Protein AF-0000000081423407 (afdb_homodimer)

Radius of gyration: 25.82 Å; Cα contacts (8 Å, |Δi|>4): 1350; chains: 2; bounding box: 69×77×70 Å

Solvent-accessible surface area (backbone atoms only — not comparable to full-atom values): 32256 Å² total; per-residue (Å²): 119,76,61,79,67,91,66,53,72,67,57,46,48,53,50,36,51,25,46,60,71,47,43,27,94,86,69,38,45,46,80,41,68,59,49,46,43,82,43,64,62,75,43,87,90,36,42,7,2,10,37,22,30,44,62,62,14,28,35,40,24,36,28,39,74,42,84,40,82,45,90,45,48,86,70,61,69,62,56,59,45,58,43,49,44,74,38,76,83,25,32,70,70,33,66,63,74,63,34,57,54,52,27,50,50,53,21,50,51,52,40,43,36,54,27,28,82,70,29,36,73,49,55,65,71,32,51,71,46,64,34,31,28,51,35,38,39,37,42,35,36,35,57,27,72,33,32,49,60,57,37,38,49,29,52,16,50,52,43,8,47,52,44,23,55,44,69,54,69,40,74,39,87,40,76,94,81,36,75,38,81,39,76,48,91,71,78,46,73,47,64,56,59,56,76,31,40,50,36,37,23,50,18,32,31,30,76,91,37,57,29,36,60,42,39,49,68,49,53,60,56,32,55,30,33,34,38,26,16,32,36,54,57,64,35,67,81,34,84,87,42,73,85,74,57,81,70,69,38,40,27,28,32,41,32,57,34,58,43,36,66,40,41,50,64,54,49,54,50,30,48,52,51,14,51,54,52,33,53,53,50,48,42,53,49,51,53,49,56,53,48,40,69,74,50,61,78,63,90,63,85,82,74,83,66,70,62,78,120,119,77,60,79,66,91,66,54,71,67,56,45,49,53,50,35,51,26,46,60,71,47,42,27,93,88,69,38,46,46,80,41,67,59,52,46,42,81,44,64,62,74,43,86,91,36,42,8,3,10,36,22,30,44,63,63,14,29,34,40,24,37,28,39,73,41,84,41,82,46,91,46,48,87,69,61,69,62,57,60,45,58,42,49,43,72,40,76,83,25,32,70,71,33,66,63,72,63,34,56,54,50,28,50,50,54,22,50,50,51,42,45,36,54,27,28,82,72,28,34,73,48,55,67,71,33,50,70,45,64,35,32,28,50,35,37,36,37,41,35,36,35,57,26,73,31,32,50,59,56,37,38,48,30,53,15,50,52,44,8,47,53,47,23,54,44,69,55,69,41,76,40,88,39,76,95,82,36,76,39,80,40,77,47,92,71,81,45,71,48,64,55,58,57,76,31,39,50,36,38,24,48,19,31,30,29,77,90,37,58,29,35,60,42,38,50,69,49,55,59,54,32,55,30,32,34,38,27,17,30,36,54,56,64,36,68,82,33,84,88,42,73,84,73,56,79,69,69,38,39,27,29,32,43,33,58,34,57,42,35,64,39,41,51,63,54,50,54,52,30,48,51,52,15,51,54,52,33,53,52,51,46,41,54,49,50,53,50,55,53,49,39,70,73,50,60,78,63,90,61,89,75,74,84,66,69,61,78,120

Sequence (618 aa):
MNVNVSLSNGEKNYIIDGVQDGMRADGRGHFDYRPIFIESGVLATTDGSARIRIGTTDVLVGIKAELATVENTQEAVNRIKFFVDFSANATPQFEGRGGESYALEIANTLYEAYNNDNVLPDLSKLILSKTHMWVLYADIVLLQYGGNIMDAASLGVRTALADTKLVNVVVRPADEGKLMVDLPDERKLWSLDVSKVPLVVEASKIGDVSVVDATIIEENCATSSLFVGIMPPECDYNPSAPSVSDDDCVLTLVRKSKGGSLELESIEEMINTGVRAARELNKALIKRLNEEVMEPYKPTIHRSQTFLHMNVNVSLSNGEKNYIIDGVQDGMRADGRGHFDYRPIFIESGVLATTDGSARIRIGTTDVLVGIKAELATVENTQEAVNRIKFFVDFSANATPQFEGRGGESYALEIANTLYEAYNNDNVLPDLSKLILSKTHMWVLYADIVLLQYGGNIMDAASLGVRTALADTKLVNVVVRPADEGKLMVDLPDERKLWSLDVSKVPLVVEASKIGDVSVVDATIIEENCATSSLFVGIMPPECDYNPSAPSVSDDDCVLTLVRKSKGGSLELESIEEMINTGVRAARELNKALIKRLNEEVMEPYKPTIHRSQTFLH

pLDDT: mean 86.9, std 15.26, range [24.53, 98.62]

InterPro domains:
  IPR001247 Exoribonuclease, phosphorolytic domain 1 [PF01138] (33-166)
  IPR015847 Exoribonuclease, phosphorolytic domain 2 [PF03725] (197-276)
  IPR020568 Ribosomal protein uS5 domain 2-type superfamily [SSF54211] (4-221)
  IPR027408 PNPase/RNase PH domain superfamily [G3DSA:3.30.230.70] (6-298)
  IPR036345 Exoribonuclease, PH domain 2 superfamily [SSF55666] (192-292)
  IPR050590 Exosome complex component Rrp42 subfamily [PTHR11097] (6-291)

Organism: NCBI:txid290746

Nearest PDB structures (foldseek):
  9g8o-assembly1_F  TM=8.897E-01  e=1.041E-27  Homo sapiens
  2c38-assembly1_E  TM=8.957E-01  e=7.072E-22  Saccharolobus solfataricus
  3l7z-assembly1_G  TM=8.821E-01  e=3.721E-22  Saccharolobus solfataricus
  4ba2-assembly1_A  TM=8.697E-01  e=2.946E-22  Saccharolobus solfataricus
  3l7z-assembly1_D  TM=8.462E-01  e=2.709E-21  Saccharolobus solfataricus

Secondary structure (DSSP, 8-state):
--------HHHHHHHHHHHHTT--TTS--TTPPPPEEEEE---TTSSEEEEEEETTEEEEEEEEEEEEE-S-GGG---SEEEEEEE-TTT-GGGTTHHHHHHHHHHHHHHHHHH-STTS-GGGGGGB-SSSEEEEEEEEEEEEE-SS-HHHHHHHHHHHHHHH-EEE--EEEE-GGG-EEEE--SS--EEE---TT--EEEEEEEETTEEEES--HHHHHH-SEEEEEEEE--GGGT-TTSPP--GGGPEEEEEEEESSS-EEHHHHHHHHHHHHHHHHHHHHHH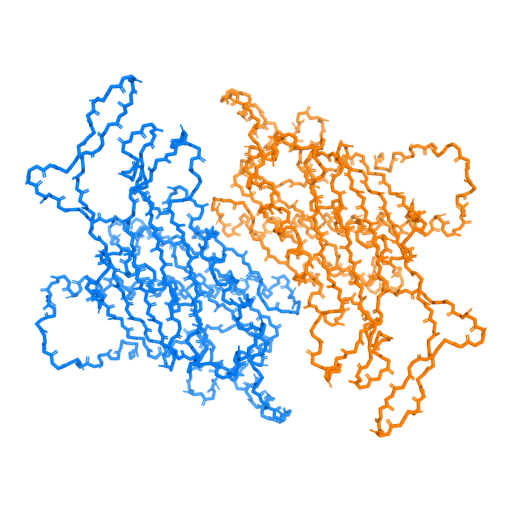HHHHHHHHHS---S----------/--------HHHHHHHHHHHHTT--TTS--TTPPPPEEEEE---TTSSEEEEEEETTEEEEEEEEEEEEE-S-GGG---SEEEEEEE-TTT-GGGTTHHHHHHHHHHHHHHHHHH-STTS-GGGGGGB-SSSEEEEEEEEEEEEE-SS-HHHHHHHHHHHHHHH-EEE--EEEE-GGG-EEEE--SS--EEE---TT--EEEEEEEETTEEEES--HHHHHH-SEEEEEEEE--GGGT-TTSPP--GGGPEEEEEEEESSS-EEHHHHHHHHHHHHHHHHHHHHHHHHHHHHHHHS---SS------S--

Structure (mmCIF, N/CA/C/O backbone):
data_AF-0000000081423407-model_v1
#
loop_
_entity.id
_entity.type
_entity.pdbx_description
1 polymer 'Ribosomal RNA-processing protein 42'
#
loop_
_atom_site.group_PDB
_atom_site.id
_atom_site.type_symbol
_atom_site.label_atom_id
_atom_site.label_alt_id
_atom_site.label_comp_id
_atom_site.label_asym_id
_atom_site.label_entity_id
_atom_site.label_seq_id
_atom_site.pdbx_PDB_ins_code
_atom_site.Cartn_x
_atom_site.Cartn_y
_atom_site.Cartn_z
_atom_site.occupancy
_atom_site.B_iso_or_equiv
_atom_site.auth_seq_id
_atom_site.auth_comp_id
_atom_site.auth_asym_id
_atom_site.auth_atom_id
_atom_site.pdbx_PDB_model_num
ATOM 1 N N . MET A 1 1 ? -13.016 0.607 -0.321 1 45.22 1 MET A N 1
ATOM 2 C CA . MET A 1 1 ? -14.273 0.776 -1.041 1 45.22 1 MET A CA 1
ATOM 3 C C . MET A 1 1 ? -15.43 0.142 -0.273 1 45.22 1 MET A C 1
ATOM 5 O O . MET A 1 1 ? -15.297 -0.962 0.257 1 45.22 1 MET A O 1
ATOM 9 N N . ASN A 1 2 ? -16.219 1.041 0.304 1 52.22 2 ASN A N 1
ATOM 10 C CA . ASN A 1 2 ? -17.391 0.502 0.98 1 52.22 2 ASN A CA 1
ATOM 11 C C . ASN A 1 2 ? -18.5 0.155 -0.012 1 52.22 2 ASN A C 1
ATOM 13 O O . ASN A 1 2 ? -18.922 1.003 -0.8 1 52.22 2 ASN A O 1
ATOM 17 N N . VAL A 1 3 ? -18.594 -1.104 -0.422 1 56.25 3 VAL A N 1
ATOM 18 C CA . VAL A 1 3 ? -19.766 -1.543 -1.166 1 56.25 3 VAL A CA 1
ATOM 19 C C . VAL A 1 3 ? -21.031 -1.178 -0.393 1 56.25 3 VAL A C 1
ATOM 21 O O . VAL A 1 3 ? -21.141 -1.438 0.809 1 56.25 3 VAL A O 1
ATOM 24 N N . ASN A 1 4 ? -21.656 -0.284 -0.927 1 60.72 4 ASN A N 1
ATOM 25 C CA . ASN A 1 4 ? -22.812 0.273 -0.228 1 60.72 4 ASN A CA 1
ATOM 26 C C . ASN A 1 4 ? -23.906 -0.777 -0.011 1 60.72 4 ASN A C 1
ATOM 28 O O . ASN A 1 4 ? -24.703 -1.034 -0.905 1 60.72 4 ASN A O 1
ATOM 32 N N . VAL A 1 5 ? -23.719 -1.675 0.901 1 64.5 5 VAL A N 1
ATOM 33 C CA . VAL A 1 5 ? -24.844 -2.453 1.404 1 64.5 5 VAL A CA 1
ATOM 34 C C . VAL A 1 5 ? -25.469 -1.741 2.602 1 64.5 5 VAL A C 1
ATOM 36 O O . VAL A 1 5 ? -24.766 -1.382 3.553 1 64.5 5 VAL A O 1
ATOM 39 N N . SER A 1 6 ? -26.594 -1.318 2.406 1 74 6 SER A N 1
ATOM 40 C CA . SER A 1 6 ? -27.297 -0.623 3.48 1 74 6 SER A CA 1
ATOM 41 C C . SER A 1 6 ? -27.547 -1.55 4.664 1 74 6 SER A C 1
ATOM 43 O O . SER A 1 6 ? -28.281 -2.541 4.539 1 74 6 SER A O 1
ATOM 45 N N . LEU A 1 7 ? -26.766 -1.478 5.676 1 80.81 7 LEU A N 1
ATOM 46 C CA . LEU A 1 7 ? -27 -2.229 6.906 1 80.81 7 LEU A CA 1
ATOM 47 C C . LEU A 1 7 ? -27.484 -1.306 8.023 1 80.81 7 LEU A C 1
ATOM 49 O O . LEU A 1 7 ? -27.016 -0.176 8.148 1 80.81 7 LEU A O 1
ATOM 53 N N . SER A 1 8 ? -28.547 -1.777 8.672 1 86.06 8 SER A N 1
ATOM 54 C CA . SER A 1 8 ? -28.938 -1.061 9.883 1 86.06 8 SER A CA 1
ATOM 55 C C . SER A 1 8 ? -27.875 -1.199 10.977 1 86.06 8 SER A C 1
ATOM 57 O O . SER A 1 8 ? -27.031 -2.094 10.914 1 86.06 8 SER A O 1
ATOM 59 N N . ASN A 1 9 ? -27.938 -0.364 11.914 1 88.5 9 ASN A N 1
ATOM 60 C CA . ASN A 1 9 ? -27.016 -0.43 13.039 1 88.5 9 ASN A CA 1
ATOM 61 C C . ASN A 1 9 ? -27.156 -1.745 13.805 1 88.5 9 ASN A C 1
ATOM 63 O O . ASN A 1 9 ? -26.156 -2.318 14.25 1 88.5 9 ASN A O 1
ATOM 67 N N . GLY A 1 10 ? -28.391 -2.111 13.898 1 90.88 10 GLY A N 1
ATOM 68 C CA . GLY A 1 10 ? -28.641 -3.375 14.578 1 90.88 10 GLY A CA 1
ATOM 69 C C . GLY A 1 10 ? -28.016 -4.562 13.867 1 90.88 10 GLY A C 1
ATOM 70 O O . GLY A 1 10 ? -27.422 -5.438 14.5 1 90.88 10 GLY A O 1
ATOM 71 N N . GLU A 1 11 ? -28.156 -4.629 12.562 1 91.25 11 GLU A N 1
ATOM 72 C CA . GLU A 1 11 ? -27.578 -5.695 11.758 1 91.25 11 GLU A CA 1
ATOM 73 C C . GLU A 1 11 ? -26.047 -5.684 11.852 1 91.25 11 GLU A C 1
ATOM 75 O O . GLU A 1 11 ? -25.422 -6.738 11.992 1 91.25 11 GLU A O 1
ATOM 80 N N . LYS A 1 12 ? -25.5 -4.547 11.773 1 92.5 12 LYS A N 1
ATOM 81 C CA . LYS A 1 12 ? -24.047 -4.402 11.867 1 92.5 12 LYS A CA 1
ATOM 82 C C . LYS A 1 12 ? -23.531 -4.91 13.211 1 92.5 12 LYS A C 1
ATOM 84 O O . LYS A 1 12 ? -22.562 -5.664 13.266 1 92.5 12 LYS A O 1
ATOM 89 N N . ASN A 1 13 ? -24.234 -4.57 14.242 1 94.12 13 ASN A N 1
ATOM 90 C CA . ASN A 1 13 ? -23.828 -5.004 15.57 1 94.12 13 ASN A CA 1
ATOM 91 C C . ASN A 1 13 ? -23.922 -6.52 15.727 1 94.12 13 ASN A C 1
ATOM 93 O O . ASN A 1 13 ? -23.078 -7.137 16.359 1 94.12 13 ASN A O 1
ATOM 97 N N . TYR A 1 14 ? -25.031 -7.012 15.195 1 94.19 14 TYR A N 1
ATOM 98 C CA . TYR A 1 14 ? -25.203 -8.461 15.242 1 94.19 14 TYR A CA 1
ATOM 99 C C . TYR A 1 14 ? -24.047 -9.172 14.562 1 94.19 14 TYR A C 1
ATOM 101 O O . TYR A 1 14 ? -23.5 -10.148 15.102 1 94.19 14 TYR A O 1
ATOM 109 N N . ILE A 1 15 ? -23.594 -8.727 13.383 1 95.56 15 ILE A N 1
ATOM 110 C CA . ILE A 1 15 ? -22.5 -9.312 12.609 1 95.56 15 ILE A CA 1
ATOM 111 C C . ILE A 1 15 ? -21.188 -9.18 13.375 1 95.56 15 ILE A C 1
ATOM 113 O O . ILE A 1 15 ? -20.438 -10.148 13.523 1 95.56 15 ILE A O 1
ATOM 117 N N . ILE A 1 16 ? -20.938 -7.992 13.898 1 96.88 16 ILE A N 1
ATOM 118 C CA . ILE A 1 16 ? -19.703 -7.699 14.617 1 96.88 16 ILE A CA 1
ATOM 119 C C . ILE A 1 16 ? -19.594 -8.594 15.852 1 96.88 16 ILE A C 1
ATOM 121 O O . ILE A 1 16 ? -18.547 -9.195 16.094 1 96.88 16 ILE A O 1
ATOM 125 N N . ASP A 1 17 ? -20.688 -8.695 16.547 1 96.62 17 ASP A N 1
ATOM 126 C CA . ASP A 1 17 ? -20.703 -9.523 17.75 1 96.62 17 ASP A CA 1
ATOM 127 C C . ASP A 1 17 ? -20.469 -10.992 17.406 1 96.62 17 ASP A C 1
ATOM 129 O O . ASP A 1 17 ? -19.719 -11.68 18.125 1 96.62 17 ASP A O 1
ATOM 133 N N . GLY A 1 18 ? -21.156 -11.477 16.422 1 96.12 18 GLY A N 1
ATOM 134 C CA . GLY A 1 18 ? -20.969 -12.852 15.984 1 96.12 18 GLY A CA 1
ATOM 135 C C . GLY A 1 18 ? -19.531 -13.164 15.617 1 96.12 18 GLY A C 1
ATOM 136 O O . GLY A 1 18 ? -18.984 -14.203 16.016 1 96.12 18 GLY A O 1
ATOM 137 N N . VAL A 1 19 ? -18.891 -12.258 14.898 1 96.38 19 VAL A N 1
ATOM 138 C CA . VAL A 1 19 ? -17.5 -12.422 14.477 1 96.38 19 VAL A CA 1
ATOM 139 C C . VAL A 1 19 ? -16.578 -12.43 15.703 1 96.38 19 VAL A C 1
ATOM 141 O O . VAL A 1 19 ? -15.68 -13.258 15.805 1 96.38 19 VAL A O 1
ATOM 144 N N . GLN A 1 20 ? -16.828 -11.547 16.594 1 96.38 20 GLN A N 1
ATOM 145 C CA . GLN A 1 20 ? -16 -11.453 17.797 1 96.38 20 GLN A CA 1
ATOM 146 C C . GLN A 1 20 ? -16.125 -12.719 18.641 1 96.38 20 GLN A C 1
ATOM 148 O O . GLN A 1 20 ? -15.164 -13.133 19.297 1 96.38 20 GLN A O 1
ATOM 153 N N . ASP A 1 21 ? -17.266 -13.367 18.578 1 95.31 21 ASP A N 1
ATOM 154 C CA . ASP A 1 21 ? -17.516 -14.578 19.359 1 95.31 21 ASP A CA 1
ATOM 155 C C . ASP A 1 21 ? -17 -15.812 18.625 1 95.31 21 ASP A C 1
ATOM 157 O O . ASP A 1 21 ? -17.047 -16.922 19.141 1 95.31 21 ASP A O 1
ATOM 161 N N . GLY A 1 22 ? -16.562 -15.641 17.469 1 94.69 22 GLY A N 1
ATOM 162 C CA . GLY A 1 22 ? -16.016 -16.734 16.688 1 94.69 22 GLY A CA 1
ATOM 163 C C . GLY A 1 22 ? -17.062 -17.531 15.938 1 94.69 22 GLY A C 1
ATOM 164 O O . GLY A 1 22 ? -16.812 -18.672 15.539 1 94.69 22 GLY A O 1
ATOM 165 N N . MET A 1 23 ? -18.219 -16.969 15.883 1 95.75 23 MET A N 1
ATOM 166 C CA . MET A 1 23 ? -19.312 -17.594 15.148 1 95.75 23 MET A CA 1
ATOM 167 C C . MET A 1 23 ? -19.922 -16.609 14.156 1 95.75 23 MET A C 1
ATOM 169 O O . MET A 1 23 ? -20.969 -16 14.438 1 95.75 23 MET A O 1
ATOM 173 N N . ARG A 1 24 ? -19.375 -16.641 13.023 1 96.81 24 ARG A N 1
ATOM 174 C CA . ARG A 1 24 ? -19.859 -15.727 11.984 1 96.81 24 ARG A CA 1
ATOM 175 C C . ARG A 1 24 ? -21.266 -16.078 11.547 1 96.81 24 ARG A C 1
ATOM 177 O O . ARG A 1 24 ? -21.75 -17.172 11.82 1 96.81 24 ARG A O 1
ATOM 184 N N . ALA A 1 25 ? -21.984 -15.242 10.883 1 94.25 25 ALA A N 1
ATOM 185 C CA . ALA A 1 25 ? -23.391 -15.398 10.531 1 94.25 25 ALA A CA 1
ATOM 186 C C . ALA A 1 25 ? -23.609 -16.641 9.672 1 94.25 25 ALA A C 1
ATOM 188 O O . ALA A 1 25 ? -24.688 -17.25 9.719 1 94.25 25 ALA A O 1
ATOM 189 N N . ASP A 1 26 ? -22.578 -17.016 8.914 1 95.31 26 ASP A N 1
ATOM 190 C CA . ASP A 1 26 ? -22.734 -18.188 8.055 1 95.31 26 ASP A CA 1
ATOM 191 C C . ASP A 1 26 ? -22.094 -19.422 8.688 1 95.31 26 ASP A C 1
ATOM 193 O O . ASP A 1 26 ? -21.891 -20.422 8.016 1 95.31 26 ASP A O 1
ATOM 197 N N . GLY A 1 27 ? -21.672 -19.391 9.938 1 96.25 27 GLY A N 1
ATOM 198 C CA . GLY A 1 27 ? -21.203 -20.531 10.695 1 96.25 27 GLY A CA 1
ATOM 199 C C . GLY A 1 27 ? -19.688 -20.688 10.672 1 96.25 27 GLY A C 1
ATOM 200 O O . GLY A 1 27 ? -19.141 -21.547 11.367 1 96.25 27 GLY A O 1
ATOM 201 N N . ARG A 1 28 ? -18.984 -19.828 10 1 96.94 28 ARG A N 1
ATOM 202 C CA . ARG A 1 28 ? -17.531 -19.922 9.883 1 96.94 28 ARG A CA 1
ATOM 203 C C . ARG A 1 28 ? -16.844 -19.328 11.109 1 96.94 28 ARG A C 1
ATOM 205 O O . ARG A 1 28 ? -17.422 -18.469 11.789 1 96.94 28 ARG A O 1
ATOM 212 N N . GLY A 1 29 ? -15.617 -19.875 11.305 1 96.94 29 GLY A N 1
ATOM 213 C CA . GLY A 1 29 ? -14.734 -19.234 12.266 1 96.94 29 GLY A CA 1
ATOM 214 C C . GLY A 1 29 ? -13.883 -18.141 11.664 1 96.94 29 GLY A C 1
ATOM 215 O O . GLY A 1 29 ? -14.086 -17.75 10.516 1 96.94 29 GLY A O 1
ATOM 216 N N . HIS A 1 30 ? -12.914 -17.719 12.422 1 96.69 30 HIS A N 1
ATOM 217 C CA . HIS A 1 30 ? -12.094 -16.578 12.023 1 96.69 30 HIS A CA 1
ATOM 218 C C . HIS A 1 30 ? -11.227 -16.922 10.82 1 96.69 30 HIS A C 1
ATOM 220 O O . HIS A 1 30 ? -10.969 -16.062 9.969 1 96.69 30 HIS A O 1
ATOM 226 N N . PHE A 1 31 ? -10.867 -18.266 10.664 1 96.25 31 PHE A N 1
ATOM 227 C CA . PHE A 1 31 ? -9.875 -18.641 9.656 1 96.25 31 PHE A CA 1
ATOM 228 C C . PHE A 1 31 ? -10.508 -19.469 8.547 1 96.25 31 PHE A C 1
ATOM 230 O O . PHE A 1 31 ? -9.828 -19.891 7.613 1 96.25 31 PHE A O 1
ATOM 237 N N . ASP A 1 32 ? -11.797 -19.594 8.625 1 96.56 32 ASP A N 1
ATOM 238 C CA . ASP A 1 32 ? -12.461 -20.484 7.676 1 96.56 32 ASP A CA 1
ATOM 239 C C . ASP A 1 32 ? -12.766 -19.766 6.367 1 96.56 32 ASP A C 1
ATOM 241 O O . ASP A 1 32 ? -13.141 -18.594 6.371 1 96.56 32 ASP A O 1
ATOM 245 N N . TYR A 1 33 ? -12.547 -20.469 5.301 1 97.88 33 TYR A N 1
ATOM 246 C CA . TYR A 1 33 ? -12.906 -19.984 3.973 1 97.88 33 TYR A CA 1
ATOM 247 C C . TYR A 1 33 ? -14.258 -20.531 3.535 1 97.88 33 TYR A C 1
ATOM 249 O O . TYR A 1 33 ? -14.648 -21.625 3.936 1 97.88 33 TYR A O 1
ATOM 257 N N . ARG A 1 34 ? -14.984 -19.797 2.744 1 97.5 34 ARG A N 1
ATOM 258 C CA . ARG A 1 34 ? -16.094 -20.359 1.979 1 97.5 34 ARG A CA 1
ATOM 259 C C . ARG A 1 34 ? -15.602 -21.375 0.967 1 97.5 34 ARG A C 1
ATOM 261 O O . ARG A 1 34 ? -14.398 -21.484 0.718 1 97.5 34 ARG A O 1
ATOM 268 N N . PRO A 1 35 ? -16.5 -22.125 0.454 1 96.44 35 PRO A N 1
ATOM 269 C CA . PRO A 1 35 ? -16.047 -23.109 -0.538 1 96.44 35 PRO A CA 1
ATOM 270 C C . PRO A 1 35 ? -15.273 -22.469 -1.689 1 96.44 35 PRO A C 1
ATOM 272 O O . PRO A 1 35 ? -15.656 -21.406 -2.18 1 96.44 35 PRO A O 1
ATOM 275 N N . ILE A 1 36 ? -14.18 -23.156 -2.059 1 97.25 36 ILE A N 1
ATOM 276 C CA . ILE A 1 36 ? -13.312 -22.672 -3.129 1 97.25 36 ILE A CA 1
ATOM 277 C C . ILE A 1 36 ? -13.328 -23.656 -4.293 1 97.25 36 ILE A C 1
ATOM 279 O O . ILE A 1 36 ? -13.164 -24.859 -4.098 1 97.25 36 ILE A O 1
ATOM 283 N N . PHE A 1 37 ? -13.602 -23.141 -5.484 1 96.19 37 PHE A N 1
ATOM 284 C CA . PHE A 1 37 ? -13.523 -23.922 -6.715 1 96.19 37 PHE A CA 1
ATOM 285 C C . PHE A 1 37 ? -12.453 -23.359 -7.645 1 96.19 37 PHE A C 1
ATOM 287 O O . PHE A 1 37 ? -12.398 -22.156 -7.883 1 96.19 37 PHE A O 1
ATOM 294 N N . ILE A 1 38 ? -11.617 -24.25 -8.125 1 96 38 ILE A N 1
ATOM 295 C CA . ILE A 1 38 ? -10.5 -23.859 -8.969 1 96 38 ILE A CA 1
ATOM 296 C C . ILE A 1 38 ? -10.523 -24.656 -10.273 1 96 38 ILE A C 1
ATOM 298 O O . ILE A 1 38 ? -10.594 -25.891 -10.25 1 96 38 ILE A O 1
ATOM 302 N N . GLU A 1 39 ? -10.492 -23.984 -11.367 1 95.38 39 GLU A N 1
ATOM 303 C CA . GLU A 1 39 ? -10.398 -24.594 -12.688 1 95.38 39 GLU A CA 1
ATOM 304 C C . GLU A 1 39 ? -9.273 -23.969 -13.5 1 95.38 39 GLU A C 1
ATOM 306 O O . GLU A 1 39 ? -9.141 -22.75 -13.562 1 95.38 39 GLU A O 1
ATOM 311 N N . SER A 1 40 ? -8.453 -24.781 -14.117 1 95.38 40 SER A N 1
ATOM 312 C CA . SER A 1 40 ? -7.379 -24.312 -14.984 1 95.38 40 SER A CA 1
ATOM 313 C C . SER A 1 40 ? -7.723 -24.531 -16.453 1 95.38 40 SER A C 1
ATOM 315 O O . SER A 1 40 ? -8.547 -25.391 -16.781 1 95.38 40 SER A O 1
ATOM 317 N N . GLY A 1 41 ? -7.125 -23.703 -17.328 1 95.25 41 GLY A N 1
ATOM 318 C CA . GLY A 1 41 ? -7.266 -23.906 -18.766 1 95.25 41 GLY A CA 1
ATOM 319 C C . GLY A 1 41 ? -8.68 -23.672 -19.266 1 95.25 41 GLY A C 1
ATOM 320 O O . GLY A 1 41 ? -9.219 -24.5 -20.016 1 95.25 41 GLY A O 1
ATOM 321 N N . VAL A 1 42 ? -9.312 -22.578 -18.844 1 95.62 42 VAL A N 1
ATOM 322 C CA . VAL A 1 42 ? -10.734 -22.391 -19.125 1 95.62 42 VAL A CA 1
ATOM 323 C C . VAL A 1 42 ? -10.914 -21.531 -20.375 1 95.62 42 VAL A C 1
ATOM 325 O O . VAL A 1 42 ? -12.016 -21.438 -20.922 1 95.62 42 VAL A O 1
ATOM 328 N N . LEU A 1 43 ? -9.812 -20.859 -20.797 1 95.56 43 LEU A N 1
ATOM 329 C CA . LEU A 1 43 ? -9.867 -20.016 -21.984 1 95.56 43 LEU A CA 1
ATOM 330 C C . LEU A 1 43 ? -8.906 -20.531 -23.062 1 95.56 43 LEU A C 1
ATOM 332 O O . LEU A 1 43 ? -7.695 -20.609 -22.828 1 95.56 43 LEU A O 1
ATOM 336 N N . ALA A 1 44 ? -9.375 -20.719 -24.219 1 91.56 44 ALA A N 1
ATOM 337 C CA . ALA A 1 44 ? -8.547 -21.219 -25.328 1 91.56 44 ALA A CA 1
ATOM 338 C C . ALA A 1 44 ? -7.785 -20.078 -26 1 91.56 44 ALA A C 1
ATOM 340 O O . ALA A 1 44 ? -6.785 -20.312 -26.672 1 91.56 44 ALA A O 1
ATOM 341 N N . THR A 1 45 ? -8.195 -18.906 -25.797 1 93.81 45 THR A N 1
ATOM 342 C CA . THR A 1 45 ? -7.656 -17.75 -26.5 1 93.81 45 THR A CA 1
ATOM 343 C C . THR A 1 45 ? -6.465 -17.172 -25.75 1 93.81 45 THR A C 1
ATOM 345 O O . THR A 1 45 ? -5.91 -16.141 -26.156 1 93.81 45 THR A O 1
ATOM 348 N N . THR A 1 46 ? -6.148 -17.781 -24.672 1 96.38 46 THR A N 1
ATOM 349 C CA . THR A 1 46 ? -5.031 -17.297 -23.875 1 96.38 46 THR A CA 1
ATOM 350 C C . THR A 1 46 ? -3.947 -18.375 -23.766 1 96.38 46 THR A C 1
ATOM 352 O O . THR A 1 46 ? -4.172 -19.531 -24.109 1 96.38 46 THR A O 1
ATOM 355 N N . ASP A 1 47 ? -2.73 -18.016 -23.359 1 96.56 47 ASP A N 1
ATOM 356 C CA . ASP A 1 47 ? -1.625 -18.953 -23.172 1 96.56 47 ASP A CA 1
ATOM 357 C C . ASP A 1 47 ? -1.771 -19.734 -21.859 1 96.56 47 ASP A C 1
ATOM 359 O O . ASP A 1 47 ? -1.156 -20.781 -21.688 1 96.56 47 ASP A O 1
ATOM 363 N N . GLY A 1 48 ? -2.562 -19.219 -20.953 1 97.31 48 GLY A N 1
ATOM 364 C CA . GLY A 1 48 ? -2.969 -19.812 -19.688 1 97.31 48 GLY A CA 1
ATOM 365 C C . GLY A 1 48 ? -4.195 -19.156 -19.094 1 97.31 48 GLY A C 1
ATOM 366 O O . GLY A 1 48 ? -4.48 -17.984 -19.359 1 97.31 48 GLY A O 1
ATOM 367 N N . SER A 1 49 ? -4.941 -19.922 -18.359 1 98.19 49 SER A N 1
ATOM 368 C CA . SER A 1 49 ? -6.145 -19.328 -17.781 1 98.19 49 SER A CA 1
ATOM 369 C C . SER A 1 49 ? -6.621 -20.109 -16.562 1 98.19 49 SER A C 1
ATOM 371 O O . SER A 1 49 ? -6.176 -21.234 -16.328 1 98.19 49 SER A O 1
ATOM 373 N N . ALA A 1 50 ? -7.465 -19.453 -15.805 1 98.25 50 ALA A N 1
ATOM 374 C CA . ALA A 1 50 ? -8.062 -20.062 -14.625 1 98.25 50 ALA A CA 1
ATOM 375 C C . ALA A 1 50 ? -9.367 -19.375 -14.25 1 98.25 50 ALA A C 1
ATOM 377 O O . ALA A 1 50 ? -9.578 -18.203 -14.578 1 98.25 50 ALA A O 1
ATOM 378 N N . ARG A 1 51 ? -10.211 -20.078 -13.641 1 98.19 51 ARG A N 1
ATOM 379 C CA . ARG A 1 51 ? -11.414 -19.547 -13.023 1 98.19 51 ARG A CA 1
ATOM 380 C C . ARG A 1 51 ? -11.5 -19.953 -11.555 1 98.19 51 ARG A C 1
ATOM 382 O O . ARG A 1 51 ? -11.336 -21.125 -11.211 1 98.19 51 ARG A O 1
ATOM 389 N N . ILE A 1 52 ? -11.695 -18.984 -10.695 1 98.12 52 ILE A N 1
ATOM 390 C CA . ILE A 1 52 ? -11.742 -19.203 -9.25 1 98.12 52 ILE A CA 1
ATOM 391 C C . ILE A 1 52 ? -13.094 -18.734 -8.703 1 98.12 52 ILE A C 1
ATOM 393 O O . ILE A 1 52 ? -13.539 -17.625 -9.016 1 98.12 52 ILE A O 1
ATOM 397 N N . ARG A 1 53 ? -13.656 -19.562 -7.91 1 97.75 53 ARG A N 1
ATOM 398 C CA . ARG A 1 53 ? -14.852 -19.188 -7.164 1 97.75 53 ARG A CA 1
ATOM 399 C C . ARG A 1 53 ? -14.641 -19.375 -5.664 1 97.75 53 ARG A C 1
ATOM 401 O O . ARG A 1 53 ? -14.234 -20.438 -5.223 1 97.75 53 ARG A O 1
ATOM 408 N N . ILE A 1 54 ? -14.867 -18.359 -4.918 1 97.81 54 ILE A N 1
ATOM 409 C CA . ILE A 1 54 ? -14.914 -18.391 -3.461 1 97.81 54 ILE A CA 1
ATOM 410 C C . ILE A 1 54 ? -16.266 -17.891 -2.973 1 97.81 54 ILE A C 1
ATOM 412 O O . ILE A 1 54 ? -16.562 -16.703 -3.023 1 97.81 54 ILE A O 1
ATOM 416 N N . GLY A 1 55 ? -17.078 -18.828 -2.395 1 96.88 55 GLY A N 1
ATOM 417 C CA . GLY A 1 55 ? -18.469 -18.438 -2.176 1 96.88 55 GLY A CA 1
ATOM 418 C C . GLY A 1 55 ? -19.156 -17.953 -3.434 1 96.88 55 GLY A C 1
ATOM 419 O O . GLY A 1 55 ? -19.203 -18.656 -4.441 1 96.88 55 GLY A O 1
ATOM 420 N N . THR A 1 56 ? -19.594 -16.656 -3.422 1 95.12 56 THR A N 1
ATOM 421 C CA . THR A 1 56 ? -20.281 -16.125 -4.586 1 95.12 56 THR A CA 1
ATOM 422 C C . THR A 1 56 ? -19.344 -15.25 -5.418 1 95.12 56 THR A C 1
ATOM 424 O O . THR A 1 56 ? -19.703 -14.812 -6.516 1 95.12 56 THR A O 1
ATOM 427 N N . THR A 1 57 ? -18.141 -15.055 -4.938 1 96.31 57 THR A N 1
ATOM 428 C CA . THR A 1 57 ? -17.172 -14.32 -5.73 1 96.31 57 THR A CA 1
ATOM 429 C C . THR A 1 57 ? -16.641 -15.18 -6.879 1 96.31 57 THR A C 1
ATOM 431 O O . THR A 1 57 ? -16.25 -16.328 -6.668 1 96.31 57 THR A O 1
ATOM 434 N N . ASP A 1 58 ? -16.719 -14.656 -8.07 1 97.12 58 ASP A N 1
ATOM 435 C CA . ASP A 1 58 ? -16.328 -15.367 -9.281 1 97.12 58 ASP A CA 1
ATOM 436 C C . ASP A 1 58 ? -15.344 -14.547 -10.109 1 97.12 58 ASP A C 1
ATOM 438 O O . ASP A 1 58 ? -15.656 -13.438 -10.539 1 97.12 58 ASP A O 1
ATOM 442 N N . VAL A 1 59 ? -14.117 -15.164 -10.336 1 97.88 59 VAL A N 1
ATOM 443 C CA . VAL A 1 59 ? -13.055 -14.438 -11.023 1 97.88 59 VAL A CA 1
ATOM 444 C C . VAL A 1 59 ? -12.508 -15.281 -12.172 1 97.88 59 VAL A C 1
ATOM 446 O O . VAL A 1 59 ? -12.297 -16.484 -12.023 1 97.88 59 VAL A O 1
ATOM 449 N N . LEU A 1 60 ? -12.375 -14.609 -13.312 1 98.38 60 LEU A N 1
ATOM 450 C CA . LEU A 1 60 ? -11.75 -15.211 -14.484 1 98.38 60 LEU A CA 1
ATOM 451 C C . LEU A 1 60 ? -10.406 -14.555 -14.773 1 98.38 60 LEU A C 1
ATOM 453 O O . LEU A 1 60 ? -10.297 -13.328 -14.812 1 98.38 60 LEU A O 1
ATOM 457 N N . VAL A 1 61 ? -9.352 -15.383 -14.961 1 98.62 61 VAL A N 1
ATOM 458 C CA . VAL A 1 61 ? -8.016 -14.859 -15.227 1 98.62 61 VAL A CA 1
ATOM 459 C C . VAL A 1 61 ? -7.484 -15.445 -16.531 1 98.62 61 VAL A C 1
ATOM 461 O O . VAL A 1 61 ? -7.566 -16.656 -16.766 1 98.62 61 VAL A O 1
ATOM 464 N N . GLY A 1 62 ? -6.957 -14.594 -17.422 1 98.56 62 GLY A N 1
ATOM 465 C CA . GLY A 1 62 ? -6.254 -15 -18.625 1 98.56 62 GLY A CA 1
ATOM 466 C C . GLY A 1 62 ? -4.852 -14.438 -18.719 1 98.56 62 GLY A C 1
ATOM 467 O O . GLY A 1 62 ? -4.625 -13.266 -18.406 1 98.56 62 GLY A O 1
ATOM 468 N N . ILE A 1 63 ? -3.893 -15.32 -19.094 1 98.31 63 ILE A N 1
ATOM 469 C CA . ILE A 1 63 ? -2.512 -14.891 -19.281 1 98.31 63 ILE A CA 1
ATOM 470 C C . ILE A 1 63 ? -2.182 -14.875 -20.766 1 98.31 63 ILE A C 1
ATOM 472 O O . ILE A 1 63 ? -2.41 -15.867 -21.469 1 98.31 63 ILE A O 1
ATOM 476 N N . LYS A 1 64 ? -1.769 -13.773 -21.203 1 97.31 64 LYS A N 1
ATOM 477 C CA . LYS A 1 64 ? -1.228 -13.656 -22.562 1 97.31 64 LYS A CA 1
ATOM 478 C C . LYS A 1 64 ? 0.258 -13.305 -22.531 1 97.31 64 LYS A C 1
ATOM 480 O O . LYS A 1 64 ? 0.679 -12.422 -21.781 1 97.31 64 LYS A O 1
ATOM 485 N N . ALA A 1 65 ? 1.01 -14.039 -23.266 1 94.88 65 ALA A N 1
ATOM 486 C CA . ALA A 1 65 ? 2.436 -13.766 -23.422 1 94.88 65 ALA A CA 1
ATOM 487 C C . ALA A 1 65 ? 2.723 -13.07 -24.75 1 94.88 65 ALA A C 1
ATOM 489 O O . ALA A 1 65 ? 2.24 -13.5 -25.797 1 94.88 65 ALA A O 1
ATOM 490 N N . GLU A 1 66 ? 3.412 -12 -24.641 1 93.44 66 GLU A N 1
ATOM 491 C CA . GLU A 1 66 ? 3.783 -11.258 -25.844 1 93.44 66 GLU A CA 1
ATOM 492 C C . GLU A 1 66 ? 5.289 -11.039 -25.906 1 93.44 66 GLU A C 1
ATOM 494 O O . GLU A 1 66 ? 5.934 -10.797 -24.891 1 93.44 66 GLU A O 1
ATOM 499 N N . LEU A 1 67 ? 5.809 -11.133 -27.109 1 89.5 67 LEU A N 1
ATOM 500 C CA . LEU A 1 67 ? 7.211 -10.797 -27.344 1 89.5 67 LEU A CA 1
ATOM 501 C C . LEU A 1 67 ? 7.402 -9.289 -27.422 1 89.5 67 LEU A C 1
ATOM 503 O O . LEU A 1 67 ? 6.773 -8.625 -28.25 1 89.5 67 LEU A O 1
ATOM 507 N N . ALA A 1 68 ? 8.203 -8.797 -26.5 1 89.88 68 ALA A N 1
ATOM 508 C CA . ALA A 1 68 ? 8.438 -7.352 -26.484 1 89.88 68 ALA A CA 1
ATOM 509 C C . ALA A 1 68 ? 9.867 -7.02 -26.906 1 89.88 68 ALA A C 1
ATOM 511 O O . ALA A 1 68 ? 10.797 -7.762 -26.578 1 89.88 68 ALA A O 1
ATOM 512 N N . THR A 1 69 ? 10 -5.926 -27.672 1 87.94 69 THR A N 1
ATOM 513 C CA . THR A 1 69 ? 11.297 -5.332 -27.984 1 87.94 69 THR A CA 1
ATOM 514 C C . THR A 1 69 ? 11.547 -4.113 -27.094 1 87.94 69 THR A C 1
ATOM 516 O O . THR A 1 69 ? 10.758 -3.166 -27.094 1 87.94 69 THR A O 1
ATOM 519 N N . VAL A 1 70 ? 12.609 -4.242 -26.281 1 86.19 70 VAL A N 1
ATOM 520 C CA . VAL A 1 70 ? 12.914 -3.148 -25.375 1 86.19 70 VAL A CA 1
ATOM 521 C C . VAL A 1 70 ? 14.344 -2.656 -25.609 1 86.19 70 VAL A C 1
ATOM 523 O O . VAL A 1 70 ? 15.102 -3.285 -26.359 1 86.19 70 VAL A O 1
ATOM 526 N N . GLU A 1 71 ? 14.617 -1.48 -25.125 1 84.19 71 GLU A N 1
ATOM 527 C CA . GLU A 1 71 ? 15.969 -0.947 -25.281 1 84.19 71 GLU A CA 1
ATOM 528 C C . GLU A 1 71 ? 16.984 -1.821 -24.547 1 84.19 71 GLU A C 1
ATOM 530 O O . GLU A 1 71 ? 18.062 -2.09 -25.094 1 84.19 71 GLU A O 1
ATOM 535 N N . ASN A 1 72 ? 16.688 -2.211 -23.375 1 84.62 72 ASN A N 1
ATOM 536 C CA . ASN A 1 72 ? 17.547 -3.055 -22.547 1 84.62 72 ASN A CA 1
ATOM 537 C C . ASN A 1 72 ? 16.734 -3.938 -21.609 1 84.62 72 ASN A C 1
ATOM 539 O O . ASN A 1 72 ? 16.109 -3.439 -20.672 1 84.62 72 ASN A O 1
ATOM 543 N N . THR A 1 73 ? 16.859 -5.27 -21.781 1 82.44 73 THR A N 1
ATOM 544 C CA . THR A 1 73 ? 16.062 -6.215 -21.016 1 82.44 73 THR A CA 1
ATOM 545 C C . THR A 1 73 ? 16.5 -6.242 -19.547 1 82.44 73 THR A C 1
ATOM 547 O O . THR A 1 73 ? 15.719 -6.609 -18.672 1 82.44 73 THR A O 1
ATOM 550 N N . GLN A 1 74 ? 17.656 -5.789 -19.312 1 74.94 74 GLN A N 1
ATOM 551 C CA . GLN A 1 74 ? 18.172 -5.801 -17.938 1 74.94 74 GLN A CA 1
ATOM 552 C C . GLN A 1 74 ? 17.516 -4.715 -17.094 1 74.94 74 GLN A C 1
ATOM 554 O O . GLN A 1 74 ? 17.516 -4.781 -15.867 1 74.94 74 GLN A O 1
ATOM 559 N N . GLU A 1 75 ? 16.922 -3.797 -17.844 1 70.38 75 GLU A N 1
ATOM 560 C CA . GLU A 1 75 ? 16.281 -2.678 -17.141 1 70.38 75 GLU A CA 1
ATOM 561 C C . GLU A 1 75 ? 14.797 -2.932 -16.938 1 70.38 75 GLU A C 1
ATOM 563 O O . GLU A 1 75 ? 14.125 -2.17 -16.234 1 70.38 75 GLU A O 1
ATOM 568 N N . ALA A 1 76 ? 14.391 -3.961 -17.625 1 67.69 76 ALA A N 1
ATOM 569 C CA . ALA A 1 76 ? 12.961 -4.246 -17.5 1 67.69 76 ALA A CA 1
ATOM 570 C C . ALA A 1 76 ? 12.617 -4.746 -16.109 1 67.69 76 ALA A C 1
ATOM 572 O O . ALA A 1 76 ? 13.273 -5.648 -15.586 1 67.69 76 ALA A O 1
ATOM 573 N N . VAL A 1 77 ? 11.727 -3.805 -15.492 1 63.91 77 VAL A N 1
ATOM 574 C CA . VAL A 1 77 ? 11.242 -4.16 -14.156 1 63.91 77 VAL A CA 1
ATOM 575 C C . VAL A 1 77 ? 9.969 -4.996 -14.273 1 63.91 77 VAL A C 1
ATOM 577 O O . VAL A 1 77 ? 9.133 -4.742 -15.148 1 63.91 77 VAL A O 1
ATOM 580 N N . ASN A 1 78 ? 9.773 -5.926 -13.547 1 63.59 78 ASN A N 1
ATOM 581 C CA . ASN A 1 78 ? 8.617 -6.812 -13.445 1 63.59 78 ASN A CA 1
ATOM 582 C C . ASN A 1 78 ? 8.109 -7.227 -14.82 1 63.59 78 ASN A C 1
ATOM 584 O O . ASN A 1 78 ? 7.695 -6.383 -15.617 1 63.59 78 ASN A O 1
ATOM 588 N N . ARG A 1 79 ? 8.047 -8.414 -15.164 1 79 79 ARG A N 1
ATOM 589 C CA . ARG A 1 79 ? 7.727 -8.953 -16.484 1 79 79 ARG A CA 1
ATOM 590 C C . ARG A 1 79 ? 6.281 -9.445 -16.531 1 79 79 ARG A C 1
ATOM 592 O O . ARG A 1 79 ? 5.852 -10.023 -17.531 1 79 79 ARG A O 1
ATOM 599 N N . ILE A 1 80 ? 5.598 -9.188 -15.445 1 90.81 80 ILE A N 1
ATOM 600 C CA . ILE A 1 80 ? 4.18 -9.523 -15.438 1 90.81 80 ILE A CA 1
ATOM 601 C C . ILE A 1 80 ? 3.352 -8.273 -15.148 1 90.81 80 ILE A C 1
ATOM 603 O O . ILE A 1 80 ? 3.617 -7.555 -14.188 1 90.81 80 ILE A O 1
ATOM 607 N N . LYS A 1 81 ? 2.475 -7.992 -16.031 1 93.56 81 LYS A N 1
ATOM 608 C CA . LYS A 1 81 ? 1.537 -6.883 -15.875 1 93.56 81 LYS A CA 1
ATOM 609 C C . LYS A 1 81 ? 0.154 -7.383 -15.469 1 93.56 81 LYS A C 1
ATOM 611 O O . LYS A 1 81 ? -0.28 -8.453 -15.906 1 93.56 81 LYS A O 1
ATOM 616 N N . PHE A 1 82 ? -0.516 -6.598 -14.664 1 97 82 PHE A N 1
ATOM 617 C CA . PHE A 1 82 ? -1.804 -7.02 -14.125 1 97 82 PHE A CA 1
ATOM 618 C C . PHE A 1 82 ? -2.898 -6.027 -14.5 1 97 82 PHE A C 1
ATOM 620 O O . PHE A 1 82 ? -2.729 -4.816 -14.344 1 97 82 PHE A O 1
ATOM 627 N N . PHE A 1 83 ? -3.967 -6.543 -14.977 1 97.5 83 PHE A N 1
ATOM 628 C CA . PHE A 1 83 ? -5.152 -5.754 -15.297 1 97.5 83 PHE A CA 1
ATOM 629 C C . PHE A 1 83 ? -6.395 -6.363 -14.656 1 97.5 83 PHE A C 1
ATOM 631 O O . PHE A 1 83 ? -6.602 -7.574 -14.719 1 97.5 83 PHE A O 1
ATOM 638 N N . VAL A 1 84 ? -7.211 -5.492 -14.023 1 96.94 84 VAL A N 1
ATOM 639 C CA . VAL A 1 84 ? -8.422 -5.957 -13.344 1 96.94 84 VAL A CA 1
ATOM 640 C C . VAL A 1 84 ? -9.633 -5.195 -13.875 1 96.94 84 VAL A C 1
ATOM 642 O O . VAL A 1 84 ? -9.602 -3.967 -13.984 1 96.94 84 VAL A O 1
ATOM 645 N N . ASP A 1 85 ? -10.578 -5.938 -14.227 1 93.5 85 ASP A N 1
ATOM 646 C CA . ASP A 1 85 ? -11.82 -5.352 -14.703 1 93.5 85 ASP A CA 1
ATOM 647 C C . ASP A 1 85 ? -13.031 -5.969 -14 1 93.5 85 ASP A C 1
ATOM 649 O O . ASP A 1 85 ? -13.07 -7.18 -13.773 1 93.5 85 ASP A O 1
ATOM 653 N N . PHE A 1 86 ? -14.008 -5.105 -13.672 1 91.19 86 PHE A N 1
ATOM 654 C CA . PHE A 1 86 ? -15.266 -5.566 -13.086 1 91.19 86 PHE A CA 1
ATOM 655 C C . PHE A 1 86 ? -16.359 -5.648 -14.148 1 91.19 86 PHE A C 1
ATOM 657 O O . PHE A 1 86 ? -16.672 -4.652 -14.805 1 91.19 86 PHE A O 1
ATOM 664 N N . SER A 1 87 ? -16.859 -6.82 -14.305 1 85.44 87 SER A N 1
ATOM 665 C CA . SER A 1 87 ? -17.938 -6.965 -15.273 1 85.44 87 SER A CA 1
ATOM 666 C C . SER A 1 87 ? -19.156 -6.137 -14.867 1 85.44 87 SER A C 1
ATOM 668 O O . SER A 1 87 ? -19.484 -6.047 -13.688 1 85.44 87 SER A O 1
ATOM 670 N N . ALA A 1 88 ? -19.734 -5.441 -15.797 1 71.38 88 ALA A N 1
ATOM 671 C CA . ALA A 1 88 ? -20.875 -4.566 -15.57 1 71.38 88 ALA A CA 1
ATOM 672 C C . ALA A 1 88 ? -21.969 -5.281 -14.773 1 71.38 88 ALA A C 1
ATOM 674 O O . ALA A 1 88 ? -22.594 -4.684 -13.906 1 71.38 88 ALA A O 1
ATOM 675 N N . ASN A 1 89 ? -22.172 -6.473 -15.031 1 68.31 89 ASN A N 1
ATOM 676 C CA . ASN A 1 89 ? -23.234 -7.23 -14.383 1 68.31 89 ASN A CA 1
ATOM 677 C C . ASN A 1 89 ? -22.828 -7.676 -12.977 1 68.31 89 ASN A C 1
ATOM 679 O O . ASN A 1 89 ? -23.688 -8.039 -12.172 1 68.31 89 ASN A O 1
ATOM 683 N N . ALA A 1 90 ? -21.672 -7.699 -12.766 1 65 90 ALA A N 1
ATOM 684 C CA . ALA A 1 90 ? -21.156 -8.266 -11.523 1 65 90 ALA A CA 1
ATOM 685 C C . ALA A 1 90 ? -21.359 -7.297 -10.359 1 65 90 ALA A C 1
ATOM 687 O O . ALA A 1 90 ? -21.469 -7.723 -9.211 1 65 90 ALA A O 1
ATOM 688 N N . THR A 1 91 ? -21.359 -6.109 -10.719 1 64.19 91 THR A N 1
ATOM 689 C CA . THR A 1 91 ? -21.141 -5.25 -9.562 1 64.19 91 THR A CA 1
ATOM 690 C C . THR A 1 91 ? -21.984 -3.984 -9.664 1 64.19 91 THR A C 1
ATOM 692 O O . THR A 1 91 ? -21.453 -2.881 -9.797 1 64.19 91 THR A O 1
ATOM 695 N N . PRO A 1 92 ? -23.266 -4.234 -9.625 1 62.66 92 PRO A N 1
ATOM 696 C CA . PRO A 1 92 ? -24.016 -2.982 -9.641 1 62.66 92 PRO A CA 1
ATOM 697 C C . PRO A 1 92 ? -23.562 -2.002 -8.562 1 62.66 92 PRO A C 1
ATOM 699 O O . PRO A 1 92 ? -23.688 -0.786 -8.742 1 62.66 92 PRO A O 1
ATOM 702 N N . GLN A 1 93 ? -23.047 -2.639 -7.574 1 65.06 93 GLN A N 1
ATOM 703 C CA . GLN A 1 93 ? -22.609 -1.851 -6.426 1 65.06 93 GLN A CA 1
ATOM 704 C C . GLN A 1 93 ? -21.359 -1.037 -6.762 1 65.06 93 GLN A C 1
ATOM 706 O O . GLN A 1 93 ? -21.016 -0.083 -6.055 1 65.06 93 GLN A O 1
ATOM 711 N N . PHE A 1 94 ? -20.719 -1.458 -7.762 1 64.69 94 PHE A N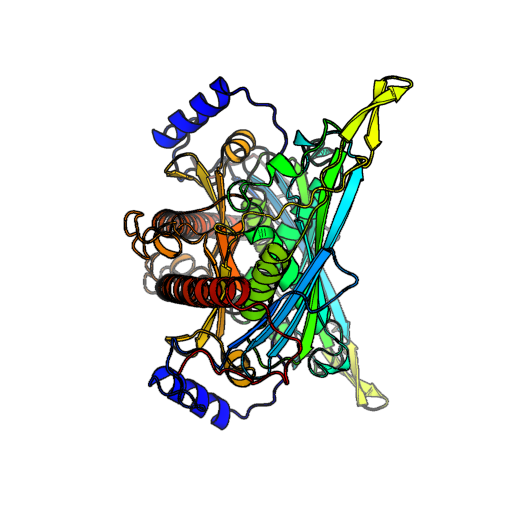 1
ATOM 712 C CA . PHE A 1 94 ? -19.516 -0.749 -8.172 1 64.69 94 PHE A CA 1
ATOM 713 C C . PHE A 1 94 ? -19.797 0.167 -9.352 1 64.69 94 PHE A C 1
ATOM 715 O O . PHE A 1 94 ? -18.875 0.589 -10.055 1 64.69 94 PHE A O 1
ATOM 722 N N . GLU A 1 95 ? -21.078 0.343 -9.57 1 59.38 95 GLU A N 1
ATOM 723 C CA . GLU A 1 95 ? -21.391 1.239 -10.672 1 59.38 95 GLU A CA 1
ATOM 724 C C . GLU A 1 95 ? -20.828 2.637 -10.438 1 59.38 95 GLU A C 1
ATOM 726 O O . GLU A 1 95 ? -20.906 3.162 -9.32 1 59.38 95 GLU A O 1
ATOM 731 N N . GLY A 1 96 ? -19.781 3.068 -11.281 1 58.69 96 GLY A N 1
ATOM 732 C CA . GLY A 1 96 ? -19.219 4.402 -11.273 1 58.69 96 GLY A CA 1
ATOM 733 C C . GLY A 1 96 ? -17.75 4.422 -10.898 1 58.69 96 GLY A C 1
ATOM 734 O O . GLY A 1 96 ? -17 3.488 -11.219 1 58.69 96 GLY A O 1
ATOM 735 N N . ARG A 1 97 ? -17.172 5.414 -10.367 1 61.62 97 ARG A N 1
ATOM 736 C CA . ARG A 1 97 ? -15.773 5.742 -10.133 1 61.62 97 ARG A CA 1
ATOM 737 C C . ARG A 1 97 ? -15.188 4.875 -9.023 1 61.62 97 ARG A C 1
ATOM 739 O O . ARG A 1 97 ? -13.992 4.551 -9.047 1 61.62 97 ARG A O 1
ATOM 746 N N . GLY A 1 98 ? -16.109 4.273 -8.234 1 71.69 98 GLY A N 1
ATOM 747 C CA . GLY A 1 98 ? -15.648 3.467 -7.117 1 71.69 98 GLY A CA 1
ATOM 748 C C . GLY A 1 98 ? -15.117 2.109 -7.539 1 71.69 98 GLY A C 1
ATOM 749 O O . GLY A 1 98 ? -14.078 1.665 -7.051 1 71.69 98 GLY A O 1
ATOM 750 N N . GLY A 1 99 ? -15.75 1.524 -8.539 1 77.56 99 GLY A N 1
ATOM 751 C CA . GLY A 1 99 ? -15.32 0.226 -9.039 1 77.56 99 GLY A CA 1
ATOM 752 C C . GLY A 1 99 ? -13.977 0.27 -9.734 1 77.56 99 GLY A C 1
ATOM 753 O O . GLY A 1 99 ? -13.133 -0.605 -9.523 1 77.56 99 GLY A O 1
ATOM 754 N N . GLU A 1 100 ? -13.734 1.279 -10.461 1 82.69 100 GLU A N 1
ATOM 755 C CA . GLU A 1 100 ? -12.477 1.435 -11.195 1 82.69 100 GLU A CA 1
ATOM 756 C C . GLU A 1 100 ? -11.305 1.644 -10.25 1 82.69 100 GLU A C 1
ATOM 758 O O . GLU A 1 100 ? -10.227 1.087 -10.453 1 82.69 100 GLU A O 1
ATOM 763 N N . SER A 1 101 ? -11.531 2.416 -9.242 1 83.88 101 SER A N 1
ATOM 764 C CA . SER A 1 101 ? -10.484 2.678 -8.266 1 83.88 101 SER A CA 1
ATOM 765 C C . SER A 1 101 ? -10.094 1.406 -7.52 1 83.88 101 SER A C 1
ATOM 767 O O . SER A 1 101 ? -8.914 1.167 -7.266 1 83.88 101 SER A O 1
ATOM 769 N N . TYR A 1 102 ? -11.109 0.663 -7.223 1 88.5 102 TYR A N 1
ATOM 770 C CA . TYR A 1 102 ? -10.836 -0.569 -6.496 1 88.5 102 TYR A CA 1
ATOM 771 C C . TYR A 1 102 ? -10.141 -1.588 -7.395 1 88.5 102 TYR A C 1
ATOM 773 O O . TYR A 1 102 ? -9.234 -2.297 -6.953 1 88.5 102 TYR A O 1
ATOM 781 N N . ALA A 1 103 ? -10.547 -1.678 -8.617 1 92.69 103 ALA A N 1
ATOM 782 C CA . ALA A 1 103 ? -9.891 -2.549 -9.586 1 92.69 103 ALA A CA 1
ATOM 783 C C . ALA A 1 103 ? -8.414 -2.195 -9.734 1 92.69 103 ALA A C 1
ATOM 785 O O . ALA A 1 103 ? -7.559 -3.084 -9.766 1 92.69 103 ALA A O 1
ATOM 786 N N . LEU A 1 104 ? -8.117 -0.981 -9.82 1 90.88 104 LEU A N 1
ATOM 787 C CA . LEU A 1 104 ? -6.738 -0.515 -9.922 1 90.88 104 LEU A CA 1
ATOM 788 C C . LEU A 1 104 ? -5.953 -0.875 -8.664 1 90.88 104 LEU A C 1
ATOM 790 O O . LEU A 1 104 ? -4.773 -1.226 -8.75 1 90.88 104 LEU A O 1
ATOM 794 N N . GLU A 1 105 ? -6.598 -0.769 -7.543 1 91.56 105 GLU A N 1
ATOM 795 C CA . GLU A 1 105 ? -5.945 -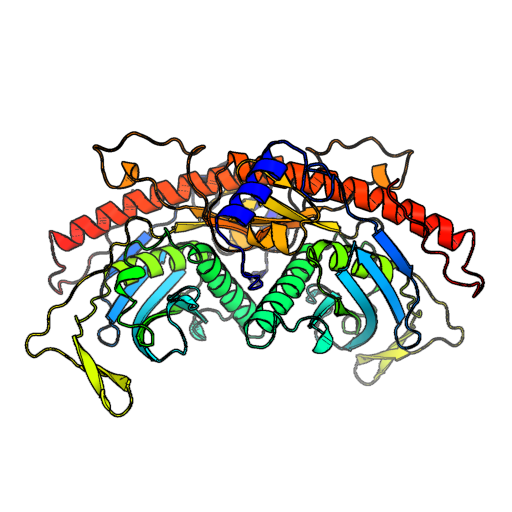1.137 -6.289 1 91.56 105 GLU A CA 1
ATOM 796 C C . GLU A 1 105 ? -5.527 -2.604 -6.293 1 91.56 105 GLU A C 1
ATOM 798 O O . GLU A 1 105 ? -4.414 -2.939 -5.883 1 91.56 105 GLU A O 1
ATOM 803 N N . ILE A 1 106 ? -6.402 -3.441 -6.75 1 95.5 106 ILE A N 1
ATOM 804 C CA . ILE A 1 106 ? -6.121 -4.871 -6.805 1 95.5 106 ILE A CA 1
ATOM 805 C C . ILE A 1 106 ? -4.961 -5.133 -7.762 1 95.5 106 ILE A C 1
ATOM 807 O O . ILE A 1 106 ? -4.031 -5.875 -7.434 1 95.5 106 ILE A O 1
ATOM 811 N N . ALA A 1 107 ? -5.008 -4.504 -8.875 1 95.94 107 ALA A N 1
ATOM 812 C CA . ALA A 1 107 ? -3.957 -4.676 -9.875 1 95.94 107 ALA A CA 1
ATOM 813 C C . ALA A 1 107 ? -2.604 -4.23 -9.328 1 95.94 107 ALA A C 1
ATOM 815 O O . ALA A 1 107 ? -1.607 -4.949 -9.461 1 95.94 107 ALA A O 1
ATOM 816 N N . ASN A 1 108 ? -2.586 -3.123 -8.734 1 91.62 108 ASN A N 1
ATOM 817 C CA . ASN A 1 108 ? -1.343 -2.58 -8.195 1 91.62 108 ASN A CA 1
ATOM 818 C C . ASN A 1 108 ? -0.809 -3.43 -7.051 1 91.62 108 ASN A C 1
ATOM 820 O O . ASN A 1 108 ? 0.405 -3.555 -6.875 1 91.62 108 ASN A O 1
ATOM 824 N N . THR A 1 109 ? -1.756 -3.91 -6.273 1 94.88 109 THR A N 1
ATOM 825 C CA . THR A 1 109 ? -1.368 -4.777 -5.168 1 94.88 109 THR A CA 1
ATOM 826 C C . THR A 1 109 ? -0.682 -6.039 -5.684 1 94.88 109 THR A C 1
ATOM 828 O O . THR A 1 109 ? 0.374 -6.426 -5.176 1 94.88 109 THR A O 1
ATOM 831 N N . LEU A 1 110 ? -1.228 -6.621 -6.684 1 96.38 110 LEU A N 1
ATOM 832 C CA . LEU A 1 110 ? -0.613 -7.793 -7.293 1 96.38 110 LEU A CA 1
ATOM 833 C C . LEU A 1 110 ? 0.734 -7.441 -7.914 1 96.38 110 LEU A C 1
ATOM 835 O O . LEU A 1 110 ? 1.711 -8.172 -7.75 1 96.38 110 LEU A O 1
ATOM 839 N N . TYR A 1 111 ? 0.767 -6.375 -8.562 1 93 111 TYR A N 1
ATOM 840 C CA . TYR A 1 111 ? 2.018 -5.926 -9.164 1 93 111 TYR A CA 1
ATOM 841 C C . TYR A 1 111 ? 3.121 -5.82 -8.117 1 93 111 TYR A C 1
ATOM 843 O O . TYR A 1 111 ? 4.238 -6.297 -8.328 1 93 111 TYR A O 1
ATOM 851 N N . GLU A 1 112 ? 2.793 -5.219 -7.039 1 91.25 112 GLU A N 1
ATOM 852 C CA . GLU A 1 112 ? 3.775 -5.043 -5.973 1 91.25 112 GLU A CA 1
ATOM 853 C C . GLU A 1 112 ? 4.207 -6.387 -5.395 1 91.25 112 GLU A C 1
ATOM 855 O O . GLU A 1 112 ? 5.387 -6.59 -5.098 1 91.25 112 GLU A O 1
ATOM 860 N N . ALA A 1 113 ? 3.297 -7.258 -5.215 1 94.44 113 ALA A N 1
ATOM 861 C CA . ALA A 1 113 ? 3.604 -8.57 -4.652 1 94.44 113 ALA A CA 1
ATOM 862 C C . ALA A 1 113 ? 4.539 -9.352 -5.566 1 94.44 113 ALA A C 1
ATOM 864 O O . ALA A 1 113 ? 5.367 -10.141 -5.094 1 94.44 113 ALA A O 1
ATOM 865 N N . TYR A 1 114 ? 4.461 -9.117 -6.852 1 92.56 114 TYR A N 1
ATOM 866 C CA . TYR A 1 114 ? 5.234 -9.859 -7.836 1 92.56 114 TYR A CA 1
ATOM 867 C C . TYR A 1 114 ? 6.531 -9.141 -8.18 1 92.56 114 TYR A C 1
ATOM 869 O O . TYR A 1 114 ? 7.371 -9.664 -8.906 1 92.56 114 TYR A O 1
ATOM 877 N N . ASN A 1 115 ? 6.633 -7.922 -7.621 1 86.38 115 ASN A N 1
ATOM 878 C CA . ASN A 1 115 ? 7.809 -7.113 -7.918 1 86.38 115 ASN A CA 1
ATOM 879 C C . ASN A 1 115 ? 9.023 -7.574 -7.121 1 86.38 115 ASN A C 1
ATOM 881 O O . ASN A 1 115 ? 9.57 -6.816 -6.324 1 86.38 115 ASN A O 1
ATOM 885 N N . ASN A 1 116 ? 9.352 -8.727 -7.316 1 81.69 116 ASN A N 1
ATOM 886 C CA . ASN A 1 116 ? 10.469 -9.422 -6.68 1 81.69 116 ASN A CA 1
ATOM 887 C C . ASN A 1 116 ? 11.094 -10.453 -7.613 1 81.69 116 ASN A C 1
ATOM 889 O O . ASN A 1 116 ? 10.383 -11.273 -8.203 1 81.69 116 ASN A O 1
ATOM 893 N N . ASP A 1 117 ? 12.383 -10.477 -7.746 1 76.38 117 ASP A N 1
ATOM 894 C CA . ASP A 1 117 ? 13.055 -11.32 -8.727 1 76.38 117 ASP A CA 1
ATOM 895 C C . ASP A 1 117 ? 13.023 -12.789 -8.297 1 76.38 117 ASP A C 1
ATOM 897 O O . ASP A 1 117 ? 13.281 -13.68 -9.109 1 76.38 117 ASP A O 1
ATOM 901 N N . ASN A 1 118 ? 12.609 -13 -7.105 1 80.94 118 ASN A N 1
ATOM 902 C CA . ASN A 1 118 ? 12.695 -14.367 -6.594 1 80.94 118 ASN A CA 1
ATOM 903 C C . ASN A 1 118 ? 11.352 -15.094 -6.711 1 80.94 118 ASN A C 1
ATOM 905 O O . ASN A 1 118 ? 11.281 -16.312 -6.52 1 80.94 118 ASN A O 1
ATOM 909 N N . VAL A 1 119 ? 10.328 -14.367 -7.086 1 82.69 119 VAL A N 1
ATOM 910 C CA . VAL A 1 119 ? 8.992 -14.961 -6.992 1 82.69 119 VAL A CA 1
ATOM 911 C C . VAL A 1 119 ? 8.734 -15.836 -8.219 1 82.69 119 VAL A C 1
ATOM 913 O O . VAL A 1 119 ? 7.883 -16.734 -8.18 1 82.69 119 VAL A O 1
ATOM 916 N N . LEU A 1 120 ? 9.328 -15.602 -9.266 1 83.69 120 LEU A N 1
ATOM 917 C CA . LEU A 1 120 ? 9.266 -16.422 -10.469 1 83.69 120 LEU A CA 1
ATOM 918 C C . LEU A 1 120 ? 10.672 -16.812 -10.938 1 83.69 120 LEU A C 1
ATOM 920 O O . LEU A 1 120 ? 11.297 -16.062 -11.695 1 83.69 120 LEU A O 1
ATOM 924 N N . PRO A 1 121 ? 11.117 -17.938 -10.547 1 76.56 121 PRO A N 1
ATOM 925 C CA . PRO A 1 121 ? 12.484 -18.359 -10.867 1 76.56 121 PRO A CA 1
ATOM 926 C C . PRO A 1 121 ? 12.781 -18.312 -12.367 1 76.56 121 PRO A C 1
ATOM 928 O O . PRO A 1 121 ? 13.93 -18.109 -12.766 1 76.56 121 PRO A O 1
ATOM 931 N N . ASP A 1 122 ? 11.75 -18.422 -13.086 1 79.25 122 ASP A N 1
ATOM 932 C CA . ASP A 1 122 ? 11.93 -18.5 -14.531 1 79.25 122 ASP A CA 1
ATOM 933 C C . ASP A 1 122 ? 11.875 -17.125 -15.18 1 79.25 122 ASP A C 1
ATOM 935 O O . ASP A 1 122 ? 11.758 -17.016 -16.406 1 79.25 122 ASP A O 1
ATOM 939 N N . LEU A 1 123 ? 11.969 -16.156 -14.328 1 77.5 123 LEU A N 1
ATOM 940 C CA . LEU A 1 123 ? 11.914 -14.805 -14.883 1 77.5 123 LEU A CA 1
ATOM 941 C C . LEU A 1 123 ? 13.055 -14.578 -15.875 1 77.5 123 LEU A C 1
ATOM 943 O O . LEU A 1 123 ? 12.875 -13.922 -16.891 1 77.5 123 LEU A O 1
ATOM 947 N N . SER A 1 124 ? 14.18 -15.188 -15.562 1 79.12 124 SER A N 1
ATOM 948 C CA . SER A 1 124 ? 15.336 -15.047 -16.438 1 79.12 124 SER A CA 1
ATOM 949 C C . SER A 1 124 ? 15.094 -15.727 -17.781 1 79.12 124 SER A C 1
ATOM 951 O O . SER A 1 124 ? 15.648 -15.305 -18.797 1 79.12 124 SER A O 1
ATOM 953 N N . LYS A 1 125 ? 14.219 -16.766 -17.766 1 85.31 125 LYS A N 1
ATOM 954 C CA . LYS A 1 125 ? 13.906 -17.5 -19 1 85.31 125 LYS A CA 1
ATOM 955 C C . LYS A 1 125 ? 13.039 -16.656 -19.922 1 85.31 125 LYS A C 1
ATOM 957 O O . LYS A 1 125 ? 12.922 -16.953 -21.109 1 85.31 125 LYS A O 1
ATOM 962 N N . LEU A 1 126 ? 12.477 -15.617 -19.359 1 87.94 126 LEU A N 1
ATOM 963 C CA . LEU A 1 126 ? 11.625 -14.75 -20.172 1 87.94 126 LEU A CA 1
ATOM 964 C C . LEU A 1 126 ? 12.469 -13.789 -21.016 1 87.94 126 LEU A C 1
ATOM 966 O O . LEU A 1 126 ? 11.961 -13.18 -21.953 1 87.94 126 LEU A O 1
ATOM 970 N N . ILE A 1 127 ? 13.789 -13.703 -20.578 1 87.44 127 ILE A N 1
ATOM 971 C CA . ILE A 1 127 ? 14.719 -12.852 -21.328 1 87.44 127 ILE A CA 1
ATOM 972 C C . ILE A 1 127 ? 15.312 -13.648 -22.5 1 87.44 127 ILE A C 1
ATOM 974 O O . ILE A 1 127 ? 16.016 -14.641 -22.281 1 87.44 127 ILE A O 1
ATOM 978 N N . LEU A 1 128 ? 15.086 -13.195 -23.656 1 87.25 128 LEU A N 1
ATOM 979 C CA . LEU A 1 128 ? 15.492 -13.93 -24.844 1 87.25 128 LEU A CA 1
ATOM 980 C C . LEU A 1 128 ? 16.766 -13.352 -25.438 1 87.25 128 LEU A C 1
ATOM 982 O O . LEU A 1 128 ? 17.562 -14.078 -26.031 1 87.25 128 LEU A O 1
ATOM 986 N N . SER A 1 129 ? 16.922 -12.078 -25.359 1 88.12 129 SER A N 1
ATOM 987 C CA . SER A 1 129 ? 18.109 -11.359 -25.812 1 88.12 129 SER A CA 1
ATOM 988 C C . SER A 1 129 ? 18.266 -10.031 -25.062 1 88.12 129 SER A C 1
ATOM 990 O O . SER A 1 129 ? 17.531 -9.758 -24.125 1 88.12 129 SER A O 1
ATOM 992 N N . LYS A 1 130 ? 19.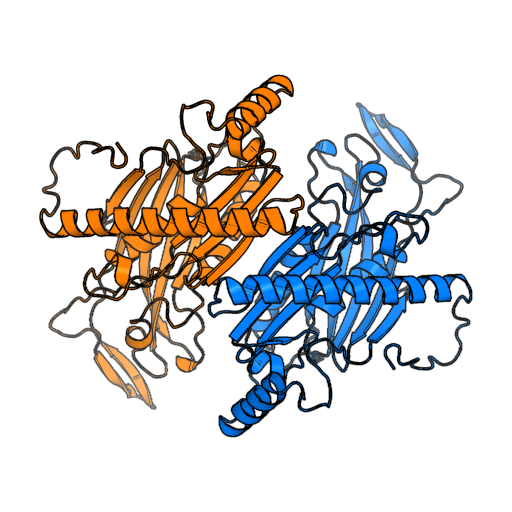188 -9.281 -25.5 1 87.94 130 LYS A N 1
ATOM 993 C CA . LYS A 1 130 ? 19.438 -7.969 -24.891 1 87.94 130 LYS A CA 1
ATOM 994 C C . LYS A 1 130 ? 18.25 -7.031 -25.141 1 87.94 130 LYS A C 1
ATOM 996 O O . LYS A 1 130 ? 18.016 -6.105 -24.359 1 87.94 130 LYS A O 1
ATOM 1001 N N . THR A 1 131 ? 17.5 -7.371 -26.219 1 89.56 131 THR A N 1
ATOM 1002 C CA . THR A 1 131 ? 16.453 -6.422 -26.578 1 89.56 131 THR A CA 1
ATOM 1003 C C . THR A 1 131 ? 15.094 -7.121 -26.672 1 89.56 131 THR A C 1
ATOM 1005 O O . THR A 1 131 ? 14.086 -6.492 -27 1 89.56 131 THR A O 1
ATOM 1008 N N . HIS A 1 132 ? 15.086 -8.461 -26.453 1 90.12 132 HIS A N 1
ATOM 1009 C CA . HIS A 1 132 ? 13.828 -9.188 -26.594 1 90.12 132 HIS A CA 1
ATOM 1010 C C . HIS A 1 132 ? 13.492 -9.961 -25.328 1 90.12 132 HIS A C 1
ATOM 1012 O O . HIS A 1 132 ? 14.367 -10.586 -24.719 1 90.12 132 HIS A O 1
ATOM 1018 N N . MET A 1 133 ? 12.281 -9.883 -24.969 1 91.06 133 MET A N 1
ATOM 1019 C CA . MET A 1 133 ? 11.836 -10.664 -23.812 1 91.06 133 MET A CA 1
ATOM 1020 C C . MET A 1 133 ? 10.344 -10.961 -23.906 1 91.06 133 MET A C 1
ATOM 1022 O O . MET A 1 133 ? 9.609 -10.266 -24.625 1 91.06 133 MET A O 1
ATOM 1026 N N . TRP A 1 134 ? 9.898 -12.008 -23.234 1 91.31 134 TRP A N 1
ATOM 1027 C CA . TRP A 1 134 ? 8.477 -12.25 -23.031 1 91.31 134 TRP A CA 1
ATOM 1028 C C . TRP A 1 134 ? 7.91 -11.32 -21.969 1 91.31 134 TRP A C 1
ATOM 1030 O O . TRP A 1 134 ? 8.539 -11.102 -20.922 1 91.31 134 TRP A O 1
ATOM 1040 N N . VAL A 1 135 ? 6.812 -10.727 -22.25 1 92.75 135 VAL A N 1
ATOM 1041 C CA . VAL A 1 135 ? 6.02 -10.023 -21.25 1 92.75 135 VAL A CA 1
ATOM 1042 C C . VAL A 1 135 ? 4.68 -10.734 -21.047 1 92.75 135 VAL A C 1
ATOM 1044 O O . VAL A 1 135 ? 3.992 -11.047 -22.016 1 92.75 135 VAL A O 1
ATOM 1047 N N . LEU A 1 136 ? 4.379 -11.031 -19.812 1 95.06 136 LEU A N 1
ATOM 1048 C CA . LEU A 1 136 ? 3.119 -11.695 -19.5 1 95.06 136 LEU A CA 1
ATOM 1049 C C . LEU A 1 136 ? 2.068 -10.688 -19.047 1 95.06 136 LEU A C 1
ATOM 1051 O O . LEU A 1 136 ? 2.355 -9.805 -18.234 1 95.06 136 LEU A O 1
ATOM 1055 N N . TYR A 1 137 ? 0.938 -10.812 -19.641 1 97.06 137 TYR A N 1
ATOM 1056 C CA . TYR A 1 137 ? -0.202 -9.977 -19.281 1 97.06 137 TYR A CA 1
ATOM 1057 C C . TYR A 1 137 ? -1.285 -10.797 -18.594 1 97.06 137 TYR A C 1
ATOM 1059 O O . TYR A 1 137 ? -1.871 -11.695 -19.203 1 97.06 137 TYR A O 1
ATOM 1067 N N . ALA A 1 138 ? -1.543 -10.508 -17.344 1 98 138 ALA A N 1
ATOM 1068 C CA . ALA A 1 138 ? -2.607 -11.164 -16.594 1 98 138 ALA A CA 1
ATOM 1069 C C . ALA A 1 138 ? -3.869 -10.312 -16.562 1 98 138 ALA A C 1
ATOM 1071 O O . ALA A 1 138 ? -3.91 -9.273 -15.891 1 98 138 ALA A O 1
ATOM 1072 N N . ASP A 1 139 ? -4.844 -10.711 -17.266 1 98.31 139 ASP A N 1
ATOM 1073 C CA . ASP A 1 139 ? -6.148 -10.062 -17.25 1 98.31 139 ASP A CA 1
ATOM 1074 C C . ASP A 1 139 ? -7.098 -10.75 -16.281 1 98.31 139 ASP A C 1
ATOM 1076 O O . ASP A 1 139 ? -7.426 -11.93 -16.453 1 98.31 139 ASP A O 1
ATOM 1080 N N . ILE A 1 140 ? -7.562 -10.016 -15.289 1 98.38 140 ILE A N 1
ATOM 1081 C CA . ILE A 1 140 ? -8.438 -10.523 -14.242 1 98.38 140 ILE A CA 1
ATOM 1082 C C . ILE A 1 140 ? -9.82 -9.898 -14.375 1 98.38 140 ILE A C 1
ATOM 1084 O O . ILE A 1 140 ? -9.961 -8.672 -14.312 1 98.38 140 ILE A O 1
ATOM 1088 N N . VAL A 1 141 ? -10.797 -10.719 -14.547 1 97.25 141 VAL A N 1
ATOM 1089 C CA . VAL A 1 141 ? -12.164 -10.227 -14.703 1 97.25 141 VAL A CA 1
ATOM 1090 C C . VAL A 1 141 ? -13.031 -10.734 -13.555 1 97.25 141 VAL A C 1
ATOM 1092 O O . VAL A 1 141 ? -13.164 -11.938 -13.352 1 97.25 141 VAL A O 1
ATOM 1095 N N . LEU A 1 142 ? -13.609 -9.797 -12.812 1 96.25 142 LEU A N 1
ATOM 1096 C CA . LEU A 1 142 ? -14.578 -10.148 -11.789 1 96.25 142 LEU A CA 1
ATOM 1097 C C . LEU A 1 142 ? -15.961 -10.352 -12.398 1 96.25 142 LEU A C 1
ATOM 1099 O O . LEU A 1 142 ? -16.562 -9.414 -12.938 1 96.25 142 LEU A O 1
ATOM 1103 N N . LEU A 1 143 ? -16.438 -11.539 -12.289 1 94.81 143 LEU A N 1
ATOM 1104 C CA . LEU A 1 143 ? -17.734 -11.883 -12.875 1 94.81 143 LEU A CA 1
ATOM 1105 C C . LEU A 1 143 ? -18.859 -11.688 -11.867 1 94.81 143 LEU A C 1
ATOM 1107 O O . LEU A 1 143 ? -19.984 -11.344 -12.242 1 94.81 143 LEU A O 1
ATOM 1111 N N . GLN A 1 144 ? -18.609 -11.938 -10.625 1 93.69 144 GLN A N 1
ATOM 1112 C CA . GLN A 1 144 ? -19.547 -11.758 -9.516 1 93.69 144 GLN A CA 1
ATOM 1113 C C . GLN A 1 144 ? -18.812 -11.406 -8.227 1 93.69 144 GLN A C 1
ATOM 1115 O O . GLN A 1 144 ? -17.766 -11.992 -7.93 1 93.69 144 GLN A O 1
ATOM 1120 N N . TYR A 1 145 ? -19.422 -10.484 -7.523 1 92.81 145 TYR A N 1
ATOM 1121 C CA . TYR A 1 145 ? -18.734 -10.016 -6.316 1 92.81 145 TYR A CA 1
ATOM 1122 C C . TYR A 1 145 ? -19.484 -10.453 -5.066 1 92.81 145 TYR A C 1
ATOM 1124 O O . TYR A 1 145 ? -20.625 -10.047 -4.844 1 92.81 145 TYR A O 1
ATOM 1132 N N . GLY A 1 146 ? -18.844 -11.273 -4.285 1 93.5 146 GLY A N 1
ATOM 1133 C CA . GLY A 1 146 ? -19.375 -11.703 -2.998 1 93.5 146 GLY A CA 1
ATOM 1134 C C . GLY A 1 146 ? -18.422 -11.43 -1.846 1 93.5 146 GLY A C 1
ATOM 1135 O O . GLY A 1 146 ? -18.531 -12.055 -0.788 1 93.5 146 GLY A O 1
ATOM 1136 N N . GLY A 1 147 ? -17.438 -10.625 -2.1 1 94.38 147 GLY A N 1
ATOM 1137 C CA . GLY A 1 147 ? -16.391 -10.352 -1.119 1 94.38 147 GLY A CA 1
ATOM 1138 C C . GLY A 1 147 ? -15.086 -11.039 -1.433 1 94.38 147 GLY A C 1
ATOM 1139 O O . GLY A 1 147 ? -15.031 -11.922 -2.295 1 94.38 147 GLY A O 1
ATOM 1140 N N . ASN A 1 148 ? -14.047 -10.516 -0.918 1 96.56 148 ASN A N 1
ATOM 1141 C CA . ASN A 1 148 ? -12.727 -11.133 -0.929 1 96.56 148 ASN A CA 1
ATOM 1142 C C . ASN A 1 148 ? -12.219 -11.359 -2.354 1 96.56 148 ASN A C 1
ATOM 1144 O O . ASN A 1 148 ? -11.812 -12.461 -2.707 1 96.56 148 ASN A O 1
ATOM 1148 N N . ILE A 1 149 ? -12.203 -10.383 -3.139 1 96.19 149 ILE A N 1
ATOM 1149 C CA . ILE A 1 149 ? -11.734 -10.492 -4.516 1 96.19 149 ILE A CA 1
ATOM 1150 C C . ILE A 1 149 ? -10.219 -10.688 -4.535 1 96.19 149 ILE A C 1
ATOM 1152 O O . ILE A 1 149 ? -9.68 -11.336 -5.438 1 96.19 149 ILE A O 1
ATOM 1156 N N . MET A 1 150 ? -9.5 -10.203 -3.551 1 98 150 MET A N 1
ATOM 1157 C CA . MET A 1 150 ? -8.039 -10.266 -3.559 1 98 150 MET A CA 1
ATOM 1158 C C . MET A 1 150 ? -7.562 -11.711 -3.533 1 98 150 MET A C 1
ATOM 1160 O O . MET A 1 150 ? -6.723 -12.109 -4.344 1 98 150 MET A O 1
ATOM 1164 N N . ASP A 1 151 ? -8.141 -12.5 -2.617 1 98.56 151 ASP A N 1
ATOM 1165 C CA . ASP A 1 151 ? -7.738 -13.898 -2.535 1 98.56 151 ASP A CA 1
ATOM 1166 C C . ASP A 1 151 ? -8.07 -14.641 -3.826 1 98.56 151 ASP A C 1
ATOM 1168 O O . ASP A 1 151 ? -7.27 -15.438 -4.316 1 98.56 151 ASP A O 1
ATOM 1172 N N . ALA A 1 152 ? -9.242 -14.359 -4.309 1 98.31 152 ALA A N 1
ATOM 1173 C CA . ALA A 1 152 ? -9.672 -15.016 -5.543 1 98.31 152 ALA A CA 1
ATOM 1174 C C . ALA A 1 152 ? -8.742 -14.656 -6.703 1 98.31 152 ALA A C 1
ATOM 1176 O O . ALA A 1 152 ? -8.328 -15.531 -7.469 1 98.31 152 ALA A O 1
ATOM 1177 N N . ALA A 1 153 ? -8.461 -13.391 -6.836 1 98.44 153 ALA A N 1
ATOM 1178 C CA . ALA A 1 153 ? -7.574 -12.922 -7.898 1 98.44 153 ALA A CA 1
ATOM 1179 C C . ALA A 1 153 ? -6.18 -13.523 -7.758 1 98.44 153 ALA A C 1
ATOM 1181 O O . ALA A 1 153 ? -5.574 -13.945 -8.742 1 98.44 153 ALA A O 1
ATOM 1182 N N . SER A 1 154 ? -5.664 -13.539 -6.57 1 98.44 154 SER A N 1
ATOM 1183 C CA . SER A 1 154 ? -4.336 -14.086 -6.312 1 98.44 154 SER A CA 1
ATOM 1184 C C . SER A 1 154 ? -4.262 -15.562 -6.672 1 98.44 154 SER A C 1
ATOM 1186 O O . SER A 1 154 ? -3.326 -16 -7.348 1 98.44 154 SER A O 1
ATOM 1188 N N . LEU A 1 155 ? -5.246 -16.328 -6.234 1 97.94 155 LEU A N 1
ATOM 1189 C CA . LEU A 1 155 ? -5.324 -17.734 -6.586 1 97.94 155 LEU A CA 1
ATOM 1190 C C . LEU A 1 155 ? -5.445 -17.906 -8.094 1 97.94 155 LEU A C 1
ATOM 1192 O O . LEU A 1 155 ? -4.812 -18.797 -8.672 1 97.94 155 LEU A O 1
ATOM 1196 N N . GLY A 1 156 ? -6.246 -17.062 -8.648 1 98.25 156 GLY A N 1
ATOM 1197 C CA . GLY A 1 156 ? -6.465 -17.125 -10.086 1 98.25 156 GLY A CA 1
ATOM 1198 C C . GLY A 1 156 ? -5.207 -16.875 -10.891 1 98.25 156 GLY A C 1
ATOM 1199 O O . GLY A 1 156 ? -4.914 -17.625 -11.836 1 98.25 156 GLY A O 1
ATOM 1200 N N . VAL A 1 157 ? -4.48 -15.875 -10.531 1 98.06 157 VAL A N 1
ATOM 1201 C CA . VAL A 1 157 ? -3.254 -15.539 -11.242 1 98.06 157 VAL A CA 1
ATOM 1202 C C . VAL A 1 157 ? -2.256 -16.688 -11.125 1 98.06 157 VAL A C 1
ATOM 1204 O O . VAL A 1 157 ? -1.663 -17.109 -12.117 1 98.06 157 VAL A O 1
ATOM 1207 N N . ARG A 1 158 ? -2.123 -17.203 -9.961 1 96.44 158 ARG A N 1
ATOM 1208 C CA . ARG A 1 158 ? -1.19 -18.297 -9.75 1 96.44 158 ARG A CA 1
ATOM 1209 C C . ARG A 1 158 ? -1.591 -19.516 -10.57 1 96.44 158 ARG A C 1
ATOM 1211 O O . ARG A 1 158 ? -0.744 -20.156 -11.203 1 96.44 158 ARG A O 1
ATOM 1218 N N . THR A 1 159 ? -2.83 -19.844 -10.516 1 97 159 THR A N 1
ATOM 1219 C CA . THR A 1 159 ? -3.336 -21 -11.25 1 97 159 THR A CA 1
ATOM 1220 C C . THR A 1 159 ? -3.172 -20.797 -12.758 1 97 159 THR A C 1
ATOM 1222 O O . THR A 1 159 ? -2.754 -21.703 -13.477 1 97 159 THR A O 1
ATOM 1225 N N . ALA A 1 160 ? -3.48 -19.609 -13.219 1 97.56 160 ALA A N 1
ATOM 1226 C CA . ALA A 1 160 ? -3.363 -19.312 -14.641 1 97.56 160 ALA A CA 1
ATOM 1227 C C . ALA A 1 160 ? -1.905 -19.344 -15.094 1 97.56 160 ALA A C 1
ATOM 1229 O O . ALA A 1 160 ? -1.605 -19.812 -16.188 1 97.56 160 ALA A O 1
ATOM 1230 N N . LEU A 1 161 ? -1.041 -18.844 -14.258 1 95.94 161 LEU A N 1
ATOM 1231 C CA . LEU A 1 161 ? 0.383 -18.906 -14.57 1 95.94 161 LEU A CA 1
ATOM 1232 C C . LEU A 1 161 ? 0.858 -20.359 -14.648 1 95.94 161 LEU A C 1
ATOM 1234 O O . LEU A 1 161 ? 1.651 -20.703 -15.523 1 95.94 161 LEU A O 1
ATOM 1238 N N . ALA A 1 162 ? 0.347 -21.188 -13.781 1 94.5 162 ALA A N 1
ATOM 1239 C CA . ALA A 1 162 ? 0.697 -22.609 -13.805 1 94.5 162 ALA A CA 1
ATOM 1240 C C . ALA A 1 162 ? 0.21 -23.266 -15.086 1 94.5 162 ALA A C 1
ATOM 1242 O O . ALA A 1 162 ? 0.838 -24.203 -15.586 1 94.5 162 ALA A O 1
ATOM 1243 N N . ASP A 1 163 ? -0.798 -22.75 -15.609 1 95.25 163 ASP A N 1
ATOM 1244 C CA . ASP A 1 163 ? -1.405 -23.281 -16.828 1 95.25 163 ASP A CA 1
ATOM 1245 C C . ASP A 1 163 ? -0.746 -22.703 -18.062 1 95.25 163 ASP A C 1
ATOM 1247 O O . ASP A 1 163 ? -1.011 -23.141 -19.188 1 95.25 163 ASP A O 1
ATOM 1251 N N . THR A 1 164 ? 0.07 -21.719 -17.922 1 95.62 164 THR A N 1
ATOM 1252 C CA . THR A 1 164 ? 0.633 -20.984 -19.062 1 95.62 164 THR A CA 1
ATOM 1253 C C . THR A 1 164 ? 1.695 -21.828 -19.766 1 95.62 164 THR A C 1
ATOM 1255 O O . THR A 1 164 ? 2.59 -22.375 -19.125 1 95.62 164 THR A O 1
ATOM 1258 N N . LYS A 1 165 ? 1.586 -21.938 -21.078 1 93.81 165 LYS A N 1
ATOM 1259 C CA . LYS A 1 165 ? 2.559 -22.609 -21.938 1 93.81 165 LYS A CA 1
ATOM 1260 C C . LYS A 1 165 ? 3.223 -21.609 -22.891 1 93.81 165 LYS A C 1
ATOM 1262 O O . LYS A 1 165 ? 2.537 -20.891 -23.609 1 93.81 165 LYS A O 1
ATOM 1267 N N . LEU A 1 166 ? 4.539 -21.594 -22.797 1 91.56 166 LEU A N 1
ATOM 1268 C CA . LEU A 1 166 ? 5.305 -20.703 -23.672 1 91.56 166 LEU A CA 1
ATOM 1269 C C . LEU A 1 166 ? 6.109 -21.5 -24.688 1 91.56 166 LEU A C 1
ATOM 1271 O O . LEU A 1 166 ? 6.543 -22.625 -24.406 1 91.56 166 LEU A O 1
ATOM 1275 N N . VAL A 1 167 ? 6.246 -20.922 -25.828 1 88.88 167 VAL A N 1
ATOM 1276 C CA . VAL A 1 167 ? 6.996 -21.578 -26.891 1 88.88 167 VAL A CA 1
ATOM 1277 C C . VAL A 1 167 ? 8.469 -21.188 -26.812 1 88.88 167 VAL A C 1
ATOM 1279 O O . VAL A 1 167 ? 8.797 -20.031 -26.547 1 88.88 167 VAL A O 1
ATOM 1282 N N . ASN A 1 168 ? 9.258 -22.141 -27 1 87.69 168 ASN A N 1
ATOM 1283 C CA . ASN A 1 168 ? 10.672 -21.828 -27.156 1 87.69 168 ASN A CA 1
ATOM 1284 C C . ASN A 1 168 ? 10.945 -21.078 -28.469 1 87.69 168 ASN A C 1
ATOM 1286 O O . ASN A 1 168 ? 10.375 -21.406 -29.5 1 87.69 168 ASN A O 1
ATOM 1290 N N . VAL A 1 169 ? 11.734 -20.016 -28.297 1 87 169 VAL A N 1
ATOM 1291 C CA . VAL A 1 169 ? 12.047 -19.234 -29.5 1 87 169 VAL A CA 1
ATOM 1292 C C . VAL A 1 169 ? 13.547 -19.25 -29.75 1 87 169 VAL A C 1
ATOM 1294 O O . VAL A 1 169 ? 14.336 -19.594 -28.859 1 87 169 VAL A O 1
ATOM 1297 N N . VAL A 1 170 ? 13.914 -19.047 -31.031 1 85.56 170 VAL A N 1
ATOM 1298 C CA . VAL A 1 170 ? 15.312 -18.984 -31.422 1 85.56 170 VAL A CA 1
ATOM 1299 C C . VAL A 1 170 ? 15.672 -17.547 -31.797 1 85.56 170 VAL A C 1
ATOM 1301 O O . VAL A 1 170 ? 14.938 -16.891 -32.531 1 85.56 170 VAL A O 1
ATOM 1304 N N . VAL A 1 171 ? 16.719 -17.062 -31.172 1 86.75 171 VAL A N 1
ATOM 1305 C CA . VAL A 1 171 ? 17.203 -15.719 -31.484 1 86.75 171 VAL A CA 1
ATOM 1306 C C . VAL A 1 171 ? 18.344 -15.797 -32.5 1 86.75 171 VAL A C 1
ATOM 1308 O O . VAL A 1 171 ? 19.297 -16.547 -32.312 1 86.75 171 VAL A O 1
ATOM 1311 N N . ARG A 1 172 ? 18.188 -15.062 -33.594 1 86 172 ARG A N 1
ATOM 1312 C CA . ARG A 1 172 ? 19.203 -15.062 -34.656 1 86 172 ARG A CA 1
ATOM 1313 C C . ARG A 1 172 ? 19.656 -13.641 -34.969 1 86 172 ARG A C 1
ATOM 1315 O O . ARG A 1 172 ? 18.906 -12.688 -34.812 1 86 172 ARG A O 1
ATOM 1322 N N . PRO A 1 173 ? 20.969 -13.57 -35.281 1 85.44 173 PRO A N 1
ATOM 1323 C CA . PRO A 1 173 ? 21.422 -12.258 -35.75 1 85.44 173 PRO A CA 1
ATOM 1324 C C . PRO A 1 173 ? 20.688 -11.773 -36.969 1 85.44 173 PRO A C 1
ATOM 1326 O O . PRO A 1 173 ? 20.328 -12.578 -37.844 1 85.44 173 PRO A O 1
ATOM 1329 N N . ALA A 1 174 ? 20.297 -10.469 -36.906 1 82.25 174 ALA A N 1
ATOM 1330 C CA . ALA A 1 174 ? 19.688 -9.82 -38.062 1 82.25 174 ALA A CA 1
ATOM 1331 C C . ALA A 1 174 ? 20.562 -8.672 -38.562 1 82.25 174 ALA A C 1
ATOM 1333 O O . ALA A 1 174 ? 21.688 -8.5 -38.094 1 82.25 174 ALA A O 1
ATOM 1334 N N . ASP A 1 175 ? 20.094 -7.984 -39.594 1 79.94 175 ASP A N 1
ATOM 1335 C CA . ASP A 1 175 ? 20.859 -6.891 -40.219 1 79.94 175 ASP A CA 1
ATOM 1336 C C . ASP A 1 175 ? 21.094 -5.766 -39.219 1 79.94 175 ASP A C 1
ATOM 1338 O O . ASP A 1 175 ? 20.266 -5.516 -38.344 1 79.94 175 ASP A O 1
ATOM 1342 N N . GLU A 1 176 ? 22.266 -5.098 -39.406 1 81.44 176 GLU A N 1
ATOM 1343 C CA . GLU A 1 176 ? 22.641 -3.891 -38.688 1 81.44 176 GLU A CA 1
ATOM 1344 C C . GLU A 1 176 ? 22.719 -4.152 -37.188 1 81.44 176 GLU A C 1
ATOM 1346 O O . GLU A 1 176 ? 22.328 -3.305 -36.375 1 81.44 176 GLU A O 1
ATOM 1351 N N . GLY A 1 177 ? 22.953 -5.379 -36.844 1 74.75 177 GLY A N 1
ATOM 1352 C CA . GLY A 1 177 ? 23.234 -5.676 -35.469 1 74.75 177 GLY A CA 1
ATOM 1353 C C . GLY A 1 177 ? 21.969 -5.922 -34.656 1 74.75 177 GLY A C 1
ATOM 1354 O O . GLY A 1 177 ? 22.031 -6.023 -33.406 1 74.75 177 GLY A O 1
ATOM 1355 N N . LYS A 1 178 ? 20.891 -5.949 -35.469 1 76.94 178 LYS A N 1
ATOM 1356 C CA . LYS A 1 178 ? 19.625 -6.223 -34.781 1 76.94 178 LYS A CA 1
ATOM 1357 C C . LYS A 1 178 ? 19.406 -7.723 -34.594 1 76.94 178 LYS A C 1
ATOM 1359 O O . LYS A 1 178 ? 20.094 -8.531 -35.219 1 76.94 178 LYS A O 1
ATOM 1364 N N . LEU A 1 179 ? 18.734 -8.078 -33.594 1 82.38 179 LEU A N 1
ATOM 1365 C CA . LEU A 1 179 ? 18.391 -9.469 -33.344 1 82.38 179 LEU A CA 1
ATOM 1366 C C . LEU A 1 179 ? 16.953 -9.766 -33.75 1 82.38 179 LEU A C 1
ATOM 1368 O O . LEU A 1 179 ? 16.094 -8.883 -33.688 1 82.38 179 LEU A O 1
ATOM 1372 N N . MET A 1 180 ? 16.844 -10.945 -34.406 1 80.94 180 MET A N 1
ATOM 1373 C CA . MET A 1 180 ? 15.508 -11.391 -34.812 1 80.94 180 MET A CA 1
ATOM 1374 C C . MET A 1 180 ? 15.102 -12.641 -34.031 1 80.94 180 MET A C 1
ATOM 1376 O O . MET A 1 180 ? 15.938 -13.508 -33.75 1 80.94 180 MET A O 1
ATOM 1380 N N . VAL A 1 181 ? 13.867 -12.695 -33.594 1 84.75 181 VAL A N 1
ATOM 1381 C CA . VAL A 1 181 ? 13.328 -13.844 -32.875 1 84.75 181 VAL A CA 1
ATOM 1382 C C . VAL A 1 181 ? 12.453 -14.672 -33.812 1 84.75 181 VAL A C 1
ATOM 1384 O O . VAL A 1 181 ? 11.516 -14.156 -34.438 1 84.75 181 VAL A O 1
ATOM 1387 N N . ASP A 1 182 ? 12.859 -15.898 -33.906 1 81.56 182 ASP A N 1
ATOM 1388 C CA . ASP A 1 182 ? 12.125 -16.797 -34.781 1 81.56 182 ASP A CA 1
ATOM 1389 C C . ASP A 1 182 ? 11.547 -17.984 -34.031 1 81.56 182 ASP A C 1
ATOM 1391 O O . ASP A 1 182 ? 12.047 -18.344 -32.969 1 81.56 182 ASP A O 1
ATOM 1395 N N . LEU A 1 183 ? 10.492 -18.438 -34.594 1 79.44 183 LEU A N 1
ATOM 1396 C CA . LEU A 1 183 ? 9.93 -19.688 -34.062 1 79.44 183 LEU A CA 1
ATOM 1397 C C . LEU A 1 183 ? 10.656 -20.891 -34.656 1 79.44 183 LEU A C 1
ATOM 1399 O O . LEU A 1 183 ? 10.891 -20.953 -35.844 1 79.44 183 LEU A O 1
ATOM 1403 N N . PRO A 1 184 ? 11.078 -21.719 -33.688 1 77.44 184 PRO A N 1
ATOM 1404 C CA . PRO A 1 184 ? 11.711 -22.938 -34.219 1 77.44 184 PRO A CA 1
ATOM 1405 C C . PRO A 1 184 ? 10.734 -23.828 -34.969 1 77.44 184 PRO A C 1
ATOM 1407 O O . PRO A 1 184 ? 9.516 -23.672 -34.844 1 77.44 184 PRO A O 1
ATOM 1410 N N . ASP A 1 185 ? 11.32 -24.688 -35.781 1 73.56 185 ASP A N 1
ATOM 1411 C CA . ASP A 1 185 ? 10.531 -25.625 -36.562 1 73.56 185 ASP A CA 1
ATOM 1412 C C . ASP A 1 185 ? 9.68 -26.531 -35.656 1 73.56 185 ASP A C 1
ATOM 1414 O O . ASP A 1 185 ? 8.5 -26.75 -35.938 1 73.56 185 ASP A O 1
ATOM 1418 N N . GLU A 1 186 ? 10.32 -27.078 -34.625 1 77.19 186 GLU A N 1
ATOM 1419 C CA . GLU A 1 186 ? 9.578 -27.859 -33.656 1 77.19 186 GLU A CA 1
ATOM 1420 C C . GLU A 1 186 ? 9.203 -27 -32.438 1 77.19 186 GLU A C 1
ATOM 1422 O O . GLU A 1 186 ? 10.078 -26.453 -31.75 1 77.19 186 GLU A O 1
ATOM 1427 N N . ARG A 1 187 ? 7.883 -26.906 -32.375 1 79.38 187 ARG A N 1
ATOM 1428 C CA . ARG A 1 187 ? 7.402 -26.094 -31.25 1 79.38 187 ARG A CA 1
ATOM 1429 C C . ARG A 1 187 ? 7.508 -26.859 -29.938 1 79.38 187 ARG A C 1
ATOM 1431 O O . ARG A 1 187 ? 6.867 -27.891 -29.766 1 79.38 187 ARG A O 1
ATOM 1438 N N . LYS A 1 188 ? 8.453 -26.516 -29.141 1 84.75 188 LYS A N 1
ATOM 1439 C CA . LYS A 1 188 ? 8.562 -27.031 -27.781 1 84.75 188 LYS A CA 1
ATOM 1440 C C . LYS A 1 188 ? 7.988 -26.047 -26.766 1 84.75 188 LYS A C 1
ATOM 1442 O O . LYS A 1 188 ? 8.32 -24.859 -26.797 1 84.75 188 LYS A O 1
ATOM 1447 N N . LEU A 1 189 ? 6.98 -26.594 -26.062 1 89.44 189 LEU A N 1
ATOM 1448 C CA . LEU A 1 189 ? 6.336 -25.766 -25.047 1 89.44 189 LEU A CA 1
ATOM 1449 C C . LEU A 1 189 ? 6.945 -26.016 -23.688 1 89.44 189 LEU A C 1
ATOM 1451 O O . LEU A 1 189 ? 7.402 -27.125 -23.391 1 89.44 189 LEU A O 1
ATOM 1455 N N . TRP A 1 190 ? 7.051 -24.984 -22.922 1 89.75 190 TRP A N 1
ATOM 1456 C CA . TRP A 1 190 ? 7.48 -25.141 -21.547 1 89.75 190 TRP A CA 1
ATOM 1457 C C . TRP A 1 190 ? 6.586 -24.344 -20.594 1 89.75 190 TRP A C 1
ATOM 1459 O O . TRP A 1 190 ? 5.887 -23.422 -21.031 1 89.75 190 TRP A O 1
ATOM 1469 N N . SER A 1 191 ? 6.551 -24.812 -19.312 1 91.88 191 SER A N 1
ATOM 1470 C CA . SER A 1 191 ? 5.711 -24.188 -18.297 1 91.88 191 SER A CA 1
ATOM 1471 C C . SER A 1 191 ? 6.555 -23.438 -17.266 1 91.88 191 SER A C 1
ATOM 1473 O O . SER A 1 191 ? 7.723 -23.766 -17.062 1 91.88 191 SER A O 1
ATOM 1475 N N . LEU A 1 192 ? 5.977 -22.484 -16.656 1 91.38 192 LEU A N 1
ATOM 1476 C CA . LEU A 1 192 ? 6.641 -21.703 -15.617 1 91.38 192 LEU A CA 1
ATOM 1477 C C . LEU A 1 192 ? 6.652 -22.453 -14.297 1 91.38 192 LEU A C 1
ATOM 1479 O O . LEU A 1 192 ? 5.691 -23.156 -13.969 1 91.38 192 LEU A O 1
ATOM 1483 N N . ASP A 1 193 ? 7.742 -22.359 -13.609 1 91 193 ASP A N 1
ATOM 1484 C CA . ASP A 1 193 ? 7.754 -22.797 -12.219 1 91 193 ASP A CA 1
ATOM 1485 C C . ASP A 1 193 ? 7.059 -21.781 -11.312 1 91 193 ASP A C 1
ATOM 1487 O O . ASP A 1 193 ? 7.617 -20.719 -11.008 1 91 193 ASP A O 1
ATOM 1491 N N . VAL A 1 194 ? 5.91 -22.109 -10.828 1 91.62 194 VAL A N 1
ATOM 1492 C CA . VAL A 1 194 ? 5.117 -21.141 -10.07 1 91.62 194 VAL A CA 1
ATOM 1493 C C . VAL A 1 194 ? 5.168 -21.484 -8.586 1 91.62 194 VAL A C 1
ATOM 1495 O O . VAL A 1 194 ? 4.316 -21.031 -7.812 1 91.62 194 VAL A O 1
ATOM 1498 N N . SER A 1 195 ? 6.117 -22.266 -8.117 1 89.56 195 SER A N 1
ATOM 1499 C CA . SER A 1 195 ? 6.18 -22.75 -6.738 1 89.56 195 SER A CA 1
ATOM 1500 C C . SER A 1 195 ? 6.391 -21.594 -5.766 1 89.56 195 SER A C 1
ATOM 1502 O O . SER A 1 195 ? 5.922 -21.641 -4.625 1 89.56 195 SER A O 1
ATOM 1504 N N . LYS A 1 196 ? 7.035 -20.5 -6.254 1 91 196 LYS A N 1
ATOM 1505 C CA . LYS A 1 196 ? 7.395 -19.422 -5.352 1 91 196 LYS A CA 1
ATOM 1506 C C . LYS A 1 196 ? 6.508 -18.203 -5.574 1 91 196 LYS A C 1
ATOM 1508 O O . LYS A 1 196 ? 6.664 -17.172 -4.902 1 91 196 LYS A O 1
ATOM 1513 N N . VAL A 1 197 ? 5.637 -18.344 -6.5 1 92.81 197 VAL A N 1
ATOM 1514 C CA . VAL A 1 197 ? 4.75 -17.219 -6.809 1 92.81 197 VAL A CA 1
ATOM 1515 C C . VAL A 1 197 ? 3.975 -16.812 -5.559 1 92.81 197 VAL A C 1
ATOM 1517 O O . VAL A 1 197 ? 3.451 -17.672 -4.844 1 92.81 197 VAL A O 1
ATOM 1520 N N . PRO A 1 198 ? 3.891 -15.562 -5.293 1 94.62 198 PRO A N 1
ATOM 1521 C CA . PRO A 1 198 ? 3.254 -15.117 -4.051 1 94.62 198 PRO A CA 1
ATOM 1522 C C . PRO A 1 198 ? 1.755 -15.406 -4.02 1 94.62 198 PRO A C 1
ATOM 1524 O O . PRO A 1 198 ? 1.095 -15.375 -5.059 1 94.62 198 PRO A O 1
ATOM 1527 N N . LEU A 1 199 ? 1.299 -15.711 -2.873 1 96.94 199 LEU A N 1
ATOM 1528 C CA . LEU A 1 199 ? -0.13 -15.734 -2.58 1 96.94 199 LEU A CA 1
ATOM 1529 C C . LEU A 1 199 ? -0.52 -14.547 -1.701 1 96.94 199 LEU A C 1
ATOM 1531 O O . LEU A 1 199 ? 0.034 -14.367 -0.615 1 96.94 199 LEU A O 1
ATOM 1535 N N . VAL A 1 200 ? -1.395 -13.711 -2.213 1 98.19 200 VAL A N 1
ATOM 1536 C CA . VAL A 1 200 ? -1.85 -12.516 -1.5 1 98.19 200 VAL A CA 1
ATOM 1537 C C . VAL A 1 200 ? -3.23 -12.773 -0.898 1 98.19 200 VAL A C 1
ATOM 1539 O O . VAL A 1 200 ? -4.141 -13.227 -1.592 1 98.19 200 VAL A O 1
ATOM 1542 N N . VAL A 1 201 ? -3.381 -12.469 0.381 1 98.38 201 VAL A N 1
ATOM 1543 C CA . VAL A 1 201 ? -4.641 -12.672 1.089 1 98.38 201 VAL A CA 1
ATOM 1544 C C . VAL A 1 201 ? -5.07 -11.367 1.757 1 98.38 201 VAL A C 1
ATOM 1546 O O . VAL A 1 201 ? -4.238 -10.5 2.043 1 98.38 201 VAL A O 1
ATOM 1549 N N . GLU A 1 202 ? -6.336 -11.227 1.889 1 98.06 202 GLU A N 1
ATOM 1550 C CA . GLU A 1 202 ? -6.887 -10.086 2.613 1 98.06 202 GLU A CA 1
ATOM 1551 C C . GLU A 1 202 ? -7.309 -10.477 4.027 1 98.06 202 GLU A C 1
ATOM 1553 O O . GLU A 1 202 ? -8.148 -11.359 4.207 1 98.06 202 GLU A O 1
ATOM 1558 N N . ALA A 1 203 ? -6.738 -9.945 5.027 1 98.25 203 ALA A N 1
ATOM 1559 C CA . ALA A 1 203 ? -7.188 -10.039 6.414 1 98.25 203 ALA A CA 1
ATOM 1560 C C . ALA A 1 203 ? -8.016 -8.82 6.812 1 98.25 203 ALA A C 1
ATOM 1562 O O . ALA A 1 203 ? -7.555 -7.68 6.676 1 98.25 203 ALA A O 1
ATOM 1563 N N . SER A 1 204 ? -9.234 -9 7.316 1 97.31 204 SER A N 1
ATOM 1564 C CA . SER A 1 204 ? -10.133 -7.91 7.656 1 97.31 204 SER A CA 1
ATOM 1565 C C . SER A 1 204 ? -10.32 -7.793 9.164 1 97.31 204 SER A C 1
ATOM 1567 O O . SER A 1 204 ? -10.484 -8.805 9.859 1 97.31 204 SER A O 1
ATOM 1569 N N . LYS A 1 205 ? -10.219 -6.613 9.617 1 96.62 205 LYS A N 1
ATOM 1570 C CA . LYS A 1 205 ? -10.484 -6.352 11.023 1 96.62 205 LYS A CA 1
ATOM 1571 C C . LYS A 1 205 ? -11.961 -6.051 11.258 1 96.62 205 LYS A C 1
ATOM 1573 O O . LYS A 1 205 ? -12.477 -5.047 10.766 1 96.62 205 LYS A O 1
ATOM 1578 N N . ILE A 1 206 ? -12.664 -6.836 11.992 1 96.19 206 ILE A N 1
ATOM 1579 C CA . ILE A 1 206 ? -14.055 -6.652 12.391 1 96.19 206 ILE A CA 1
ATOM 1580 C C . ILE A 1 206 ? -14.164 -6.688 13.914 1 96.19 206 ILE A C 1
ATOM 1582 O O . ILE A 1 206 ? -13.875 -7.707 14.539 1 96.19 206 ILE A O 1
ATOM 1586 N N . GLY A 1 207 ? -14.617 -5.57 14.43 1 94.06 207 GLY A N 1
ATOM 1587 C CA . GLY A 1 207 ? -14.477 -5.461 15.867 1 94.06 207 GLY A CA 1
ATOM 1588 C C . GLY A 1 207 ? -13.039 -5.547 16.344 1 94.06 207 GLY A C 1
ATOM 1589 O O . GLY A 1 207 ? -12.18 -4.809 15.852 1 94.06 207 GLY A O 1
ATOM 1590 N N . ASP A 1 208 ? -12.75 -6.551 17.188 1 93.81 208 ASP A N 1
ATOM 1591 C CA . ASP A 1 208 ? -11.406 -6.66 17.734 1 93.81 208 ASP A CA 1
ATOM 1592 C C . ASP A 1 208 ? -10.68 -7.883 17.188 1 93.81 208 ASP A C 1
ATOM 1594 O O . ASP A 1 208 ? -9.641 -8.289 17.719 1 93.81 208 ASP A O 1
ATOM 1598 N N . VAL A 1 209 ? -11.258 -8.406 16.125 1 96 209 VAL A N 1
ATOM 1599 C CA . VAL A 1 209 ? -10.641 -9.625 15.625 1 96 209 VAL A CA 1
ATOM 1600 C C . VAL A 1 209 ? -10.375 -9.492 14.133 1 96 209 VAL A C 1
ATOM 1602 O O . VAL A 1 209 ? -10.953 -8.633 13.469 1 96 209 VAL A O 1
ATOM 1605 N N . SER A 1 210 ? -9.438 -10.328 13.68 1 97.06 210 SER A N 1
ATOM 1606 C CA . SER A 1 210 ? -9.117 -10.414 12.258 1 97.06 210 SER A CA 1
ATOM 1607 C C . SER A 1 210 ? -9.688 -11.688 11.641 1 97.06 210 SER A C 1
ATOM 1609 O O . SER A 1 210 ? -9.617 -12.758 12.242 1 97.06 210 SER A O 1
ATOM 1611 N N . VAL A 1 211 ? -10.289 -11.562 10.453 1 97.94 211 VAL A N 1
ATOM 1612 C CA . VAL A 1 211 ? -10.852 -12.727 9.773 1 97.94 211 VAL A CA 1
ATOM 1613 C C . VAL A 1 211 ? -10.391 -12.75 8.32 1 97.94 211 VAL A C 1
ATOM 1615 O O . VAL A 1 211 ? -9.977 -11.727 7.773 1 97.94 211 VAL A O 1
ATOM 1618 N N . VAL A 1 212 ? -10.406 -13.922 7.738 1 98.44 212 VAL A N 1
ATOM 1619 C CA . VAL A 1 212 ? -10.117 -14.078 6.312 1 98.44 212 VAL A CA 1
ATOM 1620 C C . VAL A 1 212 ? -11.406 -14.367 5.551 1 98.44 212 VAL A C 1
ATOM 1622 O O . VAL A 1 212 ? -12.43 -14.695 6.156 1 98.44 212 VAL A O 1
ATOM 1625 N N . ASP A 1 213 ? -11.391 -14.133 4.234 1 98.31 213 ASP A N 1
ATOM 1626 C CA . ASP A 1 213 ? -12.508 -14.414 3.338 1 98.31 213 ASP A CA 1
ATOM 1627 C C . ASP A 1 213 ? -13.797 -13.773 3.848 1 98.31 213 ASP A C 1
ATOM 1629 O O . ASP A 1 213 ? -14.805 -14.461 4.035 1 98.31 213 ASP A O 1
ATOM 1633 N N . ALA A 1 214 ? -13.742 -12.539 4.102 1 97.31 214 ALA A N 1
ATOM 1634 C CA . ALA A 1 214 ? -14.93 -11.805 4.531 1 97.31 214 ALA A CA 1
ATOM 1635 C C . ALA A 1 214 ? -15.977 -11.758 3.418 1 97.31 214 ALA A C 1
ATOM 1637 O O . ALA A 1 214 ? -15.641 -11.523 2.254 1 97.31 214 ALA A O 1
ATOM 1638 N N . THR A 1 215 ? -17.266 -12 3.762 1 96.12 215 THR A N 1
ATOM 1639 C CA . THR A 1 215 ? -18.359 -11.758 2.83 1 96.12 215 THR A CA 1
ATOM 1640 C C . THR A 1 215 ? -18.547 -10.266 2.582 1 96.12 215 THR A C 1
ATOM 1642 O O . THR A 1 215 ? -17.922 -9.438 3.26 1 96.12 215 THR A O 1
ATOM 1645 N N . ILE A 1 216 ? -19.375 -9.977 1.659 1 92.62 216 ILE A N 1
ATOM 1646 C CA . ILE A 1 216 ? -19.625 -8.578 1.327 1 92.62 216 ILE A CA 1
ATOM 1647 C C . ILE A 1 216 ? -20.172 -7.852 2.553 1 92.62 216 ILE A C 1
ATOM 1649 O O . ILE A 1 216 ? -19.797 -6.707 2.82 1 92.62 216 ILE A O 1
ATOM 1653 N N . ILE A 1 217 ? -21.031 -8.469 3.289 1 93.06 217 ILE A N 1
ATOM 1654 C CA . ILE A 1 217 ? -21.625 -7.875 4.477 1 93.06 217 ILE A CA 1
ATOM 1655 C C . ILE A 1 217 ? -20.562 -7.668 5.547 1 93.06 217 ILE A C 1
ATOM 1657 O O . ILE A 1 217 ? -20.531 -6.625 6.203 1 93.06 217 ILE A O 1
ATOM 1661 N N . GLU A 1 218 ? -19.734 -8.625 5.707 1 95.12 218 GLU A N 1
ATOM 1662 C CA . GLU A 1 218 ? -18.656 -8.523 6.68 1 95.12 218 GLU A CA 1
ATOM 1663 C C . GLU A 1 218 ? -17.672 -7.422 6.293 1 95.12 218 GLU A C 1
ATOM 1665 O O . GLU A 1 218 ? -17.156 -6.711 7.16 1 95.12 218 GLU A O 1
ATOM 1670 N N . GLU A 1 219 ? -17.328 -7.352 5 1 92.81 219 GLU A N 1
ATOM 1671 C CA . GLU A 1 219 ? -16.453 -6.285 4.527 1 92.81 219 GLU A CA 1
ATOM 1672 C C . GLU A 1 219 ? -17.016 -4.91 4.879 1 92.81 219 GLU A C 1
ATOM 1674 O O . GLU A 1 219 ? -16.266 -3.988 5.191 1 92.81 219 GLU A O 1
ATOM 1679 N N . ASN A 1 220 ? -18.328 -4.785 4.875 1 89.94 220 ASN A N 1
ATOM 1680 C CA . ASN A 1 220 ? -18.969 -3.52 5.207 1 89.94 220 ASN A CA 1
ATOM 1681 C C . ASN A 1 220 ? -18.906 -3.238 6.707 1 89.94 220 ASN A C 1
ATOM 1683 O O . ASN A 1 220 ? -19.094 -2.1 7.137 1 89.94 220 ASN A O 1
ATOM 1687 N N . CYS A 1 221 ? -18.672 -4.2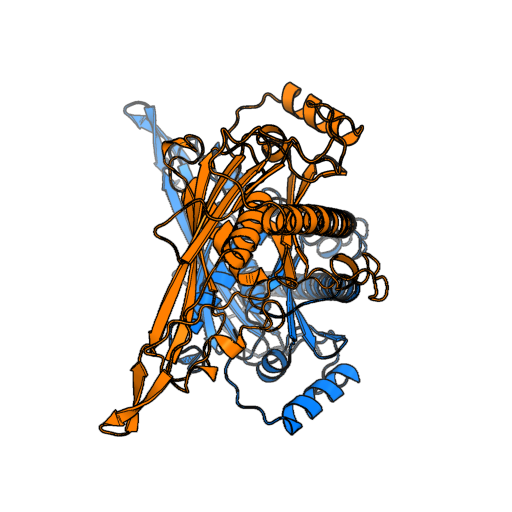73 7.449 1 92.88 221 CYS A N 1
ATOM 1688 C CA . CYS A 1 221 ? -18.562 -4.121 8.891 1 92.88 221 CYS A CA 1
ATOM 1689 C C . CYS A 1 221 ? -17.094 -3.982 9.312 1 92.88 221 CYS A C 1
ATOM 1691 O O . CYS A 1 221 ? -16.812 -3.693 10.477 1 92.88 221 CYS A O 1
ATOM 1693 N N . ALA A 1 222 ? -16.188 -4.215 8.391 1 93.62 222 ALA A N 1
ATOM 1694 C CA . ALA A 1 222 ? -14.758 -4.16 8.703 1 93.62 222 ALA A CA 1
ATOM 1695 C C . ALA A 1 222 ? -14.289 -2.717 8.859 1 93.62 222 ALA A C 1
ATOM 1697 O O . ALA A 1 222 ? -14.695 -1.839 8.102 1 93.62 222 ALA A O 1
ATOM 1698 N N . THR A 1 223 ? -13.461 -2.48 9.828 1 91.12 223 THR A N 1
ATOM 1699 C CA . THR A 1 223 ? -12.914 -1.148 10.047 1 91.12 223 THR A CA 1
ATOM 1700 C C . THR A 1 223 ? -11.68 -0.919 9.18 1 91.12 223 THR A C 1
ATOM 1702 O O . THR A 1 223 ? -11.391 0.214 8.789 1 91.12 223 THR A O 1
ATOM 1705 N N . SER A 1 224 ? -10.945 -1.958 8.93 1 92.81 224 SER A N 1
ATOM 1706 C CA . SER A 1 224 ? -9.734 -1.916 8.109 1 92.81 224 SER A CA 1
ATOM 1707 C C . SER A 1 224 ? -9.43 -3.283 7.512 1 92.81 224 SER A C 1
ATOM 1709 O O . SER A 1 224 ? -9.953 -4.301 7.969 1 92.81 224 SER A O 1
ATOM 1711 N N . SER A 1 225 ? -8.672 -3.275 6.477 1 95.62 225 SER A N 1
ATOM 1712 C CA . SER A 1 225 ? -8.18 -4.508 5.871 1 95.62 225 SER A CA 1
ATOM 1713 C C . SER A 1 225 ? -6.688 -4.426 5.57 1 95.62 225 SER A C 1
ATOM 1715 O O . SER A 1 225 ? -6.141 -3.33 5.426 1 95.62 225 SER A O 1
ATOM 1717 N N . LEU A 1 226 ? -6.07 -5.547 5.586 1 97.44 226 LEU A N 1
ATOM 1718 C CA . LEU A 1 226 ? -4.645 -5.664 5.297 1 97.44 226 LEU A CA 1
ATOM 1719 C C . LEU A 1 226 ? -4.387 -6.742 4.25 1 97.44 226 LEU A C 1
ATOM 1721 O O . LEU A 1 226 ? -4.855 -7.875 4.387 1 97.44 226 LEU A O 1
ATOM 1725 N N . PHE A 1 227 ? -3.762 -6.371 3.152 1 98 227 PHE A N 1
ATOM 1726 C CA . PHE A 1 227 ? -3.27 -7.355 2.197 1 98 227 PHE A CA 1
ATOM 1727 C C . PHE A 1 227 ? -1.912 -7.898 2.629 1 98 227 PHE A C 1
ATOM 1729 O O . PHE A 1 227 ? -0.997 -7.125 2.928 1 98 227 PHE A O 1
ATOM 1736 N N . VAL A 1 228 ? -1.81 -9.195 2.654 1 98.06 228 VAL A N 1
ATOM 1737 C CA . VAL A 1 228 ? -0.579 -9.875 3.037 1 98.06 228 VAL A CA 1
ATOM 1738 C C . VAL A 1 228 ? -0.168 -10.859 1.938 1 98.06 228 VAL A C 1
ATOM 1740 O O . VAL A 1 228 ? -0.929 -11.766 1.587 1 98.06 228 VAL A O 1
ATOM 1743 N N . GLY A 1 229 ? 0.958 -10.633 1.35 1 97.25 229 GLY A N 1
ATOM 1744 C CA . GLY A 1 229 ? 1.506 -11.531 0.347 1 97.25 229 GLY A CA 1
ATOM 1745 C C . GLY A 1 229 ? 2.727 -12.289 0.83 1 97.25 229 GLY A C 1
ATOM 1746 O O . GLY A 1 229 ? 3.652 -11.695 1.389 1 97.25 229 GLY A O 1
ATOM 1747 N N . ILE A 1 230 ? 2.748 -13.594 0.581 1 96.31 230 ILE A N 1
ATOM 1748 C CA . ILE A 1 230 ? 3.896 -14.375 1.034 1 96.31 230 ILE A CA 1
ATOM 1749 C C . ILE A 1 230 ? 4.465 -15.18 -0.131 1 96.31 230 ILE A C 1
ATOM 1751 O O . ILE A 1 230 ? 3.74 -15.531 -1.065 1 96.31 230 ILE A O 1
ATOM 1755 N N . MET A 1 231 ? 5.699 -15.352 -0.091 1 94.12 231 MET A N 1
ATOM 1756 C CA . MET A 1 231 ? 6.332 -16.406 -0.889 1 94.12 231 MET A CA 1
ATOM 1757 C C . MET A 1 231 ? 6.262 -17.75 -0.173 1 94.12 231 MET A C 1
ATOM 1759 O O . MET A 1 231 ? 6.875 -17.922 0.881 1 94.12 231 MET A O 1
ATOM 1763 N N . PRO A 1 232 ? 5.531 -18.641 -0.729 1 92.81 232 PRO A N 1
ATOM 1764 C CA . PRO A 1 232 ? 5.402 -19.922 -0.027 1 92.81 232 PRO A CA 1
ATOM 1765 C C . PRO A 1 232 ? 6.75 -20.578 0.232 1 92.81 232 PRO A C 1
ATOM 1767 O O . PRO A 1 232 ? 7.613 -20.594 -0.647 1 92.81 232 PRO A O 1
ATOM 1770 N N . PRO A 1 233 ? 6.922 -21.031 1.446 1 92.25 233 PRO A N 1
ATOM 1771 C CA . PRO A 1 233 ? 8.164 -21.766 1.725 1 92.25 233 PRO A CA 1
ATOM 1772 C C . PRO A 1 233 ? 8.234 -23.109 0.995 1 92.25 233 PRO A C 1
ATOM 1774 O O . PRO A 1 233 ? 7.199 -23.703 0.674 1 92.25 233 PRO A O 1
ATOM 1777 N N . GLU A 1 234 ? 9.438 -23.547 0.812 1 89.31 234 GLU A N 1
ATOM 1778 C CA . GLU A 1 234 ? 9.664 -24.766 0.048 1 89.31 234 GLU A CA 1
ATOM 1779 C C . GLU A 1 234 ? 8.961 -25.969 0.698 1 89.31 234 GLU A C 1
ATOM 1781 O O . GLU A 1 234 ? 8.477 -26.859 0.003 1 89.31 234 GLU A O 1
ATOM 1786 N N . CYS A 1 235 ? 8.859 -25.969 1.998 1 90.44 235 CYS A N 1
ATOM 1787 C CA . CYS A 1 235 ? 8.297 -27.109 2.717 1 90.44 235 CYS A CA 1
ATOM 1788 C C . CYS A 1 235 ? 6.809 -27.25 2.424 1 90.44 235 CYS A C 1
ATOM 1790 O O . CYS A 1 235 ? 6.227 -28.312 2.689 1 90.44 235 CYS A O 1
ATOM 1792 N N . ASP A 1 236 ? 6.211 -26.297 1.858 1 86.38 236 ASP A N 1
ATOM 1793 C CA . ASP A 1 236 ? 4.785 -26.359 1.552 1 86.38 236 ASP A CA 1
ATOM 1794 C C . ASP A 1 236 ? 4.539 -27.188 0.29 1 86.38 236 ASP A C 1
ATOM 1796 O O . ASP A 1 236 ? 3.439 -27.703 0.084 1 86.38 236 ASP A O 1
ATOM 1800 N N . TYR A 1 237 ? 5.598 -27.328 -0.555 1 81.56 237 TYR A N 1
ATOM 1801 C CA . TYR A 1 237 ? 5.379 -28.094 -1.786 1 81.56 237 TYR A CA 1
ATOM 1802 C C . TYR A 1 237 ? 6.43 -29.188 -1.949 1 81.56 237 TYR A C 1
ATOM 1804 O O . TYR A 1 237 ? 6.355 -29.984 -2.879 1 81.56 237 TYR A O 1
ATOM 1812 N N . ASN A 1 238 ? 7.391 -29.188 -1.115 1 86.94 238 ASN A N 1
ATOM 1813 C CA . ASN A 1 238 ? 8.406 -30.234 -1.027 1 86.94 238 ASN A CA 1
ATOM 1814 C C . ASN A 1 238 ? 8.5 -30.797 0.385 1 86.94 238 ASN A C 1
ATOM 1816 O O . ASN A 1 238 ? 9.219 -30.266 1.228 1 86.94 238 ASN A O 1
ATOM 1820 N N . PRO A 1 239 ? 7.902 -31.922 0.63 1 84.5 239 PRO A N 1
ATOM 1821 C CA . PRO A 1 239 ? 7.848 -32.5 1.98 1 84.5 239 PRO A CA 1
ATOM 1822 C C . PRO A 1 239 ? 9.227 -32.844 2.531 1 84.5 239 PRO A C 1
ATOM 1824 O O . PRO A 1 239 ? 9.391 -33 3.744 1 84.5 239 PRO A O 1
ATOM 1827 N N . SER A 1 240 ? 10.211 -32.938 1.696 1 90.75 240 SER A N 1
ATOM 1828 C CA . SER A 1 240 ? 11.562 -33.281 2.135 1 90.75 240 SER A CA 1
ATOM 1829 C C . SER A 1 240 ? 12.328 -32.031 2.59 1 90.75 240 SER A C 1
ATOM 1831 O O . SER A 1 240 ? 13.406 -32.156 3.178 1 90.75 240 SER A O 1
ATOM 1833 N N . ALA A 1 241 ? 11.742 -30.922 2.338 1 91.25 241 ALA A N 1
ATOM 1834 C CA . ALA A 1 241 ? 12.406 -29.672 2.713 1 91.25 241 ALA A CA 1
ATOM 1835 C C . ALA A 1 241 ? 12.227 -29.375 4.199 1 91.25 241 ALA A C 1
ATOM 1837 O O . ALA A 1 241 ? 11.227 -29.781 4.801 1 91.25 241 ALA A O 1
ATOM 1838 N N . PRO A 1 242 ? 13.195 -28.688 4.812 1 91.88 242 PRO A N 1
ATOM 1839 C CA . PRO A 1 242 ? 13.055 -28.312 6.223 1 91.88 242 PRO A CA 1
ATOM 1840 C C . PRO A 1 242 ? 11.812 -27.469 6.484 1 91.88 242 PRO A C 1
ATOM 1842 O O . PRO A 1 242 ? 11.453 -26.609 5.672 1 91.88 242 PRO A O 1
ATOM 1845 N N . SER A 1 243 ? 11.203 -27.734 7.641 1 90.69 243 SER A N 1
ATOM 1846 C CA . SER A 1 243 ? 9.984 -27.016 8.008 1 90.69 243 SER A CA 1
ATOM 1847 C C . SER A 1 243 ? 10.281 -25.547 8.328 1 90.69 243 SER A C 1
ATOM 1849 O O . SER A 1 243 ? 11.305 -25.234 8.945 1 90.69 243 SER A O 1
ATOM 1851 N N . VAL A 1 244 ? 9.406 -24.703 7.887 1 90.5 244 VAL A N 1
ATOM 1852 C CA . VAL A 1 244 ? 9.484 -23.266 8.141 1 90.5 244 VAL A CA 1
ATOM 1853 C C . VAL A 1 244 ? 8.25 -22.812 8.922 1 90.5 244 VAL A C 1
ATOM 1855 O O . VAL A 1 244 ? 7.121 -23.125 8.539 1 90.5 244 VAL A O 1
ATOM 1858 N N . SER A 1 245 ? 8.492 -22.109 10.047 1 90.56 245 SER A N 1
ATOM 1859 C CA . SER A 1 245 ? 7.379 -21.594 10.836 1 90.56 245 SER A CA 1
ATOM 1860 C C . SER A 1 245 ? 6.742 -20.391 10.172 1 90.56 245 SER A C 1
ATOM 1862 O O . SER A 1 245 ? 7.355 -19.75 9.305 1 90.56 245 SER A O 1
ATOM 1864 N N . ASP A 1 246 ? 5.566 -20.016 10.555 1 87.81 246 ASP A N 1
ATOM 1865 C CA . ASP A 1 246 ? 4.867 -18.844 10.031 1 87.81 246 ASP A CA 1
ATOM 1866 C C . ASP A 1 246 ? 5.676 -17.562 10.266 1 87.81 246 ASP A C 1
ATOM 1868 O O . ASP A 1 246 ? 5.688 -16.672 9.422 1 87.81 246 ASP A O 1
ATOM 1872 N N . ASP A 1 247 ? 6.387 -17.562 11.328 1 86.44 247 ASP A N 1
ATOM 1873 C CA . ASP A 1 247 ? 7.148 -16.375 11.711 1 86.44 247 ASP A CA 1
ATOM 1874 C C . ASP A 1 247 ? 8.352 -16.172 10.789 1 86.44 247 ASP A C 1
ATOM 1876 O O . ASP A 1 247 ? 8.891 -15.078 10.703 1 86.44 247 ASP A O 1
ATOM 1880 N N . ASP A 1 248 ? 8.664 -17.281 10.094 1 87.62 248 ASP A N 1
ATOM 1881 C CA . ASP A 1 248 ? 9.859 -17.234 9.266 1 87.62 248 ASP A CA 1
ATOM 1882 C C . ASP A 1 248 ? 9.5 -17.109 7.785 1 87.62 248 ASP A C 1
ATOM 1884 O O . ASP A 1 248 ? 10.367 -17.203 6.918 1 87.62 248 ASP A O 1
ATOM 1888 N N . CYS A 1 249 ? 8.234 -16.891 7.574 1 88.56 249 CYS A N 1
ATOM 1889 C CA . CYS A 1 249 ? 7.793 -16.75 6.191 1 88.56 249 CYS A CA 1
ATOM 1890 C C . CYS A 1 249 ? 8.266 -15.43 5.602 1 88.56 249 CYS A C 1
ATOM 1892 O O . CYS A 1 249 ? 8.438 -14.445 6.324 1 88.56 249 CYS A O 1
ATOM 1894 N N . VAL A 1 250 ? 8.523 -15.492 4.344 1 92.94 250 VAL A N 1
ATOM 1895 C CA . VAL A 1 250 ? 8.969 -14.312 3.611 1 92.94 250 VAL A CA 1
ATOM 1896 C C . VAL A 1 250 ? 7.77 -13.594 3.002 1 92.94 250 VAL A C 1
ATOM 1898 O O . VAL A 1 250 ? 6.996 -14.195 2.25 1 92.94 250 VAL A O 1
ATOM 1901 N N . LEU A 1 251 ? 7.633 -12.344 3.383 1 95.75 251 LEU A N 1
ATOM 1902 C CA . LEU A 1 251 ? 6.508 -11.555 2.904 1 95.75 251 LEU A CA 1
ATOM 1903 C C . LEU A 1 251 ? 6.918 -10.68 1.72 1 95.75 251 LEU A C 1
ATOM 1905 O O . LEU A 1 251 ? 7.953 -10.016 1.766 1 95.75 251 LEU A O 1
ATOM 1909 N N . THR A 1 252 ? 6.156 -10.703 0.667 1 95.25 252 THR A N 1
ATOM 1910 C CA . THR A 1 252 ? 6.418 -9.883 -0.514 1 95.25 252 THR A CA 1
ATOM 1911 C C . THR A 1 252 ? 5.543 -8.633 -0.513 1 95.25 252 THR A C 1
ATOM 1913 O O . THR A 1 252 ? 5.797 -7.695 -1.266 1 95.25 252 THR A O 1
ATOM 1916 N N . LEU A 1 253 ? 4.555 -8.68 0.347 1 95.94 253 LEU A N 1
ATOM 1917 C CA . LEU A 1 253 ? 3.633 -7.547 0.356 1 95.94 253 LEU A CA 1
ATOM 1918 C C . LEU A 1 253 ? 2.973 -7.395 1.722 1 95.94 253 LEU A C 1
ATOM 1920 O O . LEU A 1 253 ? 2.586 -8.391 2.344 1 95.94 253 LEU A O 1
ATOM 1924 N N . VAL A 1 254 ? 2.863 -6.254 2.264 1 96.38 254 VAL A N 1
ATOM 1925 C CA . VAL A 1 254 ? 1.998 -5.793 3.346 1 96.38 254 VAL A CA 1
ATOM 1926 C C . VAL A 1 254 ? 1.415 -4.426 2.996 1 96.38 254 VAL A C 1
ATOM 1928 O O . VAL A 1 254 ? 2.156 -3.48 2.727 1 96.38 254 VAL A O 1
ATOM 1931 N N . ARG A 1 255 ? 0.139 -4.391 2.998 1 96.38 255 ARG A N 1
ATOM 1932 C CA . ARG A 1 255 ? -0.5 -3.148 2.576 1 96.38 255 ARG A CA 1
ATOM 1933 C C . ARG A 1 255 ? -1.862 -2.979 3.242 1 96.38 255 ARG A C 1
ATOM 1935 O O . ARG A 1 255 ? -2.762 -3.797 3.045 1 96.38 255 ARG A O 1
ATOM 1942 N N . LYS A 1 256 ? -1.937 -1.95 4.016 1 94.56 256 LYS A N 1
ATOM 1943 C CA . LYS A 1 256 ? -3.252 -1.613 4.555 1 94.56 256 LYS A CA 1
ATOM 1944 C C . LYS A 1 256 ? -4.188 -1.123 3.453 1 94.56 256 LYS A C 1
ATOM 1946 O O . LYS A 1 256 ? -3.773 -0.368 2.57 1 94.56 256 LYS A O 1
ATOM 1951 N N . SER A 1 257 ? -5.277 -1.677 3.537 1 87.25 257 SER A N 1
ATOM 1952 C CA . SER A 1 257 ? -6.316 -1.291 2.588 1 87.25 257 SER A CA 1
ATOM 1953 C C . SER A 1 257 ? -7.578 -0.825 3.307 1 87.25 257 SER A C 1
ATOM 1955 O O . SER A 1 257 ? -7.777 -1.133 4.484 1 87.25 257 SER A O 1
ATOM 1957 N N . LYS A 1 258 ? -8.258 -0.132 2.66 1 75.94 258 LYS A N 1
ATOM 1958 C CA . LYS A 1 258 ? -9.5 0.397 3.211 1 75.94 258 LYS A CA 1
ATOM 1959 C C . LYS A 1 258 ? -9.227 1.474 4.258 1 75.94 258 LYS A C 1
ATOM 1961 O O . LYS A 1 258 ? -8.07 1.708 4.625 1 75.94 258 LYS A O 1
ATOM 1966 N N . GLY A 1 259 ? -9.93 2.482 4.414 1 79.38 259 GLY A N 1
ATOM 1967 C CA . GLY A 1 259 ? -9.852 3.586 5.355 1 79.38 259 GLY A CA 1
ATOM 1968 C C . GLY A 1 259 ? -9.672 3.133 6.793 1 79.38 259 GLY A C 1
ATOM 1969 O O . GLY A 1 259 ? -9.156 2.039 7.043 1 79.38 259 GLY A O 1
ATOM 1970 N N . GLY A 1 260 ? -9.602 3.881 7.688 1 83.06 260 GLY A N 1
ATOM 1971 C CA . GLY A 1 260 ? -9.523 3.592 9.109 1 83.06 260 GLY A CA 1
ATOM 1972 C C . GLY A 1 260 ? -8.094 3.574 9.633 1 83.06 260 GLY A C 1
ATOM 1973 O O . GLY A 1 260 ? -7.18 4.07 8.969 1 83.06 260 GLY A O 1
ATOM 1974 N N . SER A 1 261 ? -7.996 3.098 10.891 1 90.06 261 SER A N 1
ATOM 1975 C CA . SER A 1 261 ? -6.707 3.008 11.57 1 90.06 261 SER A CA 1
ATOM 1976 C C . SER A 1 261 ? -6.574 1.693 12.336 1 90.06 261 SER A C 1
ATOM 1978 O O . SER A 1 261 ? -7.566 0.998 12.555 1 90.06 261 SER A O 1
ATOM 1980 N N . LEU A 1 262 ? -5.352 1.357 12.555 1 93.19 262 LEU A N 1
ATOM 1981 C CA . LEU A 1 262 ? -5.051 0.107 13.242 1 93.19 262 LEU A CA 1
ATOM 1982 C C . LEU A 1 262 ? -4.027 0.33 14.344 1 93.19 262 LEU A C 1
ATOM 1984 O O . LEU A 1 262 ? -3.105 1.136 14.195 1 93.19 262 LEU A O 1
ATOM 1988 N N . GLU A 1 263 ? -4.215 -0.422 15.375 1 91.62 263 GLU A N 1
ATOM 1989 C CA . GLU A 1 263 ? -3.16 -0.506 16.375 1 91.62 263 GLU A CA 1
ATOM 1990 C C . GLU A 1 263 ? -2.061 -1.47 15.945 1 91.62 263 GLU A C 1
ATOM 1992 O O . GLU A 1 263 ? -2.299 -2.365 15.133 1 91.62 263 GLU A O 1
ATOM 1997 N N . LEU A 1 264 ? -0.905 -1.278 16.5 1 90.56 264 LEU A N 1
ATOM 1998 C CA . LEU A 1 264 ? 0.237 -2.119 16.156 1 90.56 264 LEU A CA 1
ATOM 1999 C C . LEU A 1 264 ? -0.08 -3.592 16.406 1 90.56 264 LEU A C 1
ATOM 2001 O O . LEU A 1 264 ? 0.217 -4.4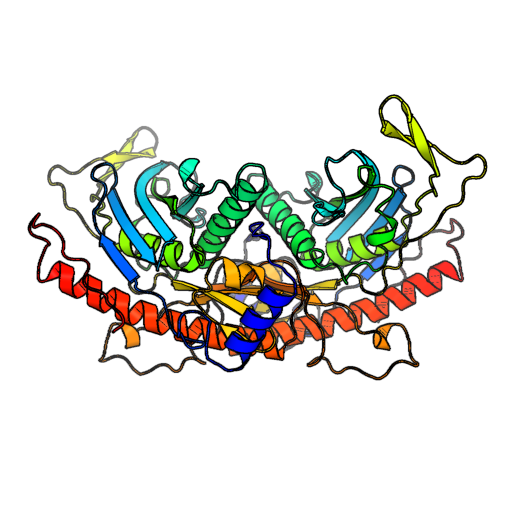41 15.562 1 90.56 264 LEU A O 1
ATOM 2005 N N . GLU A 1 265 ? -0.682 -3.836 17.531 1 91.56 265 GLU A N 1
ATOM 2006 C CA . GLU A 1 265 ? -1.022 -5.215 17.875 1 91.56 265 GLU A CA 1
ATOM 2007 C C . GLU A 1 265 ? -1.973 -5.82 16.844 1 91.56 265 GLU A C 1
ATOM 2009 O O . GLU A 1 265 ? -1.855 -7 16.5 1 91.56 265 GLU A O 1
ATOM 2014 N N . SER A 1 266 ? -2.916 -5.008 16.391 1 93.75 266 SER A N 1
ATOM 2015 C CA . SER A 1 266 ? -3.869 -5.477 15.398 1 93.75 266 SER A CA 1
ATOM 2016 C C . SER A 1 266 ? -3.174 -5.785 14.078 1 93.75 266 SER A C 1
ATOM 2018 O O . SER A 1 266 ? -3.527 -6.75 13.391 1 93.75 266 SER A O 1
ATOM 2020 N N . ILE A 1 267 ? -2.23 -5.016 13.719 1 94.69 267 ILE A N 1
ATOM 2021 C CA . ILE A 1 267 ? -1.483 -5.234 12.492 1 94.69 267 ILE A CA 1
ATOM 2022 C C . ILE A 1 267 ? -0.732 -6.562 12.57 1 94.69 267 ILE A C 1
ATOM 2024 O O . ILE A 1 267 ? -0.764 -7.355 11.625 1 94.69 267 ILE A O 1
ATOM 2028 N N . GLU A 1 268 ? -0.071 -6.754 13.68 1 92.81 268 GLU A N 1
ATOM 2029 C CA . GLU A 1 268 ? 0.661 -8 13.867 1 92.81 268 GLU A CA 1
ATOM 2030 C C . GLU A 1 268 ? -0.269 -9.211 13.773 1 92.81 268 GLU A C 1
ATOM 2032 O O . GLU A 1 268 ? 0.064 -10.203 13.133 1 92.81 268 GLU A O 1
ATOM 2037 N N . GLU A 1 269 ? -1.37 -9.078 14.43 1 94.56 269 GLU A N 1
ATOM 2038 C CA . GLU A 1 269 ? -2.359 -10.148 14.391 1 94.56 269 GLU A CA 1
ATOM 2039 C C . GLU A 1 269 ? -2.846 -10.398 12.961 1 94.56 269 GLU A C 1
ATOM 2041 O O . GLU A 1 269 ? -3.004 -11.547 12.547 1 94.56 269 GLU A O 1
ATOM 2046 N N . MET A 1 270 ? -3.082 -9.375 12.289 1 96.94 270 MET A N 1
ATOM 2047 C CA . MET A 1 270 ? -3.604 -9.484 10.93 1 96.94 270 MET A CA 1
ATOM 2048 C C . MET A 1 270 ? -2.564 -10.086 9.992 1 96.94 270 MET A C 1
ATOM 2050 O O . MET A 1 270 ? -2.902 -10.883 9.109 1 96.94 270 MET A O 1
ATOM 2054 N N . ILE A 1 271 ? -1.298 -9.703 10.164 1 96.94 271 ILE A N 1
ATOM 2055 C CA . ILE A 1 271 ? -0.232 -10.305 9.367 1 96.94 271 ILE A CA 1
ATOM 2056 C C . ILE A 1 271 ? -0.171 -11.805 9.633 1 96.94 271 ILE A C 1
ATOM 2058 O O . ILE A 1 271 ? -0.125 -12.609 8.703 1 96.94 271 ILE A O 1
ATOM 2062 N N . ASN A 1 272 ? -0.224 -12.164 10.867 1 95.75 272 ASN A N 1
ATOM 2063 C CA . ASN A 1 272 ? -0.172 -13.578 11.227 1 95.75 272 ASN A CA 1
ATOM 2064 C C . ASN A 1 272 ? -1.353 -14.344 10.641 1 95.75 272 ASN A C 1
ATOM 2066 O O . ASN A 1 272 ? -1.186 -15.461 10.148 1 95.75 272 ASN A O 1
ATOM 2070 N N . THR A 1 273 ? -2.504 -13.742 10.742 1 96.81 273 THR A N 1
ATOM 2071 C CA . THR A 1 273 ? -3.697 -14.344 10.156 1 96.81 273 THR A CA 1
ATOM 2072 C C . THR A 1 273 ? -3.521 -14.523 8.648 1 96.81 273 THR A C 1
ATOM 2074 O O . THR A 1 273 ? -3.842 -15.586 8.109 1 96.81 273 THR A O 1
ATOM 2077 N N . GLY A 1 274 ? -3.006 -13.5 8.008 1 97.44 274 GLY A N 1
ATOM 2078 C CA . GLY A 1 274 ? -2.781 -13.555 6.574 1 97.44 274 GLY A CA 1
ATOM 2079 C C . GLY A 1 274 ? -1.769 -14.609 6.168 1 97.44 274 GLY A C 1
ATOM 2080 O O . GLY A 1 274 ? -1.979 -15.336 5.195 1 97.44 274 GLY A O 1
ATOM 2081 N N . VAL A 1 275 ? -0.678 -14.711 6.914 1 96.5 275 VAL A N 1
ATOM 2082 C CA . VAL A 1 275 ? 0.375 -15.68 6.629 1 96.5 275 VAL A CA 1
ATOM 2083 C C . VAL A 1 275 ? -0.182 -17.094 6.746 1 96.5 275 VAL A C 1
ATOM 2085 O O . VAL A 1 275 ? 0.006 -17.922 5.848 1 96.5 275 VAL A O 1
ATOM 2088 N N . ARG A 1 276 ? -0.852 -17.328 7.82 1 95.81 276 ARG A N 1
ATOM 2089 C CA . ARG A 1 276 ? -1.44 -18.656 8.039 1 95.81 276 ARG A CA 1
ATOM 2090 C C . ARG A 1 276 ? -2.406 -19.016 6.918 1 95.81 276 ARG A C 1
ATOM 2092 O O . ARG A 1 276 ? -2.357 -20.125 6.383 1 95.81 276 ARG A O 1
ATOM 2099 N N . ALA A 1 277 ? -3.291 -18.109 6.617 1 97 277 ALA A N 1
ATOM 2100 C CA . ALA A 1 277 ? -4.281 -18.344 5.57 1 97 277 ALA A CA 1
ATOM 2101 C C . ALA A 1 277 ? -3.607 -18.609 4.223 1 97 277 ALA A C 1
ATOM 2103 O O . ALA A 1 277 ? -4.004 -19.516 3.488 1 97 277 ALA A O 1
ATOM 2104 N N . ALA A 1 278 ? -2.604 -17.812 3.877 1 96.94 278 ALA A N 1
ATOM 2105 C CA . ALA A 1 278 ? -1.898 -17.953 2.605 1 96.94 278 ALA A CA 1
ATOM 2106 C C . ALA A 1 278 ? -1.235 -19.328 2.494 1 96.94 278 ALA A C 1
ATOM 2108 O O . ALA A 1 278 ? -1.276 -19.953 1.437 1 96.94 278 ALA A O 1
ATOM 2109 N N . ARG A 1 279 ? -0.65 -19.766 3.535 1 94.94 279 ARG A N 1
ATOM 2110 C CA . ARG A 1 279 ? 0.011 -21.062 3.533 1 94.94 279 ARG A CA 1
ATOM 2111 C C . ARG A 1 279 ? -0.999 -22.188 3.336 1 94.94 279 ARG A C 1
ATOM 2113 O O . ARG A 1 279 ? -0.746 -23.125 2.58 1 94.94 279 ARG A O 1
ATOM 2120 N N . GLU A 1 280 ? -2.098 -22.062 4.035 1 94.12 280 GLU A N 1
ATOM 2121 C CA . GLU A 1 280 ? -3.137 -23.078 3.893 1 94.12 280 GLU A CA 1
ATOM 2122 C C . GLU A 1 280 ? -3.695 -23.094 2.473 1 94.12 280 GLU A C 1
ATOM 2124 O O . GLU A 1 280 ? -3.926 -24.172 1.906 1 94.12 280 GLU A O 1
ATOM 2129 N N . LEU A 1 281 ? -3.949 -21.938 1.954 1 95.25 281 LEU A N 1
ATOM 2130 C CA . LEU A 1 281 ? -4.441 -21.859 0.584 1 95.25 281 LEU A CA 1
ATOM 2131 C C . LEU A 1 281 ? -3.436 -22.438 -0.397 1 95.25 281 LEU A C 1
ATOM 2133 O O . LEU A 1 281 ? -3.818 -23.125 -1.354 1 95.25 281 LEU A O 1
ATOM 2137 N N . ASN A 1 282 ? -2.217 -22.188 -0.153 1 93.81 282 ASN A N 1
ATOM 2138 C CA . ASN A 1 282 ? -1.172 -22.719 -1.025 1 93.81 282 ASN A CA 1
ATOM 2139 C C . ASN A 1 282 ? -1.156 -24.234 -1.022 1 93.81 282 ASN A C 1
ATOM 2141 O O . ASN A 1 282 ? -1.062 -24.859 -2.08 1 93.81 282 ASN A O 1
ATOM 2145 N N . LYS A 1 283 ? -1.206 -24.781 0.122 1 91.12 283 LYS A N 1
ATOM 2146 C CA . LYS A 1 283 ? -1.233 -26.234 0.235 1 91.12 283 LYS A CA 1
ATOM 2147 C C . LYS A 1 283 ? -2.426 -26.828 -0.515 1 91.12 283 LYS A C 1
ATOM 2149 O O . LYS A 1 283 ? -2.287 -27.812 -1.232 1 91.12 283 LYS A O 1
ATOM 2154 N N . ALA A 1 284 ? -3.543 -26.188 -0.315 1 90.69 284 ALA A N 1
ATOM 2155 C CA . ALA A 1 284 ? -4.758 -26.656 -0.984 1 90.69 284 ALA A CA 1
ATOM 2156 C C . ALA A 1 284 ? -4.629 -26.531 -2.5 1 90.69 284 ALA A C 1
ATOM 2158 O O . ALA A 1 284 ? -5.059 -27.422 -3.24 1 90.69 284 ALA A O 1
ATOM 2159 N N . LEU A 1 285 ? -4.07 -25.453 -2.939 1 93.12 285 LEU A N 1
ATOM 2160 C CA . LEU A 1 285 ? -3.908 -25.203 -4.367 1 93.12 285 LEU A CA 1
ATOM 2161 C C . LEU A 1 285 ? -2.969 -26.234 -4.992 1 93.12 285 LEU A C 1
ATOM 2163 O O . LEU A 1 285 ? -3.264 -26.781 -6.055 1 93.12 285 LEU A O 1
ATOM 2167 N N . ILE A 1 286 ? -1.893 -26.516 -4.359 1 89.94 286 ILE A N 1
ATOM 2168 C CA . ILE A 1 286 ? -0.908 -27.469 -4.859 1 89.94 286 ILE A CA 1
ATOM 2169 C C . ILE A 1 286 ? -1.536 -28.859 -4.961 1 89.94 286 ILE A C 1
ATOM 2171 O O . ILE A 1 286 ? -1.346 -29.562 -5.953 1 89.94 286 ILE A O 1
ATOM 2175 N N . LYS A 1 287 ? -2.197 -29.172 -3.953 1 87.19 287 LYS A N 1
ATOM 2176 C CA . LYS A 1 287 ? -2.883 -30.469 -3.967 1 87.19 287 LYS A CA 1
ATOM 2177 C C . LYS A 1 287 ? -3.838 -30.562 -5.152 1 87.19 287 LYS A C 1
ATOM 2179 O O . LYS A 1 287 ? -3.869 -31.594 -5.844 1 87.19 287 LYS A O 1
ATOM 2184 N N . ARG A 1 288 ? -4.508 -29.547 -5.398 1 87.81 288 ARG A N 1
ATOM 2185 C CA . ARG A 1 288 ? -5.477 -29.516 -6.492 1 87.81 288 ARG A CA 1
ATOM 2186 C C . ARG A 1 288 ? -4.773 -29.578 -7.844 1 87.81 288 ARG A C 1
ATOM 2188 O O . ARG A 1 288 ? -5.227 -30.281 -8.75 1 87.81 288 ARG A O 1
ATOM 2195 N N . LEU A 1 289 ? -3.746 -28.844 -8.008 1 85.31 289 LEU A N 1
ATOM 2196 C CA . LEU A 1 289 ? -3.016 -28.797 -9.266 1 85.31 289 LEU A CA 1
ATOM 2197 C C . LEU A 1 289 ? -2.379 -30.156 -9.562 1 85.31 289 LEU A C 1
ATOM 2199 O O . LEU A 1 289 ? -2.322 -30.578 -10.719 1 85.31 289 LEU A O 1
ATOM 2203 N N . ASN A 1 290 ? -1.946 -30.812 -8.523 1 83.88 290 ASN A N 1
ATOM 2204 C CA . ASN A 1 290 ? -1.36 -32.125 -8.695 1 83.88 290 ASN A CA 1
ATOM 2205 C C . ASN A 1 290 ? -2.414 -33.188 -9.078 1 83.88 290 ASN A C 1
ATOM 2207 O O . ASN A 1 290 ? -2.135 -34.094 -9.844 1 83.88 290 ASN A O 1
ATOM 2211 N N . GLU A 1 291 ? -3.559 -33 -8.547 1 82.06 291 GLU A N 1
ATOM 2212 C CA . GLU A 1 291 ? -4.652 -33.906 -8.875 1 82.06 291 GLU A CA 1
ATOM 2213 C C . GLU A 1 291 ? -5.09 -33.75 -10.328 1 82.06 291 GLU A C 1
ATOM 2215 O O . GLU A 1 291 ? -5.488 -34.719 -10.984 1 82.06 291 GLU A O 1
ATOM 2220 N N . GLU A 1 292 ? -5.059 -32.594 -10.812 1 73.12 292 GLU A N 1
ATOM 2221 C CA . GLU A 1 292 ? -5.426 -32.312 -12.203 1 73.12 292 GLU A CA 1
ATOM 2222 C C . GLU A 1 292 ? -4.43 -32.906 -13.172 1 73.12 292 GLU A C 1
ATOM 2224 O O . GLU A 1 292 ? -4.809 -33.375 -14.25 1 73.12 292 GLU A O 1
ATOM 2229 N N . VAL A 1 293 ? -3.146 -32.812 -12.836 1 61.09 293 VAL A N 1
ATOM 2230 C CA . VAL A 1 293 ? -2.107 -33.375 -13.695 1 61.09 293 VAL A CA 1
ATOM 2231 C C . VAL A 1 293 ? -2.244 -34.906 -13.75 1 61.09 293 VAL A C 1
ATOM 2233 O O . VAL A 1 293 ? -2.07 -35.5 -14.812 1 61.09 293 VAL A O 1
ATOM 2236 N N . MET A 1 294 ? -2.607 -35.438 -12.672 1 50.53 294 MET A N 1
ATOM 2237 C CA . MET A 1 294 ? -2.73 -36.906 -12.609 1 50.53 294 MET A CA 1
ATOM 2238 C C . MET A 1 294 ? -4.016 -37.375 -13.289 1 50.53 294 MET A C 1
ATOM 2240 O O . MET A 1 294 ? -4.062 -38.469 -13.859 1 50.53 294 MET A O 1
ATOM 2244 N N . GLU A 1 295 ? -5.078 -36.719 -13.141 1 52.56 295 GLU A N 1
ATOM 2245 C CA . GLU A 1 295 ? -6.348 -37.031 -13.789 1 52.56 295 GLU A CA 1
ATOM 2246 C C . GLU A 1 295 ? -6.828 -35.875 -14.664 1 52.56 295 GLU A C 1
ATOM 2248 O O . GLU A 1 295 ? -7.582 -35 -14.203 1 52.56 295 GLU A O 1
ATOM 2253 N N . PRO A 1 296 ? -6.109 -35.719 -15.805 1 45.69 296 PRO A N 1
ATOM 2254 C CA . PRO A 1 296 ? -6.543 -34.625 -16.672 1 45.69 296 PRO A CA 1
ATOM 2255 C C . PRO A 1 296 ? -8.047 -34.656 -16.922 1 45.69 296 PRO A C 1
ATOM 2257 O O . PRO A 1 296 ? -8.672 -35.719 -16.906 1 45.69 296 PRO A O 1
ATOM 2260 N N . TYR A 1 297 ? -8.805 -33.594 -16.578 1 45.25 297 TYR A N 1
ATOM 2261 C CA . TYR A 1 297 ? -10.242 -33.5 -16.766 1 45.25 297 TYR A CA 1
ATOM 2262 C C . TYR A 1 297 ? -10.68 -34.125 -18.078 1 45.25 297 TYR A C 1
ATOM 2264 O O . TYR A 1 297 ? -10.211 -33.719 -19.141 1 45.25 297 TYR A O 1
ATOM 2272 N N . LYS A 1 298 ? -11 -35.375 -18.172 1 39.81 298 LYS A N 1
ATOM 2273 C CA . LYS A 1 298 ? -11.953 -35.688 -19.234 1 39.81 298 LYS A CA 1
ATOM 2274 C C . LYS A 1 298 ? -13.078 -34.656 -19.281 1 39.81 298 LYS A C 1
ATOM 2276 O O . LYS A 1 298 ? -13.477 -34.125 -18.25 1 39.81 298 LYS A O 1
ATOM 2281 N N . PRO A 1 299 ? -13.492 -34 -20.312 1 37.28 299 PRO A N 1
ATOM 2282 C CA . PRO A 1 299 ? -14.656 -33.125 -20.469 1 37.28 299 PRO A CA 1
ATOM 2283 C C . PRO A 1 299 ? -15.844 -33.562 -19.609 1 37.28 299 PRO A C 1
ATOM 2285 O O . PRO A 1 299 ? -16.984 -33.219 -19.922 1 37.28 299 PRO A O 1
ATOM 2288 N N . THR A 1 300 ? -15.703 -34.5 -18.641 1 33.09 300 THR A N 1
ATOM 2289 C CA . THR A 1 300 ? -16.969 -34.875 -18.031 1 33.09 300 THR A CA 1
ATOM 2290 C C . THR A 1 300 ? -17.641 -33.688 -17.375 1 33.09 300 THR A C 1
ATOM 2292 O O . THR A 1 300 ? -16.984 -32.688 -17.047 1 33.09 300 THR A O 1
ATOM 2295 N N . ILE A 1 301 ? -19.062 -33.719 -17 1 33.78 301 ILE A N 1
ATOM 2296 C CA . ILE A 1 301 ? -20.016 -32.875 -16.281 1 33.78 301 ILE A CA 1
ATOM 2297 C C . ILE A 1 301 ? -19.391 -32.406 -14.977 1 33.78 301 ILE A C 1
ATOM 2299 O O . ILE A 1 301 ? -18.891 -33.188 -14.172 1 33.78 301 ILE A O 1
ATOM 2303 N N . HIS A 1 302 ? -18.922 -31.188 -14.852 1 34.31 302 HIS A N 1
ATOM 2304 C CA . HIS A 1 302 ? -18.25 -30.328 -13.875 1 34.31 302 HIS A CA 1
ATOM 2305 C C . HIS A 1 302 ? -18.766 -30.594 -12.461 1 34.31 302 HIS A C 1
ATOM 2307 O O . HIS A 1 302 ? -19.859 -30.172 -12.102 1 34.31 302 HIS A O 1
ATOM 2313 N N . ARG A 1 303 ? -18.531 -31.781 -11.859 1 30.53 303 ARG A N 1
ATOM 2314 C CA . ARG A 1 303 ? -18.922 -31.969 -10.461 1 30.53 303 ARG A CA 1
ATOM 2315 C C . ARG A 1 303 ? -18.188 -30.984 -9.562 1 30.53 303 ARG A C 1
ATOM 2317 O O . ARG A 1 303 ? -16.969 -30.859 -9.633 1 30.53 303 ARG A O 1
ATOM 2324 N N . SER A 1 304 ? -18.781 -29.906 -8.93 1 31.89 304 SER A N 1
ATOM 2325 C CA . SER A 1 304 ? -18.453 -28.953 -7.875 1 31.89 304 SER A CA 1
ATOM 2326 C C . SER A 1 304 ? -17.734 -29.625 -6.711 1 31.89 304 SER A C 1
ATOM 2328 O O . SER A 1 304 ? -18.344 -30.406 -5.973 1 31.89 304 SER A O 1
ATOM 2330 N N . GLN A 1 305 ? -16.609 -30.234 -6.766 1 30.7 305 GLN A N 1
ATOM 2331 C CA . GLN A 1 305 ? -16.016 -30.797 -5.559 1 30.7 305 GLN A CA 1
ATOM 2332 C C . GLN A 1 305 ? -15.688 -29.688 -4.551 1 30.7 305 GLN A C 1
ATOM 2334 O O . GLN A 1 305 ? -15.039 -28.703 -4.891 1 30.7 305 GLN A O 1
ATOM 2339 N N . THR A 1 306 ? -16.438 -29.5 -3.516 1 30.38 306 THR A N 1
ATOM 2340 C CA . THR A 1 306 ? -16.297 -28.672 -2.324 1 30.38 306 THR A CA 1
ATOM 2341 C C . THR A 1 306 ? -14.992 -28.984 -1.595 1 30.38 306 THR A C 1
ATOM 2343 O O . THR A 1 306 ? -14.711 -30.141 -1.278 1 30.38 306 THR A O 1
ATOM 2346 N N . PHE A 1 307 ? -13.992 -28.359 -1.818 1 30.64 307 PHE A N 1
ATOM 2347 C CA . PHE A 1 307 ? -12.68 -28.516 -1.203 1 30.64 307 PHE A CA 1
ATOM 2348 C C . PHE A 1 307 ? -12.797 -28.609 0.313 1 30.64 307 PHE A C 1
ATOM 2350 O O . PHE A 1 307 ? -12.156 -29.453 0.941 1 30.64 307 PHE A O 1
ATOM 2357 N N . LEU A 1 308 ? -12.992 -27.438 1.024 1 26.75 308 LEU A N 1
ATOM 2358 C CA . LEU A 1 308 ? -12.734 -27.375 2.459 1 26.75 308 LEU A CA 1
ATOM 2359 C C . LEU A 1 308 ? -13.859 -28.047 3.242 1 26.75 308 LEU A C 1
ATOM 2361 O O . LEU A 1 308 ? -15.008 -27.609 3.199 1 26.75 308 LEU A O 1
ATOM 2365 N N . HIS A 1 309 ? -14.219 -29.359 3.131 1 24.77 309 HIS A N 1
ATOM 2366 C CA . HIS A 1 309 ? -15.008 -29.875 4.246 1 24.77 309 HIS A CA 1
ATOM 2367 C C . HIS A 1 309 ? -14.219 -29.828 5.547 1 24.77 309 HIS A C 1
ATOM 2369 O O . HIS A 1 309 ? -13 -30.016 5.547 1 24.77 309 HIS A O 1
ATOM 2375 N N . MET B 1 1 ? 10.969 2.199 -6.988 1 45.41 1 MET B N 1
ATOM 2376 C CA . MET B 1 1 ? 11.664 2.893 -8.07 1 45.41 1 MET B CA 1
ATOM 2377 C C . MET B 1 1 ? 13.148 3.031 -7.762 1 45.41 1 MET B C 1
ATOM 2379 O O . MET B 1 1 ? 13.523 3.346 -6.629 1 45.41 1 MET B O 1
ATOM 2383 N N . ASN B 1 2 ? 13.914 2.217 -8.477 1 52.28 2 ASN B N 1
ATOM 2384 C CA . ASN B 1 2 ? 15.352 2.355 -8.289 1 52.28 2 ASN B CA 1
ATOM 2385 C C . ASN B 1 2 ? 15.906 3.541 -9.078 1 52.28 2 ASN B C 1
ATOM 2387 O O . ASN B 1 2 ? 15.695 3.646 -10.281 1 52.28 2 ASN B O 1
ATOM 2391 N N . VAL B 1 3 ? 16.078 4.691 -8.438 1 55.94 3 VAL B N 1
ATOM 2392 C CA . VAL B 1 3 ? 16.844 5.77 -9.062 1 55.94 3 VAL B CA 1
ATOM 2393 C C . VAL B 1 3 ? 18.203 5.254 -9.516 1 55.94 3 VAL B C 1
ATOM 2395 O O . VAL B 1 3 ? 18.906 4.594 -8.75 1 55.94 3 VAL B O 1
ATOM 2398 N N . ASN B 1 4 ? 18.297 5.172 -10.727 1 60.5 4 ASN B N 1
ATOM 2399 C CA . ASN B 1 4 ? 19.484 4.551 -11.297 1 60.5 4 ASN B CA 1
ATOM 2400 C C . ASN B 1 4 ? 20.75 5.332 -10.953 1 60.5 4 ASN B C 1
ATOM 2402 O O . ASN B 1 4 ? 21.078 6.316 -11.617 1 60.5 4 ASN B O 1
ATOM 2406 N N . VAL B 1 5 ? 21.219 5.25 -9.75 1 64.69 5 VAL B N 1
ATOM 2407 C CA . VAL B 1 5 ? 22.594 5.648 -9.469 1 64.69 5 VAL B CA 1
ATOM 2408 C C . VAL B 1 5 ? 23.531 4.457 -9.664 1 64.69 5 VAL B C 1
ATOM 2410 O O . VAL B 1 5 ? 23.297 3.381 -9.109 1 64.69 5 VAL B O 1
ATOM 2413 N N . SER B 1 6 ? 24.297 4.578 -10.602 1 73.81 6 SER B N 1
ATOM 2414 C CA . SER B 1 6 ? 25.234 3.502 -10.883 1 73.81 6 SER B CA 1
ATOM 2415 C C . SER B 1 6 ? 26.219 3.316 -9.734 1 73.81 6 SER B C 1
ATOM 2417 O O . SER B 1 6 ? 27.016 4.215 -9.43 1 73.81 6 SER B O 1
ATOM 2419 N N . LEU B 1 7 ? 26.016 2.367 -8.906 1 80.81 7 LEU B N 1
ATOM 2420 C CA . LEU B 1 7 ? 26.953 2.027 -7.852 1 80.81 7 LEU B CA 1
ATOM 2421 C C . LEU B 1 7 ? 27.688 0.725 -8.172 1 80.81 7 LEU B C 1
ATOM 2423 O O . LEU B 1 7 ? 27.078 -0.215 -8.695 1 80.81 7 LEU B O 1
ATOM 2427 N N . SER B 1 8 ? 29.016 0.8 -7.984 1 86.12 8 SER B N 1
ATOM 2428 C CA . SER B 1 8 ? 29.75 -0.454 -8.07 1 86.12 8 SER B CA 1
ATOM 2429 C C . SER B 1 8 ? 29.391 -1.386 -6.914 1 86.12 8 SER B C 1
ATOM 2431 O O . SER B 1 8 ? 28.844 -0.946 -5.902 1 86.12 8 SER B O 1
ATOM 2433 N N . ASN B 1 9 ? 29.703 -2.604 -7.066 1 88.5 9 ASN B N 1
ATOM 2434 C CA . ASN B 1 9 ? 29.453 -3.58 -6.012 1 88.5 9 ASN B CA 1
ATOM 2435 C C . ASN B 1 9 ? 30.234 -3.234 -4.742 1 88.5 9 ASN B C 1
ATOM 2437 O O . ASN B 1 9 ? 29.719 -3.406 -3.633 1 88.5 9 ASN B O 1
ATOM 2441 N N . GLY B 1 10 ? 31.422 -2.783 -5.008 1 90.69 10 GLY B N 1
ATOM 2442 C CA . GLY B 1 10 ? 32.219 -2.389 -3.863 1 90.69 10 GLY B CA 1
ATOM 2443 C C . GLY B 1 10 ? 31.625 -1.23 -3.084 1 90.69 10 GLY B C 1
ATOM 2444 O O . GLY B 1 10 ? 31.609 -1.247 -1.853 1 90.69 10 GLY B O 1
ATOM 2445 N N . GLU B 1 11 ? 31.156 -0.213 -3.77 1 91.12 11 GLU B N 1
ATOM 2446 C CA . GLU B 1 11 ? 30.516 0.937 -3.133 1 91.12 11 GLU B CA 1
ATOM 2447 C C . GLU B 1 11 ? 29.25 0.522 -2.381 1 91.12 11 GLU B C 1
ATOM 2449 O O . GLU B 1 11 ? 29.031 0.968 -1.255 1 91.12 11 GLU B O 1
ATOM 2454 N N . LYS B 1 12 ? 28.5 -0.293 -2.969 1 92.5 12 LYS B N 1
ATOM 2455 C CA . LYS B 1 12 ? 27.266 -0.78 -2.342 1 92.5 12 LYS B CA 1
ATOM 2456 C C . LYS B 1 12 ? 27.578 -1.529 -1.048 1 92.5 12 LYS B C 1
ATOM 2458 O O . LYS B 1 12 ? 26.938 -1.291 -0.022 1 92.5 12 LYS B O 1
ATOM 2463 N N . ASN B 1 13 ? 28.578 -2.34 -1.1 1 94.12 13 ASN B N 1
ATOM 2464 C CA . ASN B 1 13 ? 28.953 -3.105 0.084 1 94.12 13 ASN B CA 1
ATOM 2465 C C . ASN B 1 13 ? 29.453 -2.197 1.206 1 94.12 13 ASN B C 1
ATOM 2467 O O . ASN B 1 13 ? 29.172 -2.441 2.379 1 94.12 13 ASN B O 1
ATOM 2471 N N . TYR B 1 14 ? 30.25 -1.259 0.767 1 94.06 14 TYR B N 1
ATOM 2472 C CA . TYR B 1 14 ? 30.75 -0.301 1.748 1 94.06 14 TYR B CA 1
ATOM 2473 C C . TYR B 1 14 ? 29.594 0.397 2.463 1 94.06 14 TYR B C 1
ATOM 2475 O O . TYR B 1 14 ? 29.609 0.532 3.688 1 94.06 14 TYR B O 1
ATOM 2483 N N . ILE B 1 15 ? 28.547 0.856 1.761 1 95.56 15 ILE B N 1
ATOM 2484 C CA . ILE B 1 15 ? 27.391 1.557 2.301 1 95.56 15 ILE B CA 1
ATOM 2485 C C . ILE B 1 15 ? 26.594 0.619 3.209 1 95.56 15 ILE B C 1
ATOM 2487 O O . ILE B 1 15 ? 26.25 0.984 4.332 1 95.56 15 ILE B O 1
ATOM 2491 N N . ILE B 1 16 ? 26.375 -0.592 2.74 1 96.88 16 ILE B N 1
ATOM 2492 C CA . ILE B 1 16 ? 25.578 -1.576 3.473 1 96.88 16 ILE B CA 1
ATOM 2493 C C . ILE B 1 16 ? 26.266 -1.903 4.797 1 96.88 16 ILE B C 1
ATOM 2495 O O . ILE B 1 16 ? 25.625 -1.916 5.848 1 96.88 16 ILE B O 1
ATOM 2499 N N . ASP B 1 17 ? 27.547 -2.094 4.715 1 96.62 17 ASP B N 1
ATOM 2500 C CA . ASP B 1 17 ? 28.312 -2.42 5.918 1 96.62 17 ASP B CA 1
ATOM 2501 C C . ASP B 1 17 ? 28.281 -1.266 6.922 1 96.62 17 ASP B C 1
ATOM 2503 O O . ASP B 1 17 ? 28.125 -1.486 8.125 1 96.62 17 ASP B O 1
ATOM 2507 N N . GLY B 1 18 ? 28.516 -0.07 6.434 1 96.12 18 GLY B N 1
ATOM 2508 C CA . GLY B 1 18 ? 28.453 1.101 7.297 1 96.12 18 GLY B CA 1
ATOM 2509 C C . GLY B 1 18 ? 27.125 1.251 8.008 1 96.12 18 GLY B C 1
ATOM 2510 O O . GLY B 1 18 ? 27.078 1.52 9.211 1 96.12 18 GLY B O 1
ATOM 2511 N N . VAL B 1 19 ? 26.031 1.031 7.293 1 96.38 19 VAL B N 1
ATOM 2512 C CA . VAL B 1 19 ? 24.688 1.132 7.844 1 96.38 19 VAL B CA 1
ATOM 2513 C C . VAL B 1 19 ? 24.484 0.049 8.898 1 96.38 19 VAL B C 1
ATOM 2515 O O . VAL B 1 19 ? 23.938 0.318 9.977 1 96.38 19 VAL B O 1
ATOM 2518 N N . GLN B 1 20 ? 24.906 -1.112 8.602 1 96.31 20 GLN B N 1
ATOM 2519 C CA . GLN B 1 20 ? 24.75 -2.223 9.539 1 96.31 20 GLN B CA 1
ATOM 2520 C C . GLN B 1 20 ? 25.531 -1.972 10.82 1 96.31 20 GLN B C 1
ATOM 2522 O O . GLN B 1 20 ? 25.109 -2.385 11.906 1 96.31 20 GLN B O 1
ATOM 2527 N N . ASP B 1 21 ? 26.625 -1.255 10.719 1 95.31 21 ASP B N 1
ATOM 2528 C CA . ASP B 1 21 ? 27.469 -0.961 11.875 1 95.31 21 ASP B CA 1
ATOM 2529 C C . ASP B 1 21 ? 26.953 0.262 12.633 1 95.31 21 ASP B C 1
ATOM 2531 O O . ASP B 1 21 ? 27.5 0.621 13.68 1 95.31 21 ASP B O 1
ATOM 2535 N N . GLY B 1 22 ? 26.016 0.881 12.133 1 94.62 22 GLY B N 1
ATOM 2536 C CA . GLY B 1 22 ? 25.422 2.035 12.781 1 94.62 22 GLY B CA 1
ATOM 2537 C C . GLY B 1 22 ? 26.141 3.334 12.477 1 94.62 22 GLY B C 1
ATOM 2538 O O . GLY B 1 22 ? 26 4.316 13.211 1 94.62 22 GLY B O 1
ATOM 2539 N N . MET B 1 23 ? 26.984 3.264 11.508 1 95.75 23 MET B N 1
ATOM 2540 C CA . MET B 1 23 ? 27.719 4.445 11.062 1 95.75 23 MET B CA 1
ATOM 2541 C C . MET B 1 23 ? 27.547 4.652 9.562 1 95.75 23 MET B C 1
ATOM 2543 O O . MET B 1 23 ? 28.422 4.277 8.781 1 95.75 23 MET B O 1
ATOM 2547 N N . ARG B 1 24 ? 26.562 5.367 9.258 1 96.75 24 ARG B N 1
ATOM 2548 C CA . ARG B 1 24 ? 26.266 5.625 7.848 1 96.75 24 ARG B CA 1
ATOM 2549 C C . ARG B 1 24 ? 27.344 6.488 7.211 1 96.75 24 ARG B C 1
ATOM 2551 O O . ARG B 1 24 ? 28.141 7.125 7.914 1 96.75 24 ARG B O 1
ATOM 2558 N N . ALA B 1 25 ? 27.453 6.586 5.934 1 94.25 25 ALA B N 1
ATOM 2559 C CA . ALA B 1 25 ? 28.516 7.254 5.199 1 94.25 25 ALA B CA 1
ATOM 2560 C C . ALA B 1 25 ? 28.594 8.734 5.555 1 94.25 25 ALA B C 1
ATOM 2562 O O . ALA B 1 25 ? 29.656 9.344 5.512 1 94.25 25 ALA B O 1
ATOM 2563 N N . ASP B 1 26 ? 27.438 9.297 5.922 1 95.25 26 ASP B N 1
ATOM 2564 C CA . ASP B 1 26 ? 27.422 10.719 6.25 1 95.25 26 ASP B CA 1
ATOM 2565 C C . ASP B 1 26 ? 27.453 10.93 7.762 1 95.25 26 ASP B C 1
ATOM 2567 O O . ASP B 1 26 ? 27.188 12.031 8.242 1 95.25 26 ASP B O 1
ATOM 2571 N N . GLY B 1 27 ? 27.672 9.914 8.57 1 96.19 27 GLY B N 1
ATOM 2572 C CA . GLY B 1 27 ? 27.891 10.023 10.008 1 96.19 27 GLY B CA 1
ATOM 2573 C C . GLY B 1 27 ? 26.625 9.805 10.82 1 96.19 27 GLY B C 1
ATOM 2574 O O . GLY B 1 27 ? 26.672 9.742 12.047 1 96.19 27 GLY B O 1
ATOM 2575 N N . ARG B 1 28 ? 25.516 9.562 10.188 1 96.88 28 ARG B N 1
ATOM 2576 C CA . ARG B 1 28 ? 24.234 9.375 10.867 1 96.88 28 ARG B CA 1
ATOM 2577 C C . ARG B 1 28 ? 24.094 7.953 11.391 1 96.88 28 ARG B C 1
ATOM 2579 O O . ARG B 1 28 ? 24.719 7.027 10.867 1 96.88 28 ARG B O 1
ATOM 2586 N N . GLY B 1 29 ? 23.25 7.91 12.477 1 96.94 29 GLY B N 1
ATOM 2587 C CA . GLY B 1 29 ? 22.812 6.602 12.93 1 96.94 29 GLY B CA 1
ATOM 2588 C C . GLY B 1 29 ? 21.547 6.121 12.227 1 96.94 29 GLY B C 1
ATOM 2589 O O . GLY B 1 29 ? 21.109 6.742 11.258 1 96.94 29 GLY B O 1
ATOM 2590 N N . HIS B 1 30 ? 20.984 5.082 12.766 1 96.75 30 HIS B N 1
ATOM 2591 C CA . HIS B 1 30 ? 19.844 4.434 12.125 1 96.75 30 HIS B CA 1
ATOM 2592 C C . HIS B 1 30 ? 18.609 5.336 12.156 1 96.75 30 HIS B C 1
ATOM 2594 O O . HIS B 1 30 ? 17.797 5.32 11.227 1 96.75 30 HIS B O 1
ATOM 2600 N N . PHE B 1 31 ? 18.531 6.25 13.219 1 96.31 31 PHE B N 1
ATOM 2601 C CA . PHE B 1 31 ? 17.297 6.992 13.43 1 96.31 31 PHE B CA 1
ATOM 2602 C C . PHE B 1 31 ? 17.5 8.477 13.164 1 96.31 31 PHE B C 1
ATOM 2604 O O . PHE B 1 31 ? 16.562 9.273 13.312 1 96.31 31 PHE B O 1
ATOM 2611 N N . ASP B 1 32 ? 18.656 8.805 12.703 1 96.56 32 ASP B N 1
ATOM 2612 C CA . ASP B 1 32 ? 18.984 10.211 12.539 1 96.56 32 ASP B CA 1
ATOM 2613 C C . ASP B 1 32 ? 18.469 10.75 11.203 1 96.56 32 ASP B C 1
ATOM 2615 O O . ASP B 1 32 ? 18.531 10.055 10.188 1 96.56 32 ASP B O 1
ATOM 2619 N N . TYR B 1 33 ? 17.953 11.938 11.266 1 97.88 33 TYR B N 1
ATOM 2620 C CA . TYR B 1 33 ? 17.531 12.656 10.07 1 97.88 33 TYR B CA 1
ATOM 2621 C C . TYR B 1 33 ? 18.594 13.633 9.609 1 97.88 33 TYR B C 1
ATOM 2623 O O . TYR B 1 33 ? 19.359 14.164 10.422 1 97.88 33 TYR B O 1
ATOM 2631 N N . ARG B 1 34 ? 18.688 13.891 8.336 1 97.56 34 ARG B N 1
ATOM 2632 C CA . ARG B 1 34 ? 19.406 15.055 7.824 1 97.56 34 ARG B CA 1
ATOM 2633 C C . ARG B 1 34 ? 18.734 16.344 8.273 1 97.56 34 ARG B C 1
ATOM 2635 O O . ARG B 1 34 ? 17.609 16.328 8.781 1 97.56 34 ARG B O 1
ATOM 2642 N N . PRO B 1 35 ? 19.422 17.391 8.125 1 96.38 35 PRO B N 1
ATOM 2643 C CA . PRO B 1 35 ? 18.797 18.656 8.531 1 96.38 35 PRO B CA 1
ATOM 2644 C C . PRO B 1 35 ? 17.453 18.891 7.848 1 96.38 35 PRO B C 1
ATOM 2646 O O . PRO B 1 35 ? 17.312 18.625 6.652 1 96.38 35 PRO B O 1
ATOM 2649 N N . ILE B 1 36 ? 16.484 19.359 8.672 1 97.19 36 ILE B N 1
ATOM 2650 C CA . ILE B 1 36 ? 15.141 19.625 8.172 1 97.19 36 ILE B CA 1
ATOM 2651 C C . ILE B 1 36 ? 14.828 21.109 8.281 1 97.19 36 ILE B C 1
ATOM 2653 O O . ILE B 1 36 ? 15.047 21.719 9.32 1 97.19 36 ILE B O 1
ATOM 2657 N N . PHE B 1 37 ? 14.383 21.703 7.16 1 96.12 37 PHE B N 1
ATOM 2658 C CA . PHE B 1 37 ? 13.922 23.078 7.129 1 96.12 37 PHE B CA 1
ATOM 2659 C C . PHE B 1 37 ? 12.445 23.141 6.754 1 96.12 37 PHE B C 1
ATOM 2661 O O . PHE B 1 37 ? 12.016 22.5 5.785 1 96.12 37 PHE B O 1
ATOM 2668 N N . ILE B 1 38 ? 11.695 23.875 7.543 1 96 38 ILE B N 1
ATOM 2669 C CA . ILE B 1 38 ? 10.25 23.969 7.352 1 96 38 ILE B CA 1
ATOM 2670 C C . ILE B 1 38 ? 9.844 25.438 7.246 1 96 38 ILE B C 1
ATOM 2672 O O . ILE B 1 38 ? 10.18 26.25 8.109 1 96 38 ILE B O 1
ATOM 2676 N N . GLU B 1 39 ? 9.156 25.781 6.219 1 95.38 39 GLU B N 1
ATOM 2677 C CA . GLU B 1 39 ? 8.594 27.109 6.027 1 95.38 39 GLU B CA 1
ATOM 2678 C C . GLU B 1 39 ? 7.105 27.031 5.688 1 95.38 39 GLU B C 1
ATOM 2680 O O . GLU B 1 39 ? 6.699 26.234 4.84 1 95.38 39 GLU B O 1
ATOM 2685 N N . SER B 1 40 ? 6.301 27.812 6.344 1 95.31 40 SER B N 1
ATOM 2686 C CA . SER B 1 40 ? 4.871 27.891 6.055 1 95.31 40 SER B CA 1
ATOM 2687 C C . SER B 1 40 ? 4.527 29.172 5.301 1 95.31 40 SER B C 1
ATOM 2689 O O . SER B 1 40 ? 5.27 30.156 5.367 1 95.31 40 SER B O 1
ATOM 2691 N N . GLY B 1 41 ? 3.428 29.141 4.531 1 95.25 41 GLY B N 1
ATOM 2692 C CA . GLY B 1 41 ? 2.918 30.328 3.871 1 95.25 41 GLY B CA 1
ATOM 2693 C C . GLY B 1 41 ? 3.844 30.859 2.789 1 95.25 41 GLY B C 1
ATOM 2694 O O . GLY B 1 41 ? 4.141 32.062 2.744 1 95.25 41 GLY B O 1
ATOM 2695 N N . VAL B 1 42 ? 4.336 29.969 1.911 1 95.69 42 VAL B N 1
ATOM 2696 C CA . VAL B 1 42 ? 5.387 30.359 0.973 1 95.69 42 VAL B CA 1
ATOM 2697 C C . VAL B 1 42 ? 4.766 30.734 -0.369 1 95.69 42 VAL B C 1
ATOM 2699 O O . VAL B 1 42 ? 5.434 31.312 -1.228 1 95.69 42 VAL B O 1
ATOM 2702 N N . LEU B 1 43 ? 3.467 30.344 -0.553 1 95.56 43 LEU B N 1
ATOM 2703 C CA . LEU B 1 43 ? 2.766 30.672 -1.791 1 95.56 43 LEU B CA 1
ATOM 2704 C C . LEU B 1 43 ? 1.562 31.562 -1.515 1 95.56 43 LEU B C 1
ATOM 2706 O O . LEU B 1 43 ? 0.654 31.188 -0.774 1 95.56 43 LEU B O 1
ATOM 2710 N N . ALA B 1 44 ? 1.459 32.625 -2.215 1 91.62 44 ALA B N 1
ATOM 2711 C CA . ALA B 1 44 ? 0.345 33.562 -2.041 1 91.62 44 ALA B CA 1
ATOM 2712 C C . ALA B 1 44 ? -0.872 33.125 -2.846 1 91.62 44 ALA B C 1
ATOM 2714 O O . ALA B 1 44 ? -1.997 33.531 -2.566 1 91.62 44 ALA B O 1
ATOM 2715 N N . THR B 1 45 ? -0.692 32.312 -3.77 1 93.94 45 THR B N 1
ATOM 2716 C CA . THR B 1 45 ? -1.738 31.922 -4.711 1 93.94 45 THR B CA 1
ATOM 2717 C C . THR B 1 45 ? -2.537 30.734 -4.184 1 93.94 45 THR B C 1
ATOM 2719 O O . THR B 1 45 ? -3.426 30.219 -4.863 1 93.94 45 THR B O 1
ATOM 2722 N N . THR B 1 46 ? -2.174 30.297 -3.037 1 96.5 46 THR B N 1
ATOM 2723 C CA . THR B 1 46 ? -2.859 29.156 -2.441 1 96.5 46 THR B CA 1
ATOM 2724 C C . THR B 1 46 ? -3.502 29.547 -1.113 1 96.5 46 THR B C 1
ATOM 2726 O O . THR B 1 46 ? -3.217 30.609 -0.567 1 96.5 46 THR B O 1
ATOM 2729 N N . ASP B 1 47 ? -4.422 28.75 -0.585 1 96.62 47 ASP B N 1
ATOM 2730 C CA . ASP B 1 47 ? -5.07 28.984 0.701 1 96.62 47 ASP B CA 1
ATOM 2731 C C . ASP B 1 47 ? -4.16 28.594 1.858 1 96.62 47 ASP B C 1
ATOM 2733 O O . ASP B 1 47 ? -4.363 29.031 2.994 1 96.62 47 ASP B O 1
ATOM 2737 N N . GLY B 1 48 ? -3.178 27.781 1.584 1 97.38 48 GLY B N 1
ATOM 2738 C CA . GLY B 1 48 ? -2.105 27.359 2.469 1 97.38 48 GLY B CA 1
ATOM 2739 C C . GLY B 1 48 ? -0.92 26.766 1.729 1 97.38 48 GLY B C 1
ATOM 2740 O O . GLY B 1 48 ? -1.069 26.25 0.615 1 97.38 48 GLY B O 1
ATOM 2741 N N . SER B 1 49 ? 0.228 26.891 2.309 1 98.19 49 SER B N 1
ATOM 2742 C CA . SER B 1 49 ? 1.394 26.359 1.614 1 98.19 49 SER B CA 1
ATOM 2743 C C . SER B 1 49 ? 2.547 26.109 2.582 1 98.19 49 SER B C 1
ATOM 2745 O O . SER B 1 49 ? 2.525 26.594 3.717 1 98.19 49 SER B O 1
ATOM 2747 N N . ALA B 1 50 ? 3.473 25.328 2.096 1 98.25 50 ALA B N 1
ATOM 2748 C CA . ALA B 1 50 ? 4.676 25.016 2.861 1 98.25 50 ALA B CA 1
ATOM 2749 C C . ALA B 1 50 ? 5.812 24.578 1.943 1 98.25 50 ALA B C 1
ATOM 2751 O O . ALA B 1 50 ? 5.574 24.094 0.833 1 98.25 50 ALA B O 1
ATOM 2752 N N . ARG B 1 51 ? 6.977 24.797 2.375 1 98.12 51 ARG B N 1
ATOM 2753 C CA . ARG B 1 51 ? 8.18 24.266 1.746 1 98.12 51 ARG B CA 1
ATOM 2754 C C . ARG B 1 51 ? 9.031 23.484 2.752 1 98.12 51 ARG B C 1
ATOM 2756 O O . ARG B 1 51 ? 9.312 23.984 3.844 1 98.12 51 ARG B O 1
ATOM 2763 N N . ILE B 1 52 ? 9.383 22.281 2.395 1 98.12 52 ILE B N 1
ATOM 2764 C CA . ILE B 1 52 ? 10.148 21.391 3.266 1 98.12 52 ILE B CA 1
ATOM 2765 C C . ILE B 1 52 ? 11.453 21 2.58 1 98.12 52 ILE B C 1
ATOM 2767 O O . ILE B 1 52 ? 11.445 20.594 1.414 1 98.12 52 ILE B O 1
ATOM 2771 N N . ARG B 1 53 ? 12.5 21.094 3.326 1 97.75 53 ARG B N 1
ATOM 2772 C CA . ARG B 1 53 ? 13.781 20.578 2.871 1 97.75 53 ARG B CA 1
ATOM 2773 C C . ARG B 1 53 ? 14.352 19.578 3.873 1 97.75 53 ARG B C 1
ATOM 2775 O O . ARG B 1 53 ? 14.445 19.875 5.066 1 97.75 53 ARG B O 1
ATOM 2782 N N . ILE B 1 54 ? 14.656 18.422 3.412 1 97.81 54 ILE B N 1
ATOM 2783 C CA . ILE B 1 54 ? 15.391 17.406 4.164 1 97.81 54 ILE B CA 1
ATOM 2784 C C . ILE B 1 54 ? 16.672 17.031 3.42 1 97.81 54 ILE B C 1
ATOM 2786 O O . ILE B 1 54 ? 16.625 16.344 2.398 1 97.81 54 ILE B O 1
ATOM 2790 N N . GLY B 1 55 ? 17.844 17.406 4.016 1 96.88 55 GLY B N 1
ATOM 2791 C CA . GLY B 1 55 ? 19.047 17.312 3.203 1 96.88 55 GLY B CA 1
ATOM 2792 C C . GLY B 1 55 ? 18.938 18.047 1.879 1 96.88 55 GLY B C 1
ATOM 2793 O O . GLY B 1 55 ? 18.641 19.25 1.847 1 96.88 55 GLY B O 1
ATOM 2794 N N . THR B 1 56 ? 19.031 17.281 0.754 1 95.12 56 THR B N 1
ATOM 2795 C CA . THR B 1 56 ? 18.969 17.922 -0.555 1 95.12 56 THR B CA 1
ATOM 2796 C C . THR B 1 56 ? 17.578 17.734 -1.165 1 95.12 56 THR B C 1
ATOM 2798 O O . THR B 1 56 ? 17.266 18.328 -2.207 1 95.12 56 THR B O 1
ATOM 2801 N N . THR B 1 57 ? 16.719 17 -0.495 1 96.31 57 THR B N 1
ATOM 2802 C CA . THR B 1 57 ? 15.352 16.859 -0.975 1 96.31 57 THR B CA 1
ATOM 2803 C C . THR B 1 57 ? 14.562 18.141 -0.695 1 96.31 57 THR B C 1
ATOM 2805 O O . THR B 1 57 ? 14.578 18.656 0.424 1 96.31 57 THR B O 1
ATOM 2808 N N . ASP B 1 58 ? 13.953 18.672 -1.721 1 97.06 58 ASP B N 1
ATOM 2809 C CA . ASP B 1 58 ? 13.211 19.922 -1.651 1 97.06 58 ASP B CA 1
ATOM 2810 C C . ASP B 1 58 ? 11.797 19.75 -2.199 1 97.06 58 ASP B C 1
ATOM 2812 O O . ASP B 1 58 ? 11.617 19.406 -3.365 1 97.06 58 ASP B O 1
ATOM 2816 N N . VAL B 1 59 ? 10.773 20.047 -1.295 1 97.81 59 VAL B N 1
ATOM 2817 C CA . VAL B 1 59 ? 9.383 19.828 -1.672 1 97.81 59 VAL B CA 1
ATOM 2818 C C . VAL B 1 59 ? 8.562 21.078 -1.398 1 97.81 59 VAL B C 1
ATOM 2820 O O . VAL B 1 59 ? 8.711 21.719 -0.35 1 97.81 59 VAL B O 1
ATOM 2823 N N . LEU B 1 60 ? 7.77 21.438 -2.406 1 98.38 60 LEU B N 1
ATOM 2824 C CA . LEU B 1 60 ? 6.816 22.531 -2.285 1 98.38 60 LEU B CA 1
ATOM 2825 C C . LEU B 1 60 ? 5.387 22.016 -2.273 1 98.38 60 LEU B C 1
ATOM 2827 O O . LEU B 1 60 ? 5.008 21.203 -3.123 1 98.38 60 LEU B O 1
ATOM 2831 N N . VAL B 1 61 ? 4.578 22.453 -1.279 1 98.62 61 VAL B N 1
ATOM 2832 C CA . VAL B 1 61 ? 3.195 22 -1.167 1 98.62 61 VAL B CA 1
ATOM 2833 C C . VAL B 1 61 ? 2.258 23.203 -1.171 1 98.62 61 VAL B C 1
ATOM 2835 O O . VAL B 1 61 ? 2.492 24.188 -0.459 1 98.62 61 VAL B O 1
ATOM 2838 N N . GLY B 1 62 ? 1.214 23.172 -1.982 1 98.62 62 GLY B N 1
ATOM 2839 C CA . GLY B 1 62 ? 0.136 24.141 -1.982 1 98.62 62 GLY B CA 1
ATOM 2840 C C . GLY B 1 62 ? -1.232 23.531 -1.775 1 98.62 62 GLY B C 1
ATOM 2841 O O . GLY B 1 62 ? -1.544 22.484 -2.361 1 98.62 62 GLY B O 1
ATOM 2842 N N . ILE B 1 63 ? -2.031 24.156 -0.878 1 98.31 63 ILE B N 1
ATOM 2843 C CA . ILE B 1 63 ? -3.398 23.703 -0.638 1 98.31 63 ILE B CA 1
ATOM 2844 C C . ILE B 1 63 ? -4.383 24.703 -1.257 1 98.31 63 ILE B C 1
ATOM 2846 O O . ILE B 1 63 ? -4.293 25.906 -1.016 1 98.31 63 ILE B O 1
ATOM 2850 N N . LYS B 1 64 ? -5.191 24.188 -2.078 1 97.38 64 LYS B N 1
ATOM 2851 C CA . LYS B 1 64 ? -6.312 24.969 -2.602 1 97.38 64 LYS B CA 1
ATOM 2852 C C . LYS B 1 64 ? -7.645 24.375 -2.145 1 97.38 64 LYS B C 1
ATOM 2854 O O . LYS B 1 64 ? -7.844 23.156 -2.195 1 97.38 64 LYS B O 1
ATOM 2859 N N . ALA B 1 65 ? -8.484 25.234 -1.637 1 95 65 ALA B N 1
ATOM 2860 C CA . ALA B 1 65 ? -9.836 24.844 -1.248 1 95 65 ALA B CA 1
ATOM 2861 C C . ALA B 1 65 ? -10.852 25.281 -2.297 1 95 65 ALA B C 1
ATOM 2863 O O . ALA B 1 65 ? -10.836 26.422 -2.754 1 95 65 ALA B O 1
ATOM 2864 N N . GLU B 1 66 ? -11.633 24.344 -2.688 1 93.69 66 GLU B N 1
ATOM 2865 C CA . GLU B 1 66 ? -12.68 24.641 -3.666 1 93.69 66 GLU B CA 1
ATOM 2866 C C . GLU B 1 66 ? -14.047 24.203 -3.156 1 93.69 66 GLU B C 1
ATOM 2868 O O . GLU B 1 66 ? -14.172 23.156 -2.506 1 93.69 66 GLU B O 1
ATOM 2873 N N . LEU B 1 67 ? -15.031 25.016 -3.463 1 89.69 67 LEU B N 1
ATOM 2874 C CA . LEU B 1 67 ? -16.406 24.641 -3.164 1 89.69 67 LEU B CA 1
ATOM 2875 C C . LEU B 1 67 ? -16.953 23.672 -4.207 1 89.69 67 LEU B C 1
ATOM 2877 O O . LEU B 1 67 ? -16.953 23.969 -5.402 1 89.69 67 LEU B O 1
ATOM 2881 N N . ALA B 1 68 ? -17.328 22.5 -3.707 1 90 68 ALA B N 1
ATOM 2882 C CA . ALA B 1 68 ? -17.828 21.484 -4.629 1 90 68 ALA B CA 1
ATOM 2883 C C . ALA B 1 68 ? -19.312 21.25 -4.41 1 90 68 ALA B C 1
ATOM 2885 O O . ALA B 1 68 ? -19.797 21.297 -3.275 1 90 68 ALA B O 1
ATOM 2886 N N . THR B 1 69 ? -20.047 21.062 -5.539 1 88.06 69 THR B N 1
ATOM 2887 C CA . THR B 1 69 ? -21.422 20.594 -5.512 1 88.06 69 THR B CA 1
ATOM 2888 C C . THR B 1 69 ? -21.5 19.109 -5.82 1 88.06 69 THR B C 1
ATOM 2890 O O . THR B 1 69 ? -21.031 18.656 -6.871 1 88.06 69 THR B O 1
ATOM 2893 N N . VAL B 1 70 ? -22 18.359 -4.809 1 86.38 70 VAL B N 1
ATOM 2894 C CA . VAL B 1 70 ? -22.078 16.922 -4.98 1 86.38 70 VAL B CA 1
ATOM 2895 C C . VAL B 1 70 ? -23.516 16.453 -4.793 1 86.38 70 VAL B C 1
ATOM 2897 O O . VAL B 1 70 ? -24.375 17.219 -4.371 1 86.38 70 VAL B O 1
ATOM 2900 N N . GLU B 1 71 ? -23.781 15.258 -5.258 1 84.19 71 GLU B N 1
ATOM 2901 C CA . GLU B 1 71 ? -25.125 14.711 -5.09 1 84.19 71 GLU B CA 1
ATOM 2902 C C . GLU B 1 71 ? -25.469 14.547 -3.613 1 84.19 71 GLU B C 1
ATOM 2904 O O . GLU B 1 71 ? -26.578 14.859 -3.191 1 84.19 71 GLU B O 1
ATOM 2909 N N . ASN B 1 72 ? -24.562 14.008 -2.861 1 84.75 72 ASN B N 1
ATOM 2910 C CA . ASN B 1 72 ? -24.734 13.781 -1.43 1 84.75 72 ASN B CA 1
ATOM 2911 C C . ASN B 1 72 ? -23.391 13.867 -0.693 1 84.75 72 ASN B C 1
ATOM 2913 O O . ASN B 1 72 ? -22.531 13.008 -0.87 1 84.75 72 ASN B O 1
ATOM 2917 N N . THR B 1 73 ? -23.297 14.828 0.239 1 82.75 73 THR B N 1
ATOM 2918 C CA . THR B 1 73 ? -22.031 15.078 0.935 1 82.75 73 THR B CA 1
ATOM 2919 C C . THR B 1 73 ? -21.719 13.945 1.905 1 82.75 73 THR B C 1
ATOM 2921 O O . THR B 1 73 ? -20.562 13.734 2.262 1 82.75 73 THR B O 1
ATOM 2924 N N . GLN B 1 74 ? -22.688 13.219 2.244 1 75.19 74 GLN B N 1
ATOM 2925 C CA . GLN B 1 74 ? -22.484 12.125 3.189 1 75.19 74 GLN B CA 1
ATOM 2926 C C . GLN B 1 74 ? -21.766 10.953 2.525 1 75.19 74 GLN B C 1
ATOM 2928 O O . GLN B 1 74 ? -21.188 10.109 3.209 1 75.19 74 GLN B O 1
ATOM 2933 N N . GLU B 1 75 ? -21.812 11.023 1.214 1 70.12 75 GLU B N 1
ATOM 2934 C CA . GLU B 1 75 ? -21.188 9.938 0.463 1 70.12 75 GLU B CA 1
ATOM 2935 C C . GLU B 1 75 ? -19.766 10.281 0.07 1 70.12 75 GLU B C 1
ATOM 2937 O O . GLU B 1 75 ? -19.031 9.43 -0.431 1 70.12 75 GLU B O 1
ATOM 2942 N N . ALA B 1 76 ? -19.516 11.539 0.252 1 67.81 76 ALA B N 1
ATOM 2943 C CA . ALA B 1 76 ? -18.172 11.969 -0.145 1 67.81 76 ALA B CA 1
ATOM 2944 C C . ALA B 1 76 ? -17.109 11.375 0.779 1 67.81 76 ALA B C 1
ATOM 2946 O O . ALA B 1 76 ? -17.219 11.469 2.004 1 67.81 76 ALA B O 1
ATOM 2947 N N . VAL B 1 77 ? -16.297 10.477 0.004 1 63.59 77 VAL B N 1
ATOM 2948 C CA . VAL B 1 77 ? -15.18 9.875 0.727 1 63.59 77 VAL B CA 1
ATOM 2949 C C . VAL B 1 77 ? -13.961 10.789 0.664 1 63.59 77 VAL B C 1
ATOM 2951 O O . VAL B 1 77 ? -13.711 11.438 -0.357 1 63.59 77 VAL B O 1
ATOM 2954 N N . ASN B 1 78 ? -13.227 10.953 1.633 1 63.88 78 ASN B N 1
ATOM 2955 C CA . ASN B 1 78 ? -11.992 11.719 1.777 1 63.88 78 ASN B CA 1
ATOM 2956 C C . ASN B 1 78 ? -12.102 13.094 1.119 1 63.88 78 ASN B C 1
ATOM 2958 O O . ASN B 1 78 ? -12.328 13.188 -0.088 1 63.88 78 ASN B O 1
ATOM 2962 N N . ARG B 1 79 ? -11.953 14.133 1.748 1 79.69 79 ARG B N 1
ATOM 2963 C CA . ARG B 1 79 ? -12.172 15.508 1.305 1 79.69 79 ARG B CA 1
ATOM 2964 C C . ARG B 1 79 ? -10.852 16.188 0.962 1 79.69 79 ARG B C 1
ATOM 2966 O O . ARG B 1 79 ? -10.82 17.391 0.684 1 79.69 79 ARG B O 1
ATOM 2973 N N . ILE B 1 80 ? -9.812 15.398 1.009 1 91.06 80 ILE B N 1
ATOM 2974 C CA . ILE B 1 80 ? -8.516 15.922 0.599 1 91.06 80 ILE B CA 1
ATOM 2975 C C . ILE B 1 80 ? -7.949 15.078 -0.542 1 91.06 80 ILE B C 1
ATOM 2977 O O . ILE B 1 80 ? -7.883 13.852 -0.44 1 91.06 80 ILE B O 1
ATOM 2981 N N . LYS B 1 81 ? -7.68 15.727 -1.604 1 93.62 81 LYS B N 1
ATOM 2982 C CA . LYS B 1 81 ? -7.051 15.094 -2.762 1 93.62 81 LYS B CA 1
ATOM 2983 C C . LYS B 1 81 ? -5.566 15.438 -2.84 1 93.62 81 LYS B C 1
ATOM 2985 O O . LYS B 1 81 ? -5.168 16.547 -2.502 1 93.62 81 LYS B O 1
ATOM 2990 N N . PHE B 1 82 ? -4.785 14.492 -3.309 1 97.06 82 PHE B N 1
ATOM 2991 C CA . PHE B 1 82 ? -3.338 14.672 -3.332 1 97.06 82 PHE B CA 1
ATOM 2992 C C . PHE B 1 82 ? -2.799 14.531 -4.75 1 97.06 82 PHE B C 1
ATOM 2994 O O . PHE B 1 82 ? -3.141 13.586 -5.461 1 97.06 82 PHE B O 1
ATOM 3001 N N . PHE B 1 83 ? -1.996 15.453 -5.129 1 97.5 83 PHE B N 1
ATOM 3002 C CA . PHE B 1 83 ? -1.308 15.422 -6.414 1 97.5 83 PHE B CA 1
ATOM 3003 C C . PHE B 1 83 ? 0.189 15.641 -6.23 1 97.5 83 PHE B C 1
ATOM 3005 O O . PHE B 1 83 ? 0.606 16.531 -5.48 1 97.5 83 PHE B O 1
ATOM 3012 N N . VAL B 1 84 ? 0.989 14.789 -6.91 1 96.94 84 VAL B N 1
ATOM 3013 C CA . VAL B 1 84 ? 2.441 14.883 -6.797 1 96.94 84 VAL B CA 1
ATOM 3014 C C . VAL B 1 84 ? 3.061 15.031 -8.188 1 96.94 84 VAL B C 1
ATOM 3016 O O . VAL B 1 84 ? 2.715 14.289 -9.109 1 96.94 84 VAL B O 1
ATOM 3019 N N . ASP B 1 85 ? 3.871 15.984 -8.266 1 93.44 85 ASP B N 1
ATOM 3020 C CA . ASP B 1 85 ? 4.582 16.219 -9.523 1 93.44 85 ASP B CA 1
ATOM 3021 C C . ASP B 1 85 ? 6.078 16.391 -9.281 1 93.44 85 ASP B C 1
ATOM 3023 O O . ASP B 1 85 ? 6.488 17.031 -8.305 1 93.44 85 ASP B O 1
ATOM 3027 N N . PHE B 1 86 ? 6.875 15.805 -10.203 1 90.94 86 PHE B N 1
ATOM 3028 C CA . PHE B 1 86 ? 8.32 15.977 -10.156 1 90.94 86 PHE B CA 1
ATOM 3029 C C . PHE B 1 86 ? 8.773 17.031 -11.156 1 90.94 86 PHE B C 1
ATOM 3031 O O . PHE B 1 86 ? 8.516 16.922 -12.352 1 90.94 86 PHE B O 1
ATOM 3038 N N . SER B 1 87 ? 9.398 18.047 -10.625 1 85.12 87 SER B N 1
ATOM 3039 C CA . SER B 1 87 ? 9.898 19.078 -11.523 1 85.12 87 SER B CA 1
ATOM 3040 C C . SER B 1 87 ? 10.945 18.531 -12.484 1 85.12 87 SER B C 1
ATOM 3042 O O . SER B 1 87 ? 11.766 17.688 -12.102 1 85.12 87 SER B O 1
ATOM 3044 N N . ALA B 1 88 ? 10.836 18.844 -13.727 1 70.75 88 ALA B N 1
ATOM 3045 C CA . ALA B 1 88 ? 11.727 18.359 -14.781 1 70.75 88 ALA B CA 1
ATOM 3046 C C . ALA B 1 88 ? 13.188 18.516 -14.375 1 70.75 88 ALA B C 1
ATOM 3048 O O . ALA B 1 88 ? 14.016 17.656 -14.664 1 70.75 88 ALA B O 1
ATOM 3049 N N . ASN B 1 89 ? 13.5 19.531 -13.75 1 68.12 89 ASN B N 1
ATOM 3050 C CA . ASN B 1 89 ? 14.883 19.812 -13.383 1 68.12 89 ASN B CA 1
ATOM 3051 C C . ASN B 1 89 ? 15.305 19.016 -12.156 1 68.12 89 ASN B C 1
ATOM 3053 O O . ASN B 1 89 ? 16.5 18.859 -11.883 1 68.12 89 ASN B O 1
ATOM 3057 N N . ALA B 1 90 ? 14.43 18.625 -11.477 1 64.31 90 ALA B N 1
ATOM 3058 C CA . ALA B 1 90 ? 14.703 17.984 -10.188 1 64.31 90 ALA B CA 1
ATOM 3059 C C . ALA B 1 90 ? 15.203 16.547 -10.383 1 64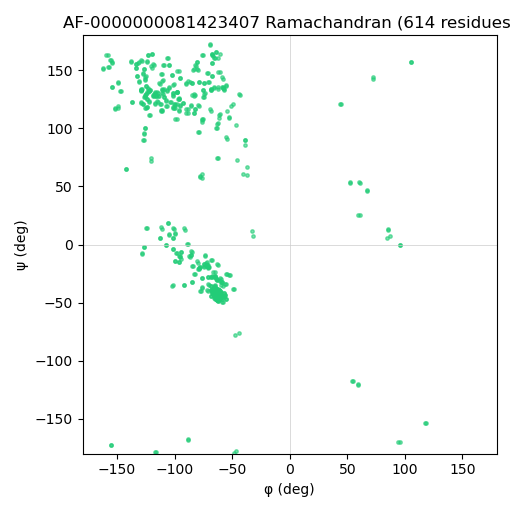.31 90 ALA B C 1
ATOM 3061 O O . ALA B 1 90 ? 15.945 16.031 -9.547 1 64.31 90 ALA B O 1
ATOM 3062 N N . THR B 1 91 ? 14.758 16.031 -11.43 1 64.25 91 THR B N 1
ATOM 3063 C CA . THR B 1 91 ? 14.93 14.586 -11.344 1 64.25 91 THR B CA 1
ATOM 3064 C C . THR B 1 91 ? 15.312 14 -12.703 1 64.25 91 THR B C 1
ATOM 3066 O O . THR B 1 91 ? 14.531 13.266 -13.305 1 64.25 91 THR B O 1
ATOM 3069 N N . PRO B 1 92 ? 16.469 14.422 -13.102 1 62.75 92 PRO B N 1
ATOM 3070 C CA . PRO B 1 92 ? 16.828 13.781 -14.367 1 62.75 92 PRO B CA 1
ATOM 3071 C C . PRO B 1 92 ? 16.719 12.258 -14.305 1 62.75 92 PRO B C 1
ATOM 3073 O O . PRO B 1 92 ? 16.453 11.609 -15.32 1 62.75 92 PRO B O 1
ATOM 3076 N N . GLN B 1 93 ? 16.875 11.836 -13.094 1 65.19 93 GLN B N 1
ATOM 3077 C CA . GLN B 1 93 ? 16.859 10.398 -12.859 1 65.19 93 GLN B CA 1
ATOM 3078 C C . GLN B 1 93 ? 15.453 9.836 -13.031 1 65.19 93 GLN B C 1
ATOM 3080 O O . GLN B 1 93 ? 15.273 8.625 -13.188 1 65.19 93 GLN B O 1
ATOM 3085 N N . PHE B 1 94 ? 14.547 10.695 -12.945 1 64.94 94 PHE B N 1
ATOM 3086 C CA . PHE B 1 94 ? 13.164 10.258 -13.094 1 64.94 94 PHE B CA 1
ATOM 3087 C C . PHE B 1 94 ? 12.641 10.578 -14.492 1 64.94 94 PHE B C 1
ATOM 3089 O O . PHE B 1 94 ? 11.43 10.609 -14.719 1 64.94 94 PHE B O 1
ATOM 3096 N N . GLU B 1 95 ? 13.586 10.891 -15.328 1 59.62 95 GLU B N 1
ATOM 3097 C CA . GLU B 1 95 ? 13.133 11.172 -16.688 1 59.62 95 GLU B CA 1
ATOM 3098 C C . GLU B 1 95 ? 12.453 9.953 -17.312 1 59.62 95 GLU B C 1
ATOM 3100 O O . GLU B 1 95 ? 12.93 8.828 -17.156 1 59.62 95 GLU B O 1
ATOM 3105 N N . GLY B 1 96 ? 11.07 10.039 -17.547 1 58.81 96 GLY B N 1
ATOM 3106 C CA . GLY B 1 96 ? 10.297 9.023 -18.234 1 58.81 96 GLY B CA 1
ATOM 3107 C C . GLY B 1 96 ? 9.219 8.406 -17.375 1 58.81 96 GLY B C 1
ATOM 3108 O O . GLY B 1 96 ? 8.633 9.086 -16.516 1 58.81 96 GLY B O 1
ATOM 3109 N N . ARG B 1 97 ? 8.766 7.238 -17.547 1 61.75 97 ARG B N 1
ATOM 3110 C CA . ARG B 1 97 ? 7.609 6.539 -17 1 61.75 97 ARG B CA 1
ATOM 3111 C C . ARG B 1 97 ? 7.824 6.18 -15.539 1 61.75 97 ARG B C 1
ATOM 3113 O O . ARG B 1 97 ? 6.871 6.141 -14.758 1 61.75 97 ARG B O 1
ATOM 3120 N N . GLY B 1 98 ? 9.125 6.207 -15.148 1 71.56 98 GLY B N 1
ATOM 3121 C CA . GLY B 1 98 ? 9.438 5.828 -13.781 1 71.56 98 GLY B CA 1
ATOM 3122 C C . GLY B 1 98 ? 9.094 6.906 -12.773 1 71.56 98 GLY B C 1
ATOM 3123 O O . GLY B 1 98 ? 8.531 6.613 -11.711 1 71.56 98 GLY B O 1
ATOM 3124 N N . GLY B 1 99 ? 9.305 8.148 -13.156 1 77.5 99 GLY B N 1
ATOM 3125 C CA . GLY B 1 99 ? 8.992 9.266 -12.273 1 77.5 99 GLY B CA 1
ATOM 3126 C C . GLY B 1 99 ? 7.508 9.438 -12.031 1 77.5 99 GLY B C 1
ATOM 3127 O O . GLY B 1 99 ? 7.082 9.672 -10.898 1 77.5 99 GLY B O 1
ATOM 3128 N N . GLU B 1 100 ? 6.727 9.242 -13.016 1 82.62 100 GLU B N 1
ATOM 3129 C CA . GLU B 1 100 ? 5.277 9.391 -12.914 1 82.62 100 GLU B CA 1
ATOM 3130 C C . GLU B 1 100 ? 4.672 8.312 -12.023 1 82.62 100 GLU B C 1
ATOM 3132 O O . GLU B 1 100 ? 3.777 8.586 -11.227 1 82.62 100 GLU B O 1
ATOM 3137 N N . SER B 1 101 ? 5.16 7.129 -12.188 1 83.88 101 SER B N 1
ATOM 3138 C CA . SER B 1 101 ? 4.66 6.02 -11.383 1 83.88 101 SER B CA 1
ATOM 3139 C C . SER B 1 101 ? 4.961 6.227 -9.898 1 83.88 101 SER B C 1
ATOM 3141 O O . SER B 1 101 ? 4.125 5.941 -9.047 1 83.88 101 SER B O 1
ATOM 3143 N N . TYR B 1 102 ? 6.141 6.738 -9.688 1 88.5 102 TYR B N 1
ATOM 3144 C CA . TYR B 1 102 ? 6.52 6.961 -8.297 1 88.5 102 TYR B CA 1
ATOM 3145 C C . TYR B 1 102 ? 5.734 8.125 -7.699 1 88.5 102 TYR B C 1
ATOM 3147 O O . TYR B 1 102 ? 5.32 8.07 -6.539 1 88.5 102 TYR B O 1
ATOM 3155 N N . ALA B 1 103 ? 5.527 9.148 -8.453 1 92.69 103 ALA B N 1
ATOM 3156 C CA . ALA B 1 103 ? 4.707 10.273 -8.016 1 92.69 103 ALA B CA 1
ATOM 3157 C C . ALA B 1 103 ? 3.297 9.82 -7.648 1 92.69 103 ALA B C 1
ATOM 3159 O O . ALA B 1 103 ? 2.748 10.234 -6.629 1 92.69 103 ALA B O 1
ATOM 3160 N N . LEU B 1 104 ? 2.734 9.016 -8.422 1 90.88 104 LEU B N 1
ATOM 3161 C CA . LEU B 1 104 ? 1.404 8.477 -8.164 1 90.88 104 LEU B CA 1
ATOM 3162 C C . LEU B 1 104 ? 1.398 7.633 -6.895 1 90.88 104 LEU B C 1
ATOM 3164 O O . LEU B 1 104 ? 0.43 7.66 -6.133 1 90.88 104 LEU B O 1
ATOM 3168 N N . GLU B 1 105 ? 2.453 6.895 -6.699 1 91.5 105 GLU B N 1
ATOM 3169 C CA . GLU B 1 105 ? 2.564 6.09 -5.488 1 91.5 105 GLU B CA 1
ATOM 3170 C C . GLU B 1 105 ? 2.533 6.965 -4.238 1 91.5 105 GLU B C 1
ATOM 3172 O O . GLU B 1 105 ? 1.853 6.641 -3.262 1 91.5 105 GLU B O 1
ATOM 3177 N N . ILE B 1 106 ? 3.254 8.047 -4.277 1 95.5 106 ILE B N 1
ATOM 3178 C CA . ILE B 1 106 ? 3.307 8.961 -3.146 1 95.5 106 ILE B CA 1
ATOM 3179 C C . ILE B 1 106 ? 1.923 9.562 -2.904 1 95.5 106 ILE B C 1
ATOM 3181 O O . ILE B 1 106 ? 1.45 9.602 -1.766 1 95.5 106 ILE B O 1
ATOM 3185 N N . ALA B 1 107 ? 1.3 9.961 -3.949 1 95.94 107 ALA B N 1
ATOM 3186 C CA . ALA B 1 107 ? -0.028 10.555 -3.842 1 95.94 107 ALA B CA 1
ATOM 3187 C C . ALA B 1 107 ? -1.027 9.57 -3.248 1 95.94 107 ALA B C 1
ATOM 3189 O O . ALA B 1 107 ? -1.781 9.914 -2.334 1 95.94 107 ALA B O 1
ATOM 3190 N N . ASN B 1 108 ? -1.008 8.414 -3.74 1 91.56 108 ASN B N 1
ATOM 3191 C CA . ASN B 1 108 ? -1.94 7.391 -3.273 1 91.56 108 ASN B CA 1
ATOM 3192 C C . ASN B 1 108 ? -1.67 7.004 -1.823 1 91.56 108 ASN B C 1
ATOM 3194 O O . ASN B 1 108 ? -2.598 6.691 -1.076 1 91.56 108 ASN B O 1
ATOM 3198 N N . THR B 1 109 ? -0.389 6.969 -1.526 1 94.81 109 THR B N 1
ATOM 3199 C CA . THR B 1 109 ? -0.011 6.652 -0.153 1 94.81 109 THR B CA 1
ATOM 3200 C C . THR B 1 109 ? -0.559 7.699 0.812 1 94.81 109 THR B C 1
ATOM 3202 O O . THR B 1 109 ? -1.14 7.355 1.845 1 94.81 109 THR B O 1
ATOM 3205 N N . LEU B 1 110 ? -0.431 8.922 0.472 1 96.38 110 LEU B N 1
ATOM 3206 C CA . LEU B 1 110 ? -0.981 10 1.294 1 96.38 110 LEU B CA 1
ATOM 3207 C C . LEU B 1 110 ? -2.502 9.914 1.352 1 96.38 110 LEU B C 1
ATOM 3209 O O . LEU B 1 110 ? -3.096 10.055 2.422 1 96.38 110 LEU B O 1
ATOM 3213 N N . TYR B 1 111 ? -3.076 9.672 0.262 1 93 111 TYR B N 1
ATOM 3214 C CA . TYR B 1 111 ? -4.527 9.531 0.218 1 93 111 TYR B CA 1
ATOM 3215 C C . TYR B 1 111 ? -5.004 8.461 1.193 1 93 111 TYR B C 1
ATOM 3217 O O . TYR B 1 111 ? -5.953 8.68 1.949 1 93 111 TYR B O 1
ATOM 3225 N N . GLU B 1 112 ? -4.355 7.367 1.156 1 91.19 112 GLU B N 1
ATOM 3226 C CA . GLU B 1 112 ? -4.734 6.266 2.035 1 91.19 112 GLU B CA 1
ATOM 3227 C C . GLU B 1 112 ? -4.531 6.637 3.502 1 91.19 112 GLU B C 1
ATOM 3229 O O . GLU B 1 112 ? -5.355 6.289 4.355 1 91.19 112 GLU B O 1
ATOM 3234 N N . ALA B 1 113 ? -3.475 7.281 3.803 1 94.5 113 ALA B N 1
ATOM 3235 C CA . ALA B 1 113 ? -3.178 7.672 5.18 1 94.5 113 ALA B CA 1
ATOM 3236 C C . ALA B 1 113 ? -4.234 8.633 5.715 1 94.5 113 ALA B C 1
ATOM 3238 O O . ALA B 1 113 ? -4.543 8.617 6.91 1 94.5 113 ALA B O 1
ATOM 3239 N N . TYR B 1 114 ? -4.82 9.422 4.844 1 92.62 114 TYR B N 1
ATOM 3240 C CA . TYR B 1 114 ? -5.777 10.445 5.242 1 92.62 114 TYR B CA 1
ATOM 3241 C C . TYR B 1 114 ? -7.203 9.922 5.156 1 92.62 114 TYR B C 1
ATOM 3243 O O . TYR B 1 114 ? -8.148 10.609 5.559 1 92.62 114 TYR B O 1
ATOM 3251 N N . ASN B 1 115 ? -7.309 8.703 4.613 1 86.44 115 ASN B N 1
ATOM 3252 C CA . ASN B 1 115 ? -8.633 8.125 4.426 1 86.44 115 ASN B CA 1
ATOM 3253 C C . ASN B 1 115 ? -9.203 7.582 5.734 1 86.44 115 ASN B C 1
ATOM 3255 O O . ASN B 1 115 ? -9.477 6.387 5.852 1 86.44 115 ASN B O 1
ATOM 3259 N N . ASN B 1 116 ? -9.297 8.391 6.621 1 81.94 116 ASN B N 1
ATOM 3260 C CA . ASN B 1 116 ? -9.805 8.141 7.969 1 81.94 116 ASN B CA 1
ATOM 3261 C C . ASN B 1 116 ? -10.539 9.359 8.523 1 81.94 116 ASN B C 1
ATOM 3263 O O . ASN B 1 116 ? -10.016 10.477 8.492 1 81.94 116 ASN B O 1
ATOM 3267 N N . ASP B 1 117 ? -11.711 9.203 9.07 1 76.75 117 ASP B N 1
ATOM 3268 C CA . ASP B 1 117 ? -12.547 10.32 9.484 1 76.75 117 ASP B CA 1
ATOM 3269 C C . ASP B 1 117 ? -12 10.977 10.75 1 76.75 117 ASP B C 1
ATOM 3271 O O . ASP B 1 117 ? -12.398 12.086 11.102 1 76.75 117 ASP B O 1
ATOM 3275 N N . ASN B 1 118 ? -11.039 10.336 11.32 1 81.19 118 ASN B N 1
ATOM 3276 C CA . ASN B 1 118 ? -10.57 10.836 12.609 1 81.19 118 ASN B CA 1
ATOM 3277 C C . ASN B 1 118 ? -9.312 11.695 12.445 1 81.19 118 ASN B C 1
ATOM 3279 O O . ASN B 1 118 ? -8.891 12.367 13.391 1 81.19 118 ASN B O 1
ATOM 3283 N N . VAL B 1 119 ? -8.781 11.719 11.25 1 82.69 119 VAL B N 1
ATOM 3284 C CA . VAL B 1 119 ? -7.465 12.336 11.102 1 82.69 119 VAL B CA 1
ATOM 3285 C C . VAL B 1 119 ? -7.617 13.852 10.977 1 82.69 119 VAL B C 1
ATOM 3287 O O . VAL B 1 119 ? -6.676 14.602 11.242 1 82.69 119 VAL B O 1
ATOM 3290 N N . LEU B 1 120 ? -8.664 14.32 10.555 1 83.88 120 LEU B N 1
ATOM 3291 C CA . LEU B 1 120 ? -8.992 15.742 10.508 1 83.88 120 LEU B CA 1
ATOM 3292 C C . LEU B 1 120 ? -10.328 16.016 11.195 1 83.88 120 LEU B C 1
ATOM 3294 O O . LEU B 1 120 ? -11.383 15.938 10.57 1 83.88 120 LEU B O 1
ATOM 3298 N N . PRO B 1 121 ? -10.273 16.391 12.414 1 77.25 121 PRO B N 1
ATOM 3299 C CA . PRO B 1 121 ? -11.5 16.594 13.188 1 77.25 121 PRO B CA 1
ATOM 3300 C C . PRO B 1 121 ? -12.469 17.578 12.523 1 77.25 121 PRO B C 1
ATOM 3302 O O . PRO B 1 121 ? -13.68 17.484 12.719 1 77.25 121 PRO B O 1
ATOM 3305 N N . ASP B 1 122 ? -11.906 18.406 11.75 1 80 122 ASP B N 1
ATOM 3306 C CA . ASP B 1 122 ? -12.719 19.469 11.156 1 80 122 ASP B CA 1
ATOM 3307 C C . ASP B 1 122 ? -13.289 19.031 9.812 1 80 122 ASP B C 1
ATOM 3309 O O . ASP B 1 122 ? -13.789 19.859 9.047 1 80 122 ASP B O 1
ATOM 3313 N N . LEU B 1 123 ? -13.164 17.75 9.578 1 77.88 123 LEU B N 1
ATOM 3314 C CA . LEU B 1 123 ? -13.688 17.266 8.305 1 77.88 123 LEU B CA 1
ATOM 3315 C C . LEU B 1 123 ? -15.172 17.578 8.172 1 77.88 123 LEU B C 1
ATOM 3317 O O . LEU B 1 123 ? -15.648 17.922 7.082 1 77.88 123 LEU B O 1
ATOM 3321 N N . SER B 1 124 ? -15.859 17.5 9.297 1 79.44 124 SER B N 1
ATOM 3322 C CA . SER B 1 124 ? -17.297 17.781 9.289 1 79.44 124 SER B CA 1
ATOM 3323 C C . SER B 1 124 ? -17.562 19.25 8.969 1 79.44 124 SER B C 1
ATOM 3325 O O . SER B 1 124 ? -18.609 19.578 8.398 1 79.44 124 SER B O 1
ATOM 3327 N N . LYS B 1 125 ? -16.594 20.109 9.328 1 85.81 125 LYS B N 1
ATOM 3328 C CA . LYS B 1 125 ? -16.75 21.547 9.07 1 85.81 125 LYS B CA 1
ATOM 3329 C C . LYS B 1 125 ? -16.625 21.844 7.578 1 85.81 125 LYS B C 1
ATOM 3331 O O . LYS B 1 125 ? -17.031 22.922 7.125 1 85.81 125 LYS B O 1
ATOM 3336 N N . LEU B 1 126 ? -16.109 20.891 6.859 1 88.31 126 LEU B N 1
ATOM 3337 C CA . LEU B 1 126 ? -15.953 21.109 5.422 1 88.31 126 LEU B CA 1
ATOM 3338 C C . LEU B 1 126 ? -17.281 20.875 4.695 1 88.31 126 LEU B C 1
ATOM 3340 O O . LEU B 1 126 ? -17.422 21.266 3.537 1 88.31 126 LEU B O 1
ATOM 3344 N N . ILE B 1 127 ? -18.219 20.219 5.469 1 87.81 127 ILE B N 1
ATOM 3345 C CA . ILE B 1 127 ? -19.547 19.984 4.91 1 87.81 127 ILE B CA 1
ATOM 3346 C C . ILE B 1 127 ? -20.422 21.203 5.16 1 87.81 127 ILE B C 1
ATOM 3348 O O . ILE B 1 127 ? -20.703 21.562 6.312 1 87.81 127 ILE B O 1
ATOM 3352 N N . LEU B 1 128 ? -20.891 21.797 4.137 1 87.56 128 LEU B N 1
ATOM 3353 C CA . LEU B 1 128 ? -21.625 23.047 4.25 1 87.56 128 LEU B CA 1
ATOM 3354 C C . LEU B 1 128 ? -23.125 22.797 4.129 1 87.56 128 LEU B C 1
ATOM 3356 O O . LEU B 1 128 ? -23.922 23.531 4.719 1 87.56 128 LEU B O 1
ATOM 3360 N N . SER B 1 129 ? -23.5 21.875 3.322 1 88.38 129 SER B N 1
ATOM 3361 C CA . SER B 1 129 ? -24.891 21.453 3.137 1 88.38 129 SER B CA 1
ATOM 3362 C C . SER B 1 129 ? -24.969 20.016 2.621 1 88.38 129 SER B C 1
ATOM 3364 O O . SER B 1 129 ? -23.953 19.328 2.549 1 88.38 129 SER B O 1
ATOM 3366 N N . LYS B 1 130 ? -26.125 19.625 2.299 1 88.12 130 LYS B N 1
ATOM 3367 C CA . LYS B 1 130 ? -26.344 18.281 1.77 1 88.12 130 LYS B CA 1
ATOM 3368 C C . LYS B 1 130 ? -25.656 18.094 0.419 1 88.12 130 LYS B C 1
ATOM 3370 O O . LYS B 1 130 ? -25.297 16.984 0.038 1 88.12 130 LYS B O 1
ATOM 3375 N N . THR B 1 131 ? -25.438 19.281 -0.24 1 89.75 131 THR B N 1
ATOM 3376 C CA . THR B 1 131 ? -24.922 19.156 -1.597 1 89.75 131 THR B CA 1
ATOM 3377 C C . THR B 1 131 ? -23.656 19.984 -1.773 1 89.75 131 THR B C 1
ATOM 3379 O O . THR B 1 131 ? -23.094 20.031 -2.867 1 89.75 131 THR B O 1
ATOM 3382 N N . HIS B 1 132 ? -23.25 20.703 -0.7 1 90.25 132 HIS B N 1
ATOM 3383 C CA . HIS B 1 132 ? -22.094 21.562 -0.839 1 90.25 132 HIS B CA 1
ATOM 3384 C C . HIS B 1 132 ? -21.031 21.234 0.209 1 90.25 132 HIS B C 1
ATOM 3386 O O . HIS B 1 132 ? -21.359 21.016 1.378 1 90.25 132 HIS B O 1
ATOM 3392 N N . MET B 1 133 ? -19.844 21.203 -0.232 1 91.19 133 MET B N 1
ATOM 3393 C CA . MET B 1 133 ? -18.75 20.984 0.707 1 91.19 133 MET B CA 1
ATOM 3394 C C . MET B 1 133 ? -17.453 21.578 0.175 1 91.19 133 MET B C 1
ATOM 3396 O O . MET B 1 133 ? -17.312 21.797 -1.029 1 91.19 133 MET B O 1
ATOM 3400 N N . TRP B 1 134 ? -16.516 21.891 1.06 1 91.44 134 TRP B N 1
ATOM 3401 C CA . TRP B 1 134 ? -15.156 22.219 0.675 1 91.44 134 TRP B CA 1
ATOM 3402 C C . TRP B 1 134 ? -14.375 20.969 0.29 1 91.44 134 TRP B C 1
ATOM 3404 O O . TRP B 1 134 ? -14.469 19.938 0.961 1 91.44 134 TRP B O 1
ATOM 3414 N N . VAL B 1 135 ? -13.695 21.016 -0.799 1 93 135 VAL B N 1
ATOM 3415 C CA . VAL B 1 135 ? -12.703 20.016 -1.163 1 93 135 VAL B CA 1
ATOM 3416 C C . VAL B 1 135 ? -11.312 20.641 -1.177 1 93 135 VAL B C 1
ATOM 3418 O O . VAL B 1 135 ? -11.109 21.703 -1.771 1 93 135 VAL B O 1
ATOM 3421 N N . LEU B 1 136 ? -10.406 20.016 -0.467 1 95.19 136 LEU B N 1
ATOM 3422 C CA . LEU B 1 136 ? -9.031 20.516 -0.411 1 95.19 136 LEU B CA 1
ATOM 3423 C C . LEU B 1 136 ? -8.148 19.766 -1.398 1 95.19 136 LEU B C 1
ATOM 3425 O O . LEU B 1 136 ? -8.211 18.531 -1.488 1 95.19 136 LEU B O 1
ATOM 3429 N N . TYR B 1 137 ? -7.426 20.516 -2.139 1 97.12 137 TYR B N 1
ATOM 3430 C CA . TYR B 1 137 ? -6.469 19.969 -3.086 1 97.12 137 TYR B CA 1
ATOM 3431 C C . TYR B 1 137 ? -5.035 20.25 -2.646 1 97.12 137 TYR B C 1
ATOM 3433 O O . TYR B 1 137 ? -4.625 21.406 -2.576 1 97.12 137 TYR B O 1
ATOM 3441 N N . ALA B 1 138 ? -4.301 19.219 -2.35 1 98.06 138 ALA B N 1
ATOM 3442 C CA . ALA B 1 138 ? -2.893 19.359 -1.986 1 98.06 138 ALA B CA 1
ATOM 3443 C C . ALA B 1 138 ? -1.988 19.047 -3.178 1 98.06 138 ALA B C 1
ATOM 3445 O O . ALA B 1 138 ? -1.87 17.891 -3.598 1 98.06 138 ALA B O 1
ATOM 3446 N N . ASP B 1 139 ? -1.393 20.047 -3.705 1 98.31 139 ASP B N 1
ATOM 3447 C CA . ASP B 1 139 ? -0.415 19.891 -4.777 1 98.31 139 ASP B CA 1
ATOM 3448 C C . ASP B 1 139 ? 1.008 19.859 -4.223 1 98.31 139 ASP B C 1
ATOM 3450 O O . ASP B 1 139 ? 1.469 20.828 -3.623 1 98.31 139 ASP B O 1
ATOM 3454 N N . ILE B 1 140 ? 1.699 18.75 -4.473 1 98.38 140 ILE B N 1
ATOM 3455 C CA . ILE B 1 140 ? 3.053 18.531 -3.975 1 98.38 140 ILE B CA 1
ATOM 3456 C C . ILE B 1 140 ? 4.035 18.516 -5.145 1 98.38 140 ILE B C 1
ATOM 3458 O O . ILE B 1 140 ? 3.908 17.703 -6.062 1 98.38 140 ILE B O 1
ATOM 3462 N N . VAL B 1 141 ? 4.977 19.422 -5.098 1 97.25 141 VAL B N 1
ATOM 3463 C CA . VAL B 1 141 ? 5.961 19.5 -6.172 1 97.25 141 VAL B CA 1
ATOM 3464 C C . VAL B 1 141 ? 7.352 19.203 -5.625 1 97.25 141 VAL B C 1
ATOM 3466 O O . VAL B 1 141 ? 7.828 19.891 -4.715 1 97.25 141 VAL B O 1
ATOM 3469 N N . LEU B 1 142 ? 7.98 18.188 -6.191 1 96.19 142 LEU B N 1
ATOM 3470 C CA . LEU B 1 142 ? 9.375 17.891 -5.875 1 96.19 142 LEU B CA 1
ATOM 3471 C C . LEU B 1 142 ? 10.312 18.781 -6.688 1 96.19 142 LEU B C 1
ATOM 3473 O O . LEU B 1 142 ? 10.359 18.688 -7.914 1 96.19 142 LEU B O 1
ATOM 3477 N N . LEU B 1 143 ? 11.039 19.594 -5.996 1 94.75 143 LEU B N 1
ATOM 3478 C CA . LEU B 1 143 ? 11.938 20.531 -6.652 1 94.75 143 LEU B CA 1
ATOM 3479 C C . LEU B 1 143 ? 13.336 19.922 -6.805 1 94.75 143 LEU B C 1
ATOM 3481 O O . LEU B 1 143 ? 14.039 20.219 -7.77 1 94.75 143 LEU B O 1
ATOM 3485 N N . GLN B 1 144 ? 13.766 19.141 -5.875 1 93.62 144 GLN B N 1
ATOM 3486 C CA . GLN B 1 144 ? 15.039 18.438 -5.879 1 93.62 144 GLN B CA 1
ATOM 3487 C C . GLN B 1 144 ? 14.938 17.125 -5.117 1 93.62 144 GLN B C 1
ATOM 3489 O O . GLN B 1 144 ? 14.305 17.047 -4.062 1 93.62 144 GLN B O 1
ATOM 3494 N N . TYR B 1 145 ? 15.586 16.141 -5.699 1 92.81 145 TYR B N 1
ATOM 3495 C CA . TYR B 1 145 ? 15.469 14.812 -5.102 1 92.81 145 TYR B CA 1
ATOM 3496 C C . TYR B 1 145 ? 16.797 14.359 -4.496 1 92.81 145 TYR B C 1
ATOM 3498 O O . TYR B 1 145 ? 17.781 14.188 -5.215 1 92.81 145 TYR B O 1
ATOM 3506 N N . GLY B 1 146 ? 16.797 14.203 -3.207 1 93.44 146 GLY B N 1
ATOM 3507 C CA . GLY B 1 146 ? 17.938 13.672 -2.492 1 93.44 146 GLY B CA 1
ATOM 3508 C C . GLY B 1 146 ? 17.609 12.453 -1.65 1 93.44 146 GLY B C 1
ATOM 3509 O O . GLY B 1 146 ? 18.328 12.125 -0.705 1 93.44 146 GLY B O 1
ATOM 3510 N N . GLY B 1 147 ? 16.453 11.875 -1.901 1 94.38 147 GLY B N 1
ATOM 3511 C CA . GLY B 1 147 ? 15.969 10.758 -1.109 1 94.38 147 GLY B CA 1
ATOM 3512 C C . GLY B 1 147 ? 14.852 11.148 -0.156 1 94.38 147 GLY B C 1
ATOM 3513 O O . GLY B 1 147 ? 14.594 12.336 0.052 1 94.38 147 GLY B O 1
ATOM 3514 N N . ASN B 1 148 ? 14.094 10.203 0.216 1 96.62 148 ASN B N 1
ATOM 3515 C CA . ASN B 1 148 ? 13.094 10.32 1.274 1 96.62 148 ASN B CA 1
ATOM 3516 C C . ASN B 1 148 ? 12.047 11.383 0.938 1 96.62 148 ASN B C 1
ATOM 3518 O O . ASN B 1 148 ? 11.781 12.273 1.742 1 96.62 148 ASN B O 1
ATOM 3522 N N . ILE B 1 149 ? 11.453 11.297 -0.147 1 96.19 149 ILE B N 1
ATOM 3523 C CA . ILE B 1 149 ? 10.43 12.258 -0.558 1 96.19 149 ILE B CA 1
ATOM 3524 C C . ILE B 1 149 ? 9.172 12.055 0.278 1 96.19 149 ILE B C 1
ATOM 3526 O O . ILE B 1 149 ? 8.43 13.008 0.533 1 96.19 149 ILE B O 1
ATOM 3530 N N . MET B 1 150 ? 8.906 10.867 0.771 1 98.06 150 MET B N 1
ATOM 3531 C CA . MET B 1 150 ? 7.668 10.594 1.498 1 98.06 150 MET B CA 1
ATOM 3532 C C . MET B 1 150 ? 7.59 11.422 2.777 1 98.06 150 MET B C 1
ATOM 3534 O O . MET B 1 150 ? 6.582 12.078 3.037 1 98.06 150 MET B O 1
ATOM 3538 N N . ASP B 1 151 ? 8.695 11.406 3.547 1 98.56 151 ASP B N 1
ATOM 3539 C CA . ASP B 1 151 ? 8.703 12.18 4.785 1 98.56 151 ASP B CA 1
ATOM 3540 C C . ASP B 1 151 ? 8.547 13.672 4.5 1 98.56 151 ASP B C 1
ATOM 3542 O O . ASP B 1 151 ? 7.812 14.375 5.195 1 98.56 151 ASP B O 1
ATOM 3546 N N . ALA B 1 152 ? 9.258 14.102 3.492 1 98.31 152 ALA B N 1
ATOM 3547 C CA . ALA B 1 152 ? 9.188 15.508 3.127 1 98.31 152 ALA B CA 1
ATOM 3548 C C . ALA B 1 152 ? 7.777 15.898 2.711 1 98.31 152 ALA B C 1
ATOM 3550 O O . ALA B 1 152 ? 7.258 16.938 3.141 1 98.31 152 ALA B O 1
ATOM 3551 N N . ALA B 1 153 ? 7.184 15.102 1.873 1 98.44 153 ALA B N 1
ATOM 3552 C CA . ALA B 1 153 ? 5.824 15.359 1.406 1 98.44 153 ALA B CA 1
ATOM 3553 C C . ALA B 1 153 ? 4.832 15.336 2.566 1 98.44 153 ALA B C 1
ATOM 3555 O O . ALA B 1 153 ? 3.945 16.188 2.648 1 98.44 153 ALA B O 1
ATOM 3556 N N . SER B 1 154 ? 4.953 14.391 3.432 1 98.44 154 SER B N 1
ATOM 3557 C CA . SER B 1 154 ? 4.059 14.258 4.578 1 98.44 154 SER B CA 1
ATOM 3558 C C . SER B 1 154 ? 4.156 15.477 5.492 1 98.44 154 SER B C 1
ATOM 3560 O O . SER B 1 154 ? 3.135 16.031 5.895 1 98.44 154 SER B O 1
ATOM 3562 N N . LEU B 1 155 ? 5.375 15.883 5.801 1 97.94 155 LEU B N 1
ATOM 3563 C CA . LEU B 1 155 ? 5.59 17.078 6.598 1 97.94 155 LEU B CA 1
ATOM 3564 C C . LEU B 1 155 ? 5.023 18.312 5.898 1 97.94 155 LEU B C 1
ATOM 3566 O O . LEU B 1 155 ? 4.414 19.172 6.539 1 97.94 155 LEU B O 1
ATOM 3570 N N . GLY B 1 156 ? 5.258 18.328 4.617 1 98.25 156 GLY B N 1
ATOM 3571 C CA . GLY B 1 156 ? 4.789 19.453 3.83 1 98.25 156 GLY B CA 1
ATOM 3572 C C . GLY B 1 156 ? 3.279 19.594 3.828 1 98.25 156 GLY B C 1
ATOM 3573 O O . GLY B 1 156 ? 2.752 20.688 4.02 1 98.25 156 GLY B O 1
ATOM 3574 N N . VAL B 1 157 ? 2.6 18.5 3.631 1 98.06 157 VAL B N 1
ATOM 3575 C CA . VAL B 1 157 ? 1.141 18.516 3.6 1 98.06 157 VAL B CA 1
ATOM 3576 C C . VAL B 1 157 ? 0.599 18.969 4.953 1 98.06 157 VAL B C 1
ATOM 3578 O O . VAL B 1 157 ? -0.282 19.828 5.023 1 98.06 157 VAL B O 1
ATOM 3581 N N . ARG B 1 158 ? 1.146 18.438 5.984 1 96.5 158 ARG B N 1
ATOM 3582 C CA . ARG B 1 158 ? 0.694 18.812 7.324 1 96.5 158 ARG B CA 1
ATOM 3583 C C . ARG B 1 158 ? 0.921 20.297 7.59 1 96.5 158 ARG B C 1
ATOM 3585 O O . ARG B 1 158 ? 0.043 20.969 8.125 1 96.5 158 ARG B O 1
ATOM 3592 N N . THR B 1 159 ? 2.082 20.75 7.27 1 96.94 159 THR B N 1
ATOM 3593 C CA . THR B 1 159 ? 2.424 22.141 7.48 1 96.94 159 THR B CA 1
ATOM 3594 C C . THR B 1 159 ? 1.531 23.047 6.637 1 96.94 159 THR B C 1
ATOM 3596 O O . THR B 1 159 ? 1.04 24.078 7.121 1 96.94 159 THR B O 1
ATOM 3599 N N . ALA B 1 160 ? 1.315 22.672 5.41 1 97.56 160 ALA B N 1
ATOM 3600 C CA . ALA B 1 160 ? 0.48 23.469 4.516 1 97.56 160 ALA B CA 1
ATOM 3601 C C . ALA B 1 160 ? -0.968 23.5 4.996 1 97.56 160 ALA B C 1
ATOM 3603 O O . ALA B 1 160 ? -1.64 24.531 4.902 1 97.56 160 ALA B O 1
ATOM 3604 N N . LEU B 1 161 ? -1.429 22.359 5.465 1 96 161 LEU B N 1
ATOM 3605 C CA . LEU B 1 161 ? -2.777 22.312 6.02 1 96 161 LEU B CA 1
ATOM 3606 C C . LEU B 1 161 ? -2.9 23.219 7.238 1 96 161 LEU B C 1
ATOM 3608 O O . LEU B 1 161 ? -3.914 23.906 7.41 1 96 161 LEU B O 1
ATOM 3612 N N . ALA B 1 162 ? -1.873 23.266 8.055 1 94.44 162 ALA B N 1
ATOM 3613 C CA . ALA B 1 162 ? -1.867 24.141 9.227 1 94.44 162 ALA B CA 1
ATOM 3614 C C . ALA B 1 162 ? -1.905 25.609 8.812 1 94.44 162 ALA B C 1
ATOM 3616 O O . ALA B 1 162 ? -2.469 26.438 9.523 1 94.44 162 ALA B O 1
ATOM 3617 N N . ASP B 1 163 ? -1.397 25.859 7.695 1 95.25 163 ASP B N 1
ATOM 3618 C CA . ASP B 1 163 ? -1.326 27.219 7.172 1 95.25 163 ASP B CA 1
ATOM 3619 C C . ASP B 1 163 ? -2.604 27.578 6.418 1 95.25 163 ASP B C 1
ATOM 3621 O O . ASP B 1 163 ? -2.799 28.75 6.043 1 95.25 163 ASP B O 1
ATOM 3625 N N . THR B 1 164 ? -3.459 26.656 6.172 1 95.75 164 THR B N 1
ATOM 3626 C CA . THR B 1 164 ? -4.633 26.875 5.332 1 95.75 164 THR B CA 1
ATOM 3627 C C . THR B 1 164 ? -5.688 27.688 6.066 1 95.75 164 THR B C 1
ATOM 3629 O O . THR B 1 164 ? -6.031 27.391 7.211 1 95.75 164 THR B O 1
ATOM 3632 N N . LYS B 1 165 ? -6.18 28.734 5.426 1 93.88 165 LYS B N 1
ATOM 3633 C CA . LYS B 1 165 ? -7.27 29.578 5.918 1 93.88 165 LYS B CA 1
ATOM 3634 C C . LYS B 1 165 ? -8.5 29.453 5.031 1 93.88 165 LYS B C 1
ATOM 3636 O O . LYS B 1 165 ? -8.422 29.656 3.816 1 93.88 165 LYS B O 1
ATOM 3641 N N . LEU B 1 166 ? -9.602 29.062 5.688 1 91.81 166 LEU B N 1
ATOM 3642 C CA . LEU B 1 166 ? -10.859 28.938 4.965 1 91.81 166 LEU B CA 1
ATOM 3643 C C . LEU B 1 166 ? -11.852 30.016 5.395 1 91.81 166 LEU B C 1
ATOM 3645 O O . LEU B 1 166 ? -11.836 30.453 6.547 1 91.81 166 LEU B O 1
ATOM 3649 N N . VAL B 1 167 ? -12.625 30.422 4.441 1 89.06 167 VAL B N 1
ATOM 3650 C CA . VAL B 1 167 ? -13.617 31.469 4.727 1 89.06 167 VAL B CA 1
ATOM 3651 C C . VAL B 1 167 ? -14.922 30.812 5.176 1 89.06 167 VAL B C 1
ATOM 3653 O O . VAL B 1 167 ? -15.336 29.797 4.629 1 89.06 167 VAL B O 1
ATOM 3656 N N . ASN B 1 168 ? -15.477 31.406 6.137 1 88 168 ASN B N 1
ATOM 3657 C CA . ASN B 1 168 ? -16.828 31 6.492 1 88 168 ASN B CA 1
ATOM 3658 C C . ASN B 1 168 ? -17.844 31.375 5.41 1 88 168 ASN B C 1
ATOM 3660 O O . ASN B 1 168 ? -17.766 32.469 4.844 1 88 168 ASN B O 1
ATOM 3664 N N . VAL B 1 169 ? -18.688 30.375 5.102 1 87.31 169 VAL B N 1
ATOM 3665 C CA . VAL B 1 169 ? -19.688 30.641 4.074 1 87.31 169 VAL B CA 1
ATOM 3666 C C . VAL B 1 169 ? -21.094 30.516 4.66 1 87.31 169 VAL B C 1
ATOM 3668 O O . VAL B 1 169 ? -21.266 29.922 5.734 1 87.31 169 VAL B O 1
ATOM 3671 N N . VAL B 1 170 ? -22.047 31.219 4.027 1 85.75 170 VAL B N 1
ATOM 3672 C CA . VAL B 1 170 ? -23.453 31.141 4.434 1 85.75 170 VAL B CA 1
ATOM 3673 C C . VAL B 1 170 ? -24.25 30.391 3.377 1 85.75 170 VAL B C 1
ATOM 3675 O O . VAL B 1 170 ? -24.125 30.656 2.18 1 85.75 170 VAL B O 1
ATOM 3678 N N . VAL B 1 171 ? -24.969 29.375 3.842 1 87 171 VAL B N 1
ATOM 3679 C CA . VAL B 1 171 ? -25.828 28.609 2.941 1 87 171 VAL B CA 1
ATOM 3680 C C . VAL B 1 171 ? -27.25 29.141 3.014 1 87 171 VAL B C 1
ATOM 3682 O O . VAL B 1 171 ? -27.812 29.281 4.102 1 87 171 VAL B O 1
ATOM 3685 N N . ARG B 1 172 ? -27.797 29.5 1.851 1 86.25 172 ARG B N 1
ATOM 3686 C CA . ARG B 1 172 ? -29.156 30.016 1.796 1 86.25 172 ARG B CA 1
ATOM 3687 C C . ARG B 1 172 ? -30.016 29.219 0.827 1 86.25 172 ARG B C 1
ATOM 3689 O O . ARG B 1 172 ? -29.5 28.641 -0.14 1 86.25 172 ARG B O 1
ATOM 3696 N N . PRO B 1 173 ? -31.297 29.094 1.225 1 85.56 173 PRO B N 1
ATOM 3697 C CA . PRO B 1 173 ? -32.188 28.469 0.261 1 85.56 173 PRO B CA 1
ATOM 3698 C C . PRO B 1 173 ? -32.25 29.203 -1.071 1 85.56 173 PRO B C 1
ATOM 3700 O O . PRO B 1 173 ? -32.188 30.438 -1.099 1 85.56 173 PRO B O 1
ATOM 3703 N N . ALA B 1 174 ? -32.188 28.375 -2.15 1 82.62 174 ALA B N 1
ATOM 3704 C CA . ALA B 1 174 ? -32.344 28.922 -3.498 1 82.62 174 ALA B CA 1
ATOM 3705 C C . ALA B 1 174 ? -33.594 28.344 -4.172 1 82.62 174 ALA B C 1
ATOM 3707 O O . ALA B 1 174 ? -34.375 27.641 -3.529 1 82.62 174 ALA B O 1
ATOM 3708 N N . ASP B 1 175 ? -33.844 28.734 -5.422 1 80.44 175 ASP B N 1
ATOM 3709 C CA . ASP B 1 175 ? -35 28.281 -6.164 1 80.44 175 ASP B CA 1
ATOM 3710 C C . ASP B 1 175 ? -35 26.766 -6.34 1 80.44 175 ASP B C 1
ATOM 3712 O O . ASP B 1 175 ? -33.938 26.156 -6.457 1 80.44 175 ASP B O 1
ATOM 3716 N N . GLU B 1 176 ? -36.25 26.219 -6.391 1 81.5 176 GLU B N 1
ATOM 3717 C CA . GLU B 1 176 ? -36.469 24.812 -6.703 1 81.5 176 GLU B CA 1
ATOM 3718 C C . GLU B 1 176 ? -35.781 23.891 -5.707 1 81.5 176 GLU B C 1
ATOM 3720 O O . GLU B 1 176 ? -35.25 22.844 -6.086 1 81.5 176 GLU B O 1
ATOM 3725 N N . GLY B 1 177 ? -35.594 24.422 -4.539 1 75 177 GLY B N 1
ATOM 3726 C CA . GLY B 1 177 ? -35.094 23.547 -3.48 1 75 177 GLY B CA 1
ATOM 3727 C C . GLY B 1 177 ? -33.562 23.406 -3.48 1 75 177 GLY B C 1
ATOM 3728 O O . GLY B 1 177 ? -33.031 22.578 -2.754 1 75 177 GLY B O 1
ATOM 3729 N N . LYS B 1 178 ? -33 24.234 -4.398 1 77 178 LYS B N 1
ATOM 3730 C CA . LYS B 1 178 ? -31.547 24.203 -4.441 1 77 178 LYS B CA 1
ATOM 3731 C C . LYS B 1 178 ? -30.953 25.109 -3.379 1 77 178 LYS B C 1
ATOM 3733 O O . LYS B 1 178 ? -31.656 25.938 -2.779 1 77 178 LYS B O 1
ATOM 3738 N N . LEU B 1 179 ? -29.828 24.781 -2.926 1 82.62 179 LEU B N 1
ATOM 3739 C CA . LEU B 1 179 ? -29.094 25.594 -1.955 1 82.62 179 LEU B CA 1
ATOM 3740 C C . LEU B 1 179 ? -28 26.406 -2.637 1 82.62 179 LEU B C 1
ATOM 3742 O O . LEU B 1 179 ? -27.438 25.984 -3.641 1 82.62 179 LEU B O 1
ATOM 3746 N N . MET B 1 180 ? -27.938 27.672 -2.16 1 81.12 180 MET B N 1
ATOM 3747 C CA . MET B 1 180 ? -26.891 28.547 -2.662 1 81.12 180 MET B CA 1
ATOM 3748 C C . MET B 1 180 ? -25.891 28.891 -1.555 1 81.12 180 MET B C 1
ATOM 3750 O O . MET B 1 180 ? -26.297 29.094 -0.405 1 81.12 180 MET B O 1
ATOM 3754 N N . VAL B 1 181 ? -24.641 28.906 -1.884 1 85.12 181 VAL B N 1
ATOM 3755 C CA . VAL B 1 181 ? -23.578 29.25 -0.937 1 85.12 181 VAL B CA 1
ATOM 3756 C C . VAL B 1 181 ? -23.078 30.672 -1.227 1 85.12 181 VAL B C 1
ATOM 3758 O O . VAL B 1 181 ? -22.688 30.969 -2.355 1 85.12 181 VAL B O 1
ATOM 3761 N N . ASP B 1 182 ? -23.188 31.453 -0.203 1 81.81 182 ASP B N 1
ATOM 3762 C CA . ASP B 1 182 ? -22.781 32.844 -0.365 1 81.81 182 ASP B CA 1
ATOM 3763 C C . ASP B 1 182 ? -21.656 33.188 0.61 1 81.81 182 ASP B C 1
ATOM 3765 O O . ASP B 1 182 ? -21.516 32.562 1.654 1 81.81 182 ASP B O 1
ATOM 3769 N N . LEU B 1 183 ? -20.922 34.156 0.141 1 79.69 183 LEU B N 1
ATOM 3770 C CA . LEU B 1 183 ? -19.922 34.688 1.041 1 79.69 183 LEU B CA 1
ATOM 3771 C C . LEU B 1 183 ? -20.531 35.75 1.953 1 79.69 183 LEU B C 1
ATOM 3773 O O . LEU B 1 183 ? -21.297 36.625 1.493 1 79.69 183 LEU B O 1
ATOM 3777 N N . PRO B 1 184 ? -20.266 35.531 3.242 1 77.44 184 PRO B N 1
ATOM 3778 C CA . PRO B 1 184 ? -20.766 36.562 4.148 1 77.44 184 PRO B CA 1
ATOM 3779 C C . PRO B 1 184 ? -20.094 37.906 3.93 1 77.44 184 PRO B C 1
ATOM 3781 O O . PRO B 1 184 ? -19.031 38 3.322 1 77.44 184 PRO B O 1
ATOM 3784 N N . ASP B 1 185 ? -20.781 38.938 4.422 1 73.62 185 ASP B N 1
ATOM 3785 C CA . ASP B 1 185 ? -20.266 40.281 4.316 1 73.62 185 ASP B CA 1
ATOM 3786 C C . ASP B 1 185 ? -18.922 40.438 5.035 1 73.62 185 ASP B C 1
ATOM 3788 O O . ASP B 1 185 ? -18 41.031 4.504 1 73.62 185 ASP B O 1
ATOM 3792 N N . GLU B 1 186 ? -18.875 39.906 6.254 1 77.5 186 GLU B N 1
ATOM 3793 C CA . GLU B 1 186 ? -17.609 39.875 6.98 1 77.5 186 GLU B CA 1
ATOM 3794 C C . GLU B 1 186 ? -16.906 38.531 6.816 1 77.5 186 GLU B C 1
ATOM 3796 O O . GLU B 1 186 ? -17.453 37.5 7.191 1 77.5 186 GLU B O 1
ATOM 3801 N N . ARG B 1 187 ? -15.773 38.719 6.152 1 79.75 187 ARG B N 1
ATOM 3802 C CA . ARG B 1 187 ? -15.016 37.469 5.914 1 79.75 187 ARG B CA 1
ATOM 3803 C C . ARG B 1 187 ? -14.32 37.031 7.188 1 79.75 187 ARG B C 1
ATOM 3805 O O . ARG B 1 187 ? -13.453 37.719 7.719 1 79.75 187 ARG B O 1
ATOM 3812 N N . LYS B 1 188 ? -14.82 36 7.797 1 85.06 188 LYS B N 1
ATOM 3813 C CA . LYS B 1 188 ? -14.156 35.344 8.914 1 85.06 188 LYS B CA 1
ATOM 3814 C C . LYS B 1 188 ? -13.414 34.094 8.461 1 85.06 188 LYS B C 1
ATOM 3816 O O . LYS B 1 188 ? -13.977 33.25 7.754 1 85.06 188 LYS B O 1
ATOM 3821 N N . LEU B 1 189 ? -12.102 34.156 8.734 1 89.62 189 LEU B N 1
ATOM 3822 C CA . LEU B 1 189 ? -11.266 33.031 8.359 1 89.62 189 LEU B CA 1
ATOM 3823 C C . LEU B 1 189 ? -11.086 32.094 9.531 1 89.62 189 LEU B C 1
ATOM 3825 O O . LEU B 1 189 ? -11.086 32.5 10.695 1 89.62 189 LEU B O 1
ATOM 3829 N N . TRP B 1 190 ? -11.047 30.844 9.227 1 89.94 190 TRP B N 1
ATOM 3830 C CA . TRP B 1 190 ? -10.727 29.844 10.25 1 89.94 190 TRP B CA 1
ATOM 3831 C C . TRP B 1 190 ? -9.695 28.844 9.742 1 89.94 190 TRP B C 1
ATOM 3833 O O . TRP B 1 190 ? -9.508 28.703 8.531 1 89.94 190 TRP B O 1
ATOM 3843 N N . SER B 1 191 ? -8.969 28.234 10.734 1 92 191 SER B N 1
ATOM 3844 C CA . SER B 1 191 ? -7.91 27.281 10.414 1 92 191 SER B CA 1
ATOM 3845 C C . SER B 1 191 ? -8.312 25.859 10.805 1 92 191 SER B C 1
ATOM 3847 O O . SER B 1 191 ? -9.141 25.672 11.695 1 92 191 SER B O 1
ATOM 3849 N N . LEU B 1 192 ? -7.746 24.922 10.148 1 91.56 192 LEU B N 1
ATOM 3850 C CA . LEU B 1 192 ? -7.996 23.516 10.43 1 91.56 192 LEU B CA 1
ATOM 3851 C C . LEU B 1 192 ? -7.215 23.047 11.656 1 91.56 192 LEU B C 1
ATOM 3853 O O . LEU B 1 192 ? -6.082 23.5 11.875 1 91.56 192 LEU B O 1
ATOM 3857 N N . ASP B 1 193 ? -7.848 22.25 12.445 1 91.19 193 ASP B N 1
ATOM 3858 C CA . ASP B 1 193 ? -7.109 21.531 13.484 1 91.19 193 ASP B CA 1
ATOM 3859 C C . ASP B 1 193 ? -6.316 20.375 12.891 1 91.19 193 ASP B C 1
ATOM 3861 O O . ASP B 1 193 ? -6.891 19.344 12.539 1 91.19 193 ASP B O 1
ATOM 3865 N N . VAL B 1 194 ? -5.031 20.484 12.828 1 91.75 194 VAL B N 1
ATOM 3866 C CA . VAL B 1 194 ? -4.215 19.484 12.148 1 91.75 194 VAL B CA 1
ATOM 3867 C C . VAL B 1 194 ? -3.486 18.625 13.18 1 91.75 194 VAL B C 1
ATOM 3869 O O . VAL B 1 194 ? -2.498 17.969 12.859 1 91.75 194 VAL B O 1
ATOM 3872 N N . SER B 1 195 ? -3.902 18.594 14.438 1 89.75 195 SER B N 1
ATOM 3873 C CA . SER B 1 195 ? -3.205 17.891 15.508 1 89.75 195 SER B CA 1
ATOM 3874 C C . SER B 1 195 ? -3.189 16.391 15.281 1 89.75 195 SER B C 1
ATOM 3876 O O . SER B 1 195 ? -2.244 15.703 15.672 1 89.75 195 SER B O 1
ATOM 3878 N N . LYS B 1 196 ? -4.211 15.891 14.555 1 91.06 196 LYS B N 1
ATOM 3879 C CA . LYS B 1 196 ? -4.34 14.445 14.406 1 91.06 196 LYS B CA 1
ATOM 3880 C C . LYS B 1 196 ? -3.959 14.008 12.992 1 91.06 196 LYS B C 1
ATOM 3882 O O . LYS B 1 196 ? -4.012 12.82 12.68 1 91.06 196 LYS B O 1
ATOM 3887 N N . VAL B 1 197 ? -3.613 14.969 12.219 1 92.94 197 VAL B N 1
ATOM 3888 C CA . VAL B 1 197 ? -3.25 14.648 10.844 1 92.94 197 VAL B CA 1
ATOM 3889 C C . VAL B 1 197 ? -2.088 13.656 10.828 1 92.94 197 VAL B C 1
ATOM 3891 O O . VAL B 1 197 ? -1.113 13.828 11.562 1 92.94 197 VAL B O 1
ATOM 3894 N N . PRO B 1 198 ? -2.162 12.656 10.016 1 94.62 198 PRO B N 1
ATOM 3895 C CA . PRO B 1 198 ? -1.133 11.617 10.039 1 94.62 198 PRO B CA 1
ATOM 3896 C C . PRO B 1 198 ? 0.227 12.117 9.562 1 94.62 198 PRO B C 1
ATOM 3898 O O . PRO B 1 198 ? 0.294 12.992 8.695 1 94.62 198 PRO B O 1
ATOM 3901 N N . LEU B 1 199 ? 1.22 11.602 10.164 1 97 199 LEU B N 1
ATOM 3902 C CA . LEU B 1 199 ? 2.582 11.719 9.656 1 97 199 LEU B CA 1
ATOM 3903 C C . LEU B 1 199 ? 3.064 10.398 9.07 1 97 199 LEU B C 1
ATOM 3905 O O . LEU B 1 199 ? 3.057 9.375 9.75 1 97 199 LEU B O 1
ATOM 3909 N N . VAL B 1 200 ? 3.387 10.414 7.785 1 98.19 200 VAL B N 1
ATOM 3910 C CA . VAL B 1 200 ? 3.846 9.219 7.078 1 98.19 200 VAL B CA 1
ATOM 3911 C C . VAL B 1 200 ? 5.363 9.258 6.926 1 98.19 200 VAL B C 1
ATOM 3913 O O . VAL B 1 200 ? 5.918 10.266 6.473 1 98.19 200 VAL B O 1
ATOM 3916 N N . VAL B 1 201 ? 6.023 8.172 7.293 1 98.38 201 VAL B N 1
ATOM 3917 C CA . VAL B 1 201 ? 7.477 8.078 7.211 1 98.38 201 VAL B CA 1
ATOM 3918 C C . VAL B 1 201 ? 7.863 6.832 6.41 1 98.38 201 VAL B C 1
ATOM 3920 O O . VAL B 1 201 ? 7.094 5.871 6.332 1 98.38 201 VAL B O 1
ATOM 3923 N N . GLU B 1 202 ? 8.977 6.93 5.785 1 98.12 202 GLU B N 1
ATOM 3924 C CA . GLU B 1 202 ? 9.531 5.781 5.074 1 98.12 202 GLU B CA 1
ATOM 3925 C C . GLU B 1 202 ? 10.641 5.113 5.887 1 98.12 202 GLU B C 1
ATOM 3927 O O . GLU B 1 202 ? 11.641 5.754 6.223 1 98.12 202 GLU B O 1
ATOM 3932 N N . ALA B 1 203 ? 10.516 3.916 6.273 1 98.25 203 ALA B N 1
ATOM 3933 C CA . ALA B 1 203 ? 11.562 3.078 6.844 1 98.25 203 ALA B CA 1
ATOM 3934 C C . ALA B 1 203 ? 12.188 2.176 5.777 1 98.25 203 ALA B C 1
ATOM 3936 O O . ALA B 1 203 ? 11.477 1.424 5.105 1 98.25 203 ALA B O 1
ATOM 3937 N N . SER B 1 204 ? 13.5 2.213 5.605 1 97.31 204 SER B N 1
ATOM 3938 C CA . SER B 1 204 ? 14.188 1.453 4.566 1 97.31 204 SER B CA 1
ATOM 3939 C C . SER B 1 204 ? 15.023 0.331 5.168 1 97.31 204 SER B C 1
ATOM 3941 O O . SER B 1 204 ? 15.719 0.533 6.168 1 97.31 204 SER B O 1
ATOM 3943 N N . LYS B 1 205 ? 14.898 -0.788 4.59 1 96.62 205 LYS B N 1
ATOM 3944 C CA . LYS B 1 205 ? 15.727 -1.919 5 1 96.62 205 LYS B CA 1
ATOM 3945 C C . LYS B 1 205 ? 17.031 -1.959 4.207 1 96.62 205 LYS B C 1
ATOM 3947 O O . LYS B 1 205 ? 17.016 -2.141 2.99 1 96.62 205 LYS B O 1
ATOM 3952 N N . ILE B 1 206 ? 18.141 -1.812 4.816 1 96.19 206 ILE B N 1
ATOM 3953 C CA . ILE B 1 206 ? 19.484 -1.911 4.238 1 96.19 206 ILE B CA 1
ATOM 3954 C C . ILE B 1 206 ? 20.297 -2.961 4.992 1 96.19 206 ILE B C 1
ATOM 3956 O O . ILE B 1 206 ? 20.562 -2.805 6.184 1 96.19 206 ILE B O 1
ATOM 3960 N N . GLY B 1 207 ? 20.672 -3.963 4.234 1 94.12 207 GLY B N 1
ATOM 3961 C CA . GLY B 1 207 ? 21.203 -5.105 4.961 1 94.12 207 GLY B CA 1
ATOM 3962 C C . GLY B 1 207 ? 20.219 -5.703 5.938 1 94.12 207 GLY B C 1
ATOM 3963 O O . GLY B 1 207 ? 19.094 -6.031 5.559 1 94.12 207 GLY B O 1
ATOM 3964 N N . ASP B 1 208 ? 20.578 -5.73 7.227 1 93.75 208 ASP B N 1
ATOM 3965 C CA . ASP B 1 208 ? 19.719 -6.359 8.219 1 93.75 208 ASP B CA 1
ATOM 3966 C C . ASP B 1 208 ? 19.109 -5.32 9.156 1 93.75 208 ASP B C 1
ATOM 3968 O O . ASP B 1 208 ? 18.562 -5.668 10.203 1 93.75 208 ASP B O 1
ATOM 3972 N N . VAL B 1 209 ? 19.234 -4.086 8.727 1 96.06 209 VAL B N 1
ATOM 3973 C CA . VAL B 1 209 ? 18.75 -3.061 9.633 1 96.06 209 VAL B CA 1
ATOM 3974 C C . VAL B 1 209 ? 17.797 -2.127 8.898 1 96.06 209 VAL B C 1
ATOM 3976 O O . VAL B 1 209 ? 17.781 -2.084 7.664 1 96.06 209 VAL B O 1
ATOM 3979 N N . SER B 1 210 ? 16.969 -1.473 9.703 1 97.06 210 SER B N 1
ATOM 3980 C CA . SER B 1 210 ? 16.031 -0.465 9.195 1 97.06 210 SER B CA 1
ATOM 3981 C C . SER B 1 210 ? 16.516 0.944 9.531 1 97.06 210 SER B C 1
ATOM 3983 O O . SER B 1 210 ? 16.984 1.2 10.648 1 97.06 210 SER B O 1
ATOM 3985 N N . VAL B 1 211 ? 16.453 1.864 8.547 1 97.94 211 VAL B N 1
ATOM 3986 C CA . VAL B 1 211 ? 16.875 3.242 8.773 1 97.94 211 VAL B CA 1
ATOM 3987 C C . VAL B 1 211 ? 15.805 4.203 8.273 1 97.94 211 VAL B C 1
ATOM 3989 O O . VAL B 1 211 ? 14.961 3.828 7.449 1 97.94 211 VAL B O 1
ATOM 3992 N N . VAL B 1 212 ? 15.805 5.398 8.805 1 98.44 212 VAL B N 1
ATOM 3993 C CA . VAL B 1 212 ? 14.922 6.453 8.32 1 98.44 212 VAL B CA 1
ATOM 3994 C C . VAL B 1 212 ? 15.734 7.484 7.539 1 98.44 212 VAL B C 1
ATOM 3996 O O . VAL B 1 212 ? 16.969 7.492 7.602 1 98.44 212 VAL B O 1
ATOM 3999 N N . ASP B 1 213 ? 15.055 8.273 6.707 1 98.38 213 ASP B N 1
ATOM 4000 C CA . ASP B 1 213 ? 15.648 9.352 5.926 1 98.38 213 ASP B CA 1
ATOM 4001 C C . ASP B 1 213 ? 16.844 8.852 5.125 1 98.38 213 ASP B C 1
ATOM 4003 O O . ASP B 1 213 ? 17.953 9.398 5.242 1 98.38 213 ASP B O 1
ATOM 4007 N N . ALA B 1 214 ? 16.641 7.848 4.383 1 97.38 214 ALA B N 1
ATOM 4008 C CA . ALA B 1 214 ? 17.688 7.32 3.518 1 97.38 214 ALA B CA 1
ATOM 4009 C C . ALA B 1 214 ? 18.047 8.32 2.422 1 97.38 214 ALA B C 1
ATOM 4011 O O . ALA B 1 214 ? 17.172 8.93 1.816 1 97.38 214 ALA B O 1
ATOM 4012 N N . THR B 1 215 ? 19.359 8.523 2.176 1 96.12 215 THR B N 1
ATOM 4013 C CA . THR B 1 215 ? 19.797 9.289 1.012 1 96.12 215 THR B CA 1
ATOM 4014 C C . THR B 1 215 ? 19.516 8.523 -0.276 1 96.12 215 THR B C 1
ATOM 4016 O O . THR B 1 215 ? 19.125 7.355 -0.237 1 96.12 215 THR B O 1
ATOM 4019 N N . ILE B 1 216 ? 19.734 9.188 -1.349 1 92.62 216 ILE B N 1
ATOM 4020 C CA . ILE B 1 216 ? 19.484 8.562 -2.645 1 92.62 216 ILE B CA 1
ATOM 4021 C C . ILE B 1 216 ? 20.359 7.32 -2.797 1 92.62 216 ILE B C 1
ATOM 4023 O O . ILE B 1 216 ? 19.906 6.293 -3.307 1 92.62 216 ILE B O 1
ATOM 4027 N N . ILE B 1 217 ? 21.578 7.398 -2.371 1 93.06 217 ILE B N 1
ATOM 4028 C CA . ILE B 1 217 ? 22.516 6.285 -2.475 1 93.06 217 ILE B CA 1
ATOM 4029 C C . ILE B 1 217 ? 22.062 5.141 -1.574 1 93.06 217 ILE B C 1
ATOM 4031 O O . ILE B 1 217 ? 22.094 3.975 -1.973 1 93.06 217 ILE B O 1
ATOM 4035 N N . GLU B 1 218 ? 21.641 5.469 -0.418 1 95.19 218 GLU B N 1
ATOM 4036 C CA . GLU B 1 218 ? 21.141 4.457 0.514 1 95.19 218 GLU B CA 1
ATOM 4037 C C . GLU B 1 218 ? 19.875 3.793 -0.015 1 95.19 218 GLU B C 1
ATOM 4039 O O . GLU B 1 218 ? 19.688 2.586 0.157 1 95.19 218 GLU B O 1
ATOM 4044 N N . GLU B 1 219 ? 18.969 4.602 -0.579 1 92.88 219 GLU B N 1
ATOM 4045 C CA . GLU B 1 219 ? 17.766 4.043 -1.177 1 92.88 219 GLU B CA 1
ATOM 4046 C C . GLU B 1 219 ? 18.094 3.014 -2.25 1 92.88 219 GLU B C 1
ATOM 4048 O O . GLU B 1 219 ? 17.391 2.012 -2.4 1 92.88 219 GLU B O 1
ATOM 4053 N N . ASN B 1 220 ? 19.188 3.236 -2.955 1 89.94 220 ASN B N 1
ATOM 4054 C CA . ASN B 1 220 ? 19.609 2.311 -4 1 89.94 220 ASN B CA 1
ATOM 4055 C C . ASN B 1 220 ? 20.203 1.033 -3.41 1 89.94 220 ASN B C 1
ATOM 4057 O O . ASN B 1 220 ? 20.312 0.018 -4.102 1 89.94 220 ASN B O 1
ATOM 4061 N N . CYS B 1 221 ? 20.578 1.123 -2.176 1 92.88 221 CYS B N 1
ATOM 4062 C CA . CYS B 1 221 ? 21.125 -0.046 -1.495 1 92.88 221 CYS B CA 1
ATOM 4063 C C . CYS B 1 221 ? 20.047 -0.764 -0.695 1 92.88 221 CYS B C 1
ATOM 4065 O O . CYS B 1 221 ? 20.266 -1.857 -0.175 1 92.88 221 CYS B O 1
ATOM 4067 N N . ALA B 1 222 ? 18.875 -0.15 -0.566 1 93.62 222 ALA B N 1
ATOM 4068 C CA . ALA B 1 222 ? 17.797 -0.735 0.225 1 93.62 222 ALA B CA 1
ATOM 4069 C C . ALA B 1 222 ? 17.141 -1.9 -0.514 1 93.62 222 ALA B C 1
ATOM 4071 O O . ALA B 1 222 ? 16.938 -1.835 -1.728 1 93.62 222 ALA B O 1
ATOM 4072 N N . THR B 1 223 ? 16.844 -2.936 0.206 1 91.19 223 THR B N 1
ATOM 4073 C CA . THR B 1 223 ? 16.172 -4.094 -0.382 1 91.19 223 THR B CA 1
ATOM 4074 C C . THR B 1 223 ? 14.664 -3.893 -0.411 1 91.19 223 THR B C 1
ATOM 4076 O O . THR B 1 223 ? 13.977 -4.422 -1.289 1 91.19 223 THR B O 1
ATOM 4079 N N . SER B 1 224 ? 14.148 -3.203 0.547 1 92.88 224 SER B N 1
ATOM 4080 C CA . SER B 1 224 ? 12.727 -2.91 0.665 1 92.88 224 SER B CA 1
ATOM 4081 C C . SER B 1 224 ? 12.484 -1.648 1.489 1 92.88 224 SER B C 1
ATOM 4083 O O . SER B 1 224 ? 13.375 -1.194 2.211 1 92.88 224 SER B O 1
ATOM 4085 N N . SER B 1 225 ? 11.352 -1.076 1.305 1 95.62 225 SER B N 1
ATOM 4086 C CA . SER B 1 225 ? 10.922 0.058 2.119 1 95.62 225 SER B CA 1
ATOM 4087 C C . SER B 1 225 ? 9.492 -0.116 2.602 1 95.62 225 SER B C 1
ATOM 4089 O O . SER B 1 225 ? 8.703 -0.845 1.99 1 95.62 225 SER B O 1
ATOM 4091 N N . LEU B 1 226 ? 9.219 0.472 3.719 1 97.44 226 LEU B N 1
ATOM 4092 C CA . LEU B 1 226 ? 7.895 0.437 4.324 1 97.44 226 LEU B CA 1
ATOM 4093 C C . LEU B 1 226 ? 7.422 1.842 4.68 1 97.44 226 LEU B C 1
ATOM 4095 O O . LEU B 1 226 ? 8.141 2.592 5.348 1 97.44 226 LEU B O 1
ATOM 4099 N N . PHE B 1 227 ? 6.289 2.254 4.137 1 98 227 PHE B N 1
ATOM 4100 C CA . PHE B 1 227 ? 5.637 3.479 4.59 1 98 227 PHE B CA 1
ATOM 4101 C C . PHE B 1 227 ? 4.801 3.221 5.836 1 98 227 PHE B C 1
ATOM 4103 O O . PHE B 1 227 ? 3.984 2.297 5.859 1 98 227 PHE B O 1
ATOM 4110 N N . VAL B 1 228 ? 5.023 4.027 6.832 1 98.06 228 VAL B N 1
ATOM 4111 C CA . VAL B 1 228 ? 4.301 3.928 8.094 1 98.06 228 VAL B CA 1
ATOM 4112 C C . VAL B 1 228 ? 3.654 5.27 8.43 1 98.06 228 VAL B C 1
ATOM 4114 O O . VAL B 1 228 ? 4.34 6.285 8.547 1 98.06 228 VAL B O 1
ATOM 4117 N N . GLY B 1 229 ? 2.357 5.301 8.5 1 97.25 229 GLY B N 1
ATOM 4118 C CA . GLY B 1 229 ? 1.62 6.492 8.891 1 97.25 229 GLY B CA 1
ATOM 4119 C C . GLY B 1 229 ? 0.971 6.371 10.258 1 97.25 229 GLY B C 1
ATOM 4120 O O . GLY B 1 229 ? 0.303 5.375 10.547 1 97.25 229 GLY B O 1
ATOM 4121 N N . ILE B 1 230 ? 1.135 7.398 11.07 1 96.25 230 ILE B N 1
ATOM 4122 C CA . ILE B 1 230 ? 0.54 7.324 12.398 1 96.25 230 ILE B CA 1
ATOM 4123 C C . ILE B 1 230 ? -0.312 8.57 12.656 1 96.25 230 ILE B C 1
ATOM 4125 O O . ILE B 1 230 ? -0.047 9.633 12.094 1 96.25 230 ILE B O 1
ATOM 4129 N N . MET B 1 231 ? -1.326 8.383 13.375 1 94.12 231 MET B N 1
ATOM 4130 C CA . MET B 1 231 ? -2.006 9.5 14.016 1 94.12 231 MET B CA 1
ATOM 4131 C C . MET B 1 231 ? -1.316 9.883 15.32 1 94.12 231 MET B C 1
ATOM 4133 O O . MET B 1 231 ? -1.304 9.102 16.281 1 94.12 231 MET B O 1
ATOM 4137 N N . PRO B 1 232 ? -0.75 11.047 15.336 1 92.88 232 PRO B N 1
ATOM 4138 C CA . PRO B 1 232 ? -0.024 11.406 16.562 1 92.88 232 PRO B CA 1
ATOM 4139 C C . PRO B 1 232 ? -0.903 11.359 17.812 1 92.88 232 PRO B C 1
ATOM 4141 O O . PRO B 1 232 ? -2.053 11.805 17.781 1 92.88 232 PRO B O 1
ATOM 4144 N N . PRO B 1 233 ? -0.385 10.75 18.844 1 92.31 233 PRO B N 1
ATOM 4145 C CA . PRO B 1 233 ? -1.148 10.75 20.094 1 92.31 233 PRO B CA 1
ATOM 4146 C C . PRO B 1 233 ? -1.253 12.141 20.719 1 92.31 233 PRO B C 1
ATOM 4148 O O . PRO B 1 233 ? -0.383 12.984 20.5 1 92.31 233 PRO B O 1
ATOM 4151 N N . GLU B 1 234 ? -2.27 12.289 21.5 1 89.25 234 GLU B N 1
ATOM 4152 C CA . GLU B 1 234 ? -2.547 13.594 22.094 1 89.25 234 GLU B CA 1
ATOM 4153 C C . GLU B 1 234 ? -1.379 14.062 22.969 1 89.25 234 GLU B C 1
ATOM 4155 O O . GLU B 1 234 ? -1.09 15.258 23.031 1 89.25 234 GLU B O 1
ATOM 4160 N N . CYS B 1 235 ? -0.678 13.141 23.578 1 90.44 235 CYS B N 1
ATOM 4161 C CA . CYS B 1 235 ? 0.389 13.5 24.5 1 90.44 235 CYS B CA 1
ATOM 4162 C C . CYS B 1 235 ? 1.56 14.141 23.766 1 90.44 235 CYS B C 1
ATOM 4164 O O . CYS B 1 235 ? 2.418 14.773 24.391 1 90.44 235 CYS B O 1
ATOM 4166 N N . ASP B 1 236 ? 1.593 14.047 22.5 1 86.38 236 ASP B N 1
ATOM 4167 C CA . ASP B 1 236 ? 2.686 14.641 21.734 1 86.38 236 ASP B CA 1
ATOM 4168 C C . ASP B 1 236 ? 2.496 16.141 21.578 1 86.38 236 ASP B C 1
ATOM 4170 O O . ASP B 1 236 ? 3.457 16.875 21.328 1 86.38 236 ASP B O 1
ATOM 4174 N N . TYR B 1 237 ? 1.225 16.609 21.75 1 81.62 237 TYR B N 1
ATOM 4175 C CA . TYR B 1 237 ? 1.005 18.047 21.562 1 81.62 237 TYR B CA 1
ATOM 4176 C C . TYR B 1 237 ? 0.279 18.641 22.75 1 81.62 237 TYR B C 1
ATOM 4178 O O . TYR B 1 237 ? 0.1 19.859 22.828 1 81.62 237 TYR B O 1
ATOM 4186 N N . ASN B 1 238 ? -0.157 17.812 23.625 1 86.94 238 ASN B N 1
ATOM 4187 C CA . ASN B 1 238 ? -0.751 18.219 24.906 1 86.94 238 ASN B CA 1
ATOM 4188 C C . ASN B 1 238 ? -0.052 17.547 26.078 1 86.94 238 ASN B C 1
ATOM 4190 O O . ASN B 1 238 ? -0.4 16.422 26.453 1 86.94 238 ASN B O 1
ATOM 4194 N N . PRO B 1 239 ? 0.828 18.234 26.734 1 84.5 239 PRO B N 1
ATOM 4195 C CA . PRO B 1 239 ? 1.629 17.641 27.812 1 84.5 239 PRO B CA 1
ATOM 4196 C C . PRO B 1 239 ? 0.78 17.172 28.984 1 84.5 239 PRO B C 1
ATOM 4198 O O . PRO B 1 239 ? 1.24 16.359 29.797 1 84.5 239 PRO B O 1
ATOM 4201 N N . SER B 1 240 ? -0.426 17.609 29.094 1 90.81 240 SER B N 1
ATOM 4202 C CA . SER B 1 240 ? -1.3 17.234 30.188 1 90.81 240 SER B CA 1
ATOM 4203 C C . SER B 1 240 ? -2.023 15.922 29.891 1 90.81 240 SER B C 1
ATOM 4205 O O . SER B 1 240 ? -2.646 15.336 30.781 1 90.81 240 SER B O 1
ATOM 4207 N N . ALA B 1 241 ? -1.881 15.484 28.672 1 91.25 241 ALA B N 1
ATOM 4208 C CA . ALA B 1 241 ? -2.553 14.25 28.281 1 91.25 241 ALA B CA 1
ATOM 4209 C C . ALA B 1 241 ? -1.769 13.023 28.75 1 91.25 241 ALA B C 1
ATOM 4211 O O . ALA B 1 241 ? -0.543 13.078 28.875 1 91.25 241 ALA B O 1
ATOM 4212 N N . PRO B 1 242 ? -2.465 11.922 29.016 1 91.94 242 PRO B N 1
ATOM 4213 C CA . PRO B 1 242 ? -1.763 10.695 29.406 1 91.94 242 PRO B CA 1
ATOM 4214 C C . PRO B 1 242 ? -0.763 10.234 28.344 1 91.94 242 PRO B C 1
ATOM 4216 O O . PRO B 1 242 ? -1.031 10.344 27.141 1 91.94 242 PRO B O 1
ATOM 4219 N N . SER B 1 243 ? 0.353 9.68 28.844 1 90.69 243 SER B N 1
ATOM 4220 C CA . SER B 1 243 ? 1.405 9.219 27.938 1 90.69 243 SER B CA 1
ATOM 4221 C C . SER B 1 243 ? 0.975 7.969 27.188 1 90.69 243 SER B C 1
ATOM 4223 O O . SER B 1 243 ? 0.324 7.086 27.75 1 90.69 243 SER B O 1
ATOM 4225 N N . VAL B 1 244 ? 1.323 7.938 25.938 1 90.38 244 VAL B N 1
ATOM 4226 C CA . VAL B 1 244 ? 1.059 6.797 25.078 1 90.38 244 VAL B CA 1
ATOM 4227 C C . VAL B 1 244 ? 2.377 6.215 24.562 1 90.38 244 VAL B C 1
ATOM 4229 O O . VAL B 1 244 ? 3.234 6.945 24.062 1 90.38 244 VAL B O 1
ATOM 4232 N N . SER B 1 245 ? 2.543 4.883 24.734 1 90.5 245 SER B N 1
ATOM 4233 C CA . SER B 1 245 ? 3.75 4.227 24.25 1 90.5 245 SER B CA 1
ATOM 4234 C C . SER B 1 245 ? 3.711 4.051 22.734 1 90.5 245 SER B C 1
ATOM 4236 O O . SER B 1 245 ? 2.643 4.117 22.125 1 90.5 245 SER B O 1
ATOM 4238 N N . ASP B 1 246 ? 4.816 3.795 22.125 1 87.75 246 ASP B N 1
ATOM 4239 C CA . ASP B 1 246 ? 4.906 3.564 20.688 1 87.75 246 ASP B CA 1
ATOM 4240 C C . ASP B 1 246 ? 4.043 2.377 20.266 1 87.75 246 ASP B C 1
ATOM 4242 O O . ASP B 1 246 ? 3.436 2.393 19.188 1 87.75 246 ASP B O 1
ATOM 4246 N N . ASP B 1 247 ? 3.936 1.452 21.141 1 86.31 247 ASP B N 1
ATOM 4247 C CA . ASP B 1 247 ? 3.195 0.23 20.844 1 86.31 247 ASP B CA 1
ATOM 4248 C C . ASP B 1 247 ? 1.693 0.495 20.781 1 86.31 247 ASP B C 1
ATOM 4250 O O . ASP B 1 247 ? 0.941 -0.285 20.188 1 86.31 247 ASP B O 1
ATOM 4254 N N . ASP B 1 248 ? 1.352 1.651 21.375 1 87.56 248 ASP B N 1
ATOM 4255 C CA . ASP B 1 248 ? -0.075 1.948 21.484 1 87.56 248 ASP B CA 1
ATOM 4256 C C . ASP B 1 248 ? -0.484 3.012 20.469 1 87.56 248 ASP B C 1
ATOM 4258 O O . ASP B 1 248 ? -1.617 3.498 20.484 1 87.56 248 ASP B O 1
ATOM 4262 N N . CYS B 1 249 ? 0.448 3.311 19.609 1 88.5 249 CYS B N 1
ATOM 4263 C CA . CYS B 1 249 ? 0.151 4.309 18.594 1 88.5 249 CYS B CA 1
ATOM 4264 C C . CYS B 1 249 ? -0.828 3.756 17.562 1 88.5 249 CYS B C 1
ATOM 4266 O O . CYS B 1 249 ? -0.854 2.551 17.297 1 88.5 249 CYS B O 1
ATOM 4268 N N . VAL B 1 250 ? -1.622 4.645 17.078 1 92.94 250 VAL B N 1
ATOM 4269 C CA . VAL B 1 250 ? -2.609 4.297 16.062 1 92.94 250 VAL B CA 1
ATOM 4270 C C . VAL B 1 250 ? -2.027 4.527 14.68 1 92.94 250 VAL B C 1
ATOM 4272 O O . VAL B 1 250 ? -1.583 5.633 14.359 1 92.94 250 VAL B O 1
ATOM 4275 N N . LEU B 1 251 ? -2.012 3.463 13.906 1 95.75 251 LEU B N 1
ATOM 4276 C CA . LEU B 1 251 ? -1.45 3.537 12.555 1 95.75 251 LEU B CA 1
ATOM 4277 C C . LEU B 1 251 ? -2.551 3.723 11.516 1 95.75 251 LEU B C 1
ATOM 4279 O O . LEU B 1 251 ? -3.557 3.01 11.539 1 95.75 251 LEU B O 1
ATOM 4283 N N . THR B 1 252 ? -2.385 4.668 10.641 1 95.31 252 THR B N 1
ATOM 4284 C CA . THR B 1 252 ? -3.346 4.922 9.57 1 95.31 252 THR B CA 1
ATOM 4285 C C . THR B 1 252 ? -2.877 4.293 8.258 1 95.31 252 THR B C 1
ATOM 4287 O O . THR B 1 252 ? -3.656 4.156 7.316 1 95.31 252 THR B O 1
ATOM 4290 N N . LEU B 1 253 ? -1.622 3.924 8.266 1 95.94 253 LEU B N 1
ATOM 4291 C CA . LEU B 1 253 ? -1.083 3.379 7.023 1 95.94 253 LEU B CA 1
ATOM 4292 C C . LEU B 1 253 ? 0.088 2.443 7.305 1 95.94 253 LEU B C 1
ATOM 4294 O O . LEU B 1 253 ? 0.93 2.734 8.156 1 95.94 253 LEU B O 1
ATOM 4298 N N . VAL B 1 254 ? 0.182 1.321 6.703 1 96.38 254 VAL B N 1
ATOM 4299 C CA . VAL B 1 254 ? 1.328 0.437 6.523 1 96.38 254 VAL B CA 1
ATOM 4300 C C . VAL B 1 254 ? 1.36 -0.081 5.086 1 96.38 254 VAL B C 1
ATOM 4302 O O . VAL B 1 254 ? 0.39 -0.676 4.613 1 96.38 254 VAL B O 1
ATOM 4305 N N . ARG B 1 255 ? 2.443 0.185 4.461 1 96.31 255 ARG B N 1
ATOM 4306 C CA . ARG B 1 255 ? 2.514 -0.185 3.053 1 96.31 255 ARG B CA 1
ATOM 4307 C C . ARG B 1 255 ? 3.951 -0.474 2.633 1 96.31 255 ARG B C 1
ATOM 4309 O O . ARG B 1 255 ? 4.812 0.406 2.703 1 96.31 255 ARG B O 1
ATOM 4316 N N . LYS B 1 256 ? 4.152 -1.685 2.25 1 94.62 256 LYS B N 1
ATOM 4317 C CA . LYS B 1 256 ? 5.453 -1.999 1.665 1 94.62 256 LYS B CA 1
ATOM 4318 C C . LYS B 1 256 ? 5.625 -1.32 0.309 1 94.62 256 LYS B C 1
ATOM 4320 O O . LYS B 1 256 ? 4.688 -1.273 -0.491 1 94.62 256 LYS B O 1
ATOM 4325 N N . SER B 1 257 ? 6.711 -0.782 0.24 1 87.44 257 SER B N 1
ATOM 4326 C CA . SER B 1 257 ? 7.066 -0.126 -1.015 1 87.44 257 SER B CA 1
ATOM 4327 C C . SER B 1 257 ? 8.375 -0.668 -1.571 1 87.44 257 SER B C 1
ATOM 4329 O O . SER B 1 257 ? 9.164 -1.275 -0.84 1 87.44 257 SER B O 1
ATOM 4331 N N . LYS B 1 258 ? 8.508 -0.503 -2.713 1 76.31 258 LYS B N 1
ATOM 4332 C CA . LYS B 1 258 ? 9.719 -0.968 -3.395 1 76.31 258 LYS B CA 1
ATOM 4333 C C . LYS B 1 258 ? 9.727 -2.49 -3.508 1 76.31 258 LYS B C 1
ATOM 4335 O O . LYS B 1 258 ? 8.859 -3.168 -2.953 1 76.31 258 LYS B O 1
ATOM 4340 N N . GLY B 1 259 ? 10.156 -3.107 -4.488 1 79.56 259 GLY B N 1
ATOM 4341 C CA . GLY B 1 259 ? 10.281 -4.531 -4.762 1 79.56 259 GLY B CA 1
ATOM 4342 C C . GLY B 1 259 ? 10.898 -5.309 -3.613 1 79.56 259 GLY B C 1
ATOM 4343 O O . GLY B 1 259 ? 10.812 -4.887 -2.457 1 79.56 259 GLY B O 1
ATOM 4344 N N . GLY B 1 260 ? 11.117 -6.453 -3.666 1 83.5 260 GLY B N 1
ATOM 4345 C CA . GLY B 1 260 ? 11.773 -7.305 -2.689 1 83.5 260 GLY B CA 1
ATOM 4346 C C . GLY B 1 260 ? 10.805 -7.992 -1.747 1 83.5 260 GLY B C 1
ATOM 4347 O O . GLY B 1 260 ? 9.602 -8.062 -2.021 1 83.5 260 GLY B O 1
ATOM 4348 N N . SER B 1 261 ? 11.414 -8.602 -0.71 1 90.44 261 SER B N 1
ATOM 4349 C CA . SER B 1 261 ? 10.656 -9.328 0.305 1 90.44 261 SER B CA 1
ATOM 4350 C C . SER B 1 261 ? 11.195 -9.047 1.703 1 90.44 261 SER B C 1
ATOM 4352 O O . SER B 1 261 ? 12.305 -8.531 1.854 1 90.44 261 SER B O 1
ATOM 4354 N N . LEU B 1 262 ? 10.328 -9.258 2.637 1 93.44 262 LEU B N 1
ATOM 4355 C CA . LEU B 1 262 ? 10.672 -8.992 4.031 1 93.44 262 LEU B CA 1
ATOM 4356 C C . LEU B 1 262 ? 10.266 -10.164 4.918 1 93.44 262 LEU B C 1
ATOM 4358 O O . LEU B 1 262 ? 9.227 -10.797 4.691 1 93.44 262 LEU B O 1
ATOM 4362 N N . GLU B 1 263 ? 11.086 -10.352 5.895 1 91.81 263 GLU B N 1
ATOM 4363 C CA . GLU B 1 263 ? 10.672 -11.258 6.969 1 91.81 263 GLU B CA 1
ATOM 4364 C C . GLU B 1 263 ? 9.742 -10.555 7.949 1 91.81 263 GLU B C 1
ATOM 4366 O O . GLU B 1 263 ? 9.766 -9.328 8.062 1 91.81 263 GLU B O 1
ATOM 4371 N N . LEU B 1 264 ? 8.961 -11.352 8.648 1 90.69 264 LEU B N 1
ATOM 4372 C CA . LEU B 1 264 ? 8.016 -10.805 9.609 1 90.69 264 LEU B CA 1
ATOM 4373 C C . LEU B 1 264 ? 8.734 -9.938 10.648 1 90.69 264 LEU B C 1
ATOM 4375 O O . LEU B 1 264 ? 8.273 -8.844 10.977 1 90.69 264 LEU B O 1
ATOM 4379 N N . GLU B 1 265 ? 9.828 -10.453 11.109 1 91.62 265 GLU B N 1
ATOM 4380 C CA . GLU B 1 265 ? 10.586 -9.727 12.117 1 91.62 265 GLU B CA 1
ATOM 4381 C C . GLU B 1 265 ? 11.055 -8.375 11.586 1 91.62 265 GLU B C 1
ATOM 4383 O O . GLU B 1 265 ? 11.055 -7.379 12.32 1 91.62 265 GLU B O 1
ATOM 4388 N N . SER B 1 266 ? 11.469 -8.383 10.336 1 93.88 266 SER B N 1
ATOM 4389 C CA . SER B 1 266 ? 11.922 -7.141 9.711 1 93.88 266 SER B CA 1
ATOM 4390 C C . SER B 1 266 ? 10.773 -6.141 9.586 1 93.88 266 SER B C 1
ATOM 4392 O O . SER B 1 266 ? 10.977 -4.938 9.766 1 93.88 266 SER B O 1
ATOM 4394 N N . ILE B 1 267 ? 9.625 -6.598 9.305 1 94.81 267 ILE B N 1
ATOM 4395 C CA . ILE B 1 267 ? 8.461 -5.73 9.18 1 94.81 267 ILE B CA 1
ATOM 4396 C C . ILE B 1 267 ? 8.148 -5.086 10.523 1 94.81 267 ILE B C 1
ATOM 4398 O O . ILE B 1 267 ? 7.91 -3.877 10.602 1 94.81 267 ILE B O 1
ATOM 4402 N N . GLU B 1 268 ? 8.156 -5.895 11.539 1 92.88 268 GLU B N 1
ATOM 4403 C CA . GLU B 1 268 ? 7.898 -5.379 12.883 1 92.88 268 GLU B CA 1
ATOM 4404 C C . GLU B 1 268 ? 8.922 -4.309 13.266 1 92.88 268 GLU B C 1
ATOM 4406 O O . GLU B 1 268 ? 8.555 -3.266 13.812 1 92.88 268 GLU B O 1
ATOM 4411 N N . GLU B 1 269 ? 10.133 -4.621 12.984 1 94.56 269 GLU B N 1
ATOM 4412 C CA . GLU B 1 269 ? 11.203 -3.668 13.273 1 94.56 269 GLU B CA 1
ATOM 4413 C C . GLU B 1 269 ? 11.008 -2.371 12.492 1 94.56 269 GLU B C 1
ATOM 4415 O O . GLU B 1 269 ? 11.211 -1.28 13.031 1 94.56 269 GLU B O 1
ATOM 4420 N N . MET B 1 270 ? 10.656 -2.508 11.297 1 96.94 270 MET B N 1
ATOM 4421 C CA . MET B 1 270 ? 10.492 -1.345 10.43 1 96.94 270 MET B CA 1
ATOM 4422 C C . MET B 1 270 ? 9.297 -0.504 10.875 1 96.94 270 MET B C 1
ATOM 4424 O O . MET B 1 270 ? 9.352 0.727 10.836 1 96.94 270 MET B O 1
ATOM 4428 N N . ILE B 1 271 ? 8.219 -1.162 11.289 1 96.94 271 ILE B N 1
ATOM 4429 C CA . ILE B 1 271 ? 7.066 -0.433 11.82 1 96.94 271 ILE B CA 1
ATOM 4430 C C . ILE B 1 271 ? 7.477 0.349 13.062 1 96.94 271 ILE B C 1
ATOM 4432 O O . ILE B 1 271 ? 7.176 1.539 13.18 1 96.94 271 ILE B O 1
ATOM 4436 N N . ASN B 1 272 ? 8.18 -0.29 13.922 1 95.75 272 ASN B N 1
ATOM 4437 C CA . ASN B 1 272 ? 8.625 0.368 15.148 1 95.75 272 ASN B CA 1
ATOM 4438 C C . ASN B 1 272 ? 9.523 1.561 14.852 1 95.75 272 ASN B C 1
ATOM 4440 O O . ASN B 1 272 ? 9.398 2.613 15.477 1 95.75 272 ASN B O 1
ATOM 4444 N N . THR B 1 273 ? 10.422 1.353 13.93 1 96.81 273 THR B N 1
ATOM 4445 C CA . THR B 1 273 ? 11.297 2.436 13.5 1 96.81 273 THR B CA 1
ATOM 4446 C C . THR B 1 273 ? 10.484 3.602 12.945 1 96.81 273 THR B C 1
ATOM 4448 O O . THR B 1 273 ? 10.742 4.758 13.281 1 96.81 273 THR B O 1
ATOM 4451 N N . GLY B 1 274 ? 9.508 3.264 12.117 1 97.44 274 GLY B N 1
ATOM 4452 C CA . GLY B 1 274 ? 8.656 4.281 11.531 1 97.44 274 GLY B CA 1
ATOM 4453 C C . GLY B 1 274 ? 7.836 5.039 12.555 1 97.44 274 GLY B C 1
ATOM 4454 O O . GLY B 1 274 ? 7.723 6.266 12.477 1 97.44 274 GLY B O 1
ATOM 4455 N N . VAL B 1 275 ? 7.277 4.328 13.516 1 96.44 275 VAL B N 1
ATOM 4456 C CA . VAL B 1 275 ? 6.457 4.934 14.562 1 96.44 275 VAL B CA 1
ATOM 4457 C C . VAL B 1 275 ? 7.301 5.906 15.383 1 96.44 275 VAL B C 1
ATOM 4459 O O . VAL B 1 275 ? 6.902 7.055 15.602 1 96.44 275 VAL B O 1
ATOM 4462 N N . ARG B 1 276 ? 8.438 5.441 15.797 1 95.81 276 ARG B N 1
ATOM 4463 C CA . ARG B 1 276 ? 9.336 6.281 16.578 1 95.81 276 ARG B CA 1
ATOM 4464 C C . ARG B 1 276 ? 9.711 7.543 15.812 1 95.81 276 ARG B C 1
ATOM 4466 O O . ARG B 1 276 ? 9.664 8.648 16.359 1 95.81 276 ARG B O 1
ATOM 4473 N N . ALA B 1 277 ? 10.125 7.371 14.586 1 97 277 ALA B N 1
ATOM 4474 C CA . ALA B 1 277 ? 10.531 8.5 13.758 1 97 277 ALA B CA 1
ATOM 4475 C C . ALA B 1 277 ? 9.383 9.484 13.562 1 97 277 ALA B C 1
ATOM 4477 O O . ALA B 1 277 ? 9.578 10.695 13.648 1 97 277 ALA B O 1
ATOM 4478 N N . ALA B 1 278 ? 8.188 8.984 13.297 1 96.94 278 ALA B N 1
ATOM 4479 C CA . ALA B 1 278 ? 7.02 9.836 13.078 1 96.94 278 ALA B CA 1
ATOM 4480 C C . ALA B 1 278 ? 6.703 10.672 14.312 1 96.94 278 ALA B C 1
ATOM 4482 O O . ALA B 1 278 ? 6.383 11.859 14.203 1 96.94 278 ALA B O 1
ATOM 4483 N N . ARG B 1 279 ? 6.789 10.078 15.43 1 94.94 279 ARG B N 1
ATOM 4484 C CA . ARG B 1 279 ? 6.512 10.789 16.672 1 94.94 279 ARG B CA 1
ATOM 4485 C C . ARG B 1 279 ? 7.531 11.898 16.906 1 94.94 279 ARG B C 1
ATOM 4487 O O . ARG B 1 279 ? 7.172 13 17.312 1 94.94 279 ARG B O 1
ATOM 4494 N N . GLU B 1 280 ? 8.773 11.555 16.656 1 94.12 280 GLU B N 1
ATOM 4495 C CA . GLU B 1 280 ? 9.82 12.562 16.828 1 94.12 280 GLU B CA 1
ATOM 4496 C C . GLU B 1 280 ? 9.633 13.719 15.859 1 94.12 280 GLU B C 1
ATOM 4498 O O . GLU B 1 280 ? 9.805 14.883 16.234 1 94.12 280 GLU B O 1
ATOM 4503 N N . LEU B 1 281 ? 9.352 13.391 14.641 1 95.25 281 LEU B N 1
ATOM 4504 C CA . LEU B 1 281 ? 9.109 14.422 13.648 1 95.25 281 LEU B CA 1
ATOM 4505 C C . LEU B 1 281 ? 7.922 15.297 14.039 1 95.25 281 LEU B C 1
ATOM 4507 O O . LEU B 1 281 ? 7.957 16.516 13.859 1 95.25 281 LEU B O 1
ATOM 4511 N N . ASN B 1 282 ? 6.941 14.672 14.555 1 93.88 282 ASN B N 1
ATOM 4512 C CA . ASN B 1 282 ? 5.754 15.414 14.977 1 93.88 282 ASN B CA 1
ATOM 4513 C C . ASN B 1 282 ? 6.082 16.406 16.078 1 93.88 282 ASN B C 1
ATOM 4515 O O . ASN B 1 282 ? 5.645 17.562 16.031 1 93.88 282 ASN B O 1
ATOM 4519 N N . LYS B 1 283 ? 6.781 15.961 17.031 1 91.06 283 LYS B N 1
ATOM 4520 C CA . LYS B 1 283 ? 7.184 16.844 18.125 1 91.06 283 LYS B CA 1
ATOM 4521 C C . LYS B 1 283 ? 7.98 18.031 17.609 1 91.06 283 LYS B C 1
ATOM 4523 O O . LYS B 1 283 ? 7.746 19.172 18.016 1 91.06 283 LYS B O 1
ATOM 4528 N N . ALA B 1 284 ? 8.875 17.719 16.734 1 90.81 284 ALA B N 1
ATOM 4529 C CA . ALA B 1 284 ? 9.703 18.781 16.156 1 90.81 284 ALA B CA 1
ATOM 4530 C C . ALA B 1 284 ? 8.859 19.766 15.359 1 90.81 284 ALA B C 1
ATOM 4532 O O . ALA B 1 284 ? 9.078 20.984 15.414 1 90.81 284 ALA B O 1
ATOM 4533 N N . LEU B 1 285 ? 7.938 19.234 14.617 1 93.12 285 LEU B N 1
ATOM 4534 C CA . LEU B 1 285 ? 7.074 20.062 13.781 1 93.12 285 LEU B CA 1
ATOM 4535 C C . LEU B 1 285 ? 6.207 20.984 14.641 1 93.12 285 LEU B C 1
ATOM 4537 O O . LEU B 1 285 ? 6.082 22.172 14.359 1 93.12 285 LEU B O 1
ATOM 4541 N N . ILE B 1 286 ? 5.645 20.469 15.672 1 89.88 286 ILE B N 1
ATOM 4542 C CA . ILE B 1 286 ? 4.781 21.234 16.562 1 89.88 286 ILE B CA 1
ATOM 4543 C C . ILE B 1 286 ? 5.578 22.359 17.219 1 89.88 286 ILE B C 1
ATOM 4545 O O . ILE B 1 286 ? 5.105 23.5 17.312 1 89.88 286 ILE B O 1
ATOM 4549 N N . LYS B 1 287 ? 6.688 22 17.656 1 87.12 287 LYS B N 1
ATOM 4550 C CA . LYS B 1 287 ? 7.555 23.016 18.25 1 87.12 287 LYS B CA 1
ATOM 4551 C C . LYS B 1 287 ? 7.84 24.141 17.281 1 87.12 287 LYS B C 1
ATOM 4553 O O . LYS B 1 287 ? 7.77 25.312 17.641 1 87.12 287 LYS B O 1
ATOM 4558 N N . ARG B 1 288 ? 8.07 23.797 16.094 1 87.69 288 ARG B N 1
ATOM 4559 C CA . ARG B 1 288 ? 8.383 24.781 15.062 1 87.69 288 ARG B CA 1
ATOM 4560 C C . ARG B 1 288 ? 7.168 25.641 14.742 1 87.69 288 ARG B C 1
ATOM 4562 O O . ARG B 1 288 ? 7.285 26.859 14.562 1 87.69 288 ARG B O 1
ATOM 4569 N N . LEU B 1 289 ? 6.047 25.031 14.609 1 85.19 289 LEU B N 1
ATOM 4570 C CA . LEU B 1 289 ? 4.824 25.766 14.281 1 85.19 289 LEU B CA 1
ATOM 4571 C C . LEU B 1 289 ? 4.441 26.719 15.398 1 85.19 289 LEU B C 1
ATOM 4573 O O . LEU B 1 289 ? 3.941 27.828 15.133 1 85.19 289 LEU B O 1
ATOM 4577 N N . ASN B 1 290 ? 4.703 26.312 16.594 1 83.69 290 ASN B N 1
ATOM 4578 C CA . ASN B 1 290 ? 4.418 27.172 17.734 1 83.69 290 ASN B CA 1
ATOM 4579 C C . ASN B 1 290 ? 5.367 28.375 17.797 1 83.69 290 ASN B C 1
ATOM 4581 O O . ASN B 1 290 ? 4.973 29.469 18.188 1 83.69 290 ASN B O 1
ATOM 4585 N N . GLU B 1 291 ? 6.559 28.125 17.406 1 81.88 291 GLU B N 1
ATOM 4586 C CA . GLU B 1 291 ? 7.535 29.203 17.391 1 81.88 291 GLU B CA 1
ATOM 4587 C C . GLU B 1 291 ? 7.195 30.234 16.312 1 81.88 291 GLU B C 1
ATOM 4589 O O . GLU B 1 291 ? 7.438 31.422 16.484 1 81.88 291 GLU B O 1
ATOM 4594 N N . GLU B 1 292 ? 6.688 29.812 15.234 1 73.06 292 GLU B N 1
ATOM 4595 C CA . GLU B 1 292 ? 6.297 30.703 14.148 1 73.06 292 GLU B CA 1
ATOM 4596 C C . GLU B 1 292 ? 5.121 31.594 14.555 1 73.06 292 GLU B C 1
ATOM 4598 O O . GLU B 1 292 ? 5.047 32.75 14.164 1 73.06 292 GLU B O 1
ATOM 4603 N N . VAL B 1 293 ? 4.168 31 15.25 1 61.22 293 VAL B N 1
ATOM 4604 C CA . VAL B 1 293 ? 3.002 31.75 15.695 1 61.22 293 VAL B CA 1
ATOM 4605 C C . VAL B 1 293 ? 3.43 32.812 16.703 1 61.22 293 VAL B C 1
ATOM 4607 O O . VAL B 1 293 ? 2.922 33.938 16.672 1 61.22 293 VAL B O 1
ATOM 4610 N N . MET B 1 294 ? 4.355 32.5 17.469 1 50.69 294 MET B N 1
ATOM 4611 C CA . MET B 1 294 ? 4.812 33.438 18.484 1 50.69 294 MET B CA 1
ATOM 4612 C C . MET B 1 294 ? 5.699 34.5 17.875 1 50.69 294 MET B C 1
ATOM 4614 O O . MET B 1 294 ? 5.707 35.656 18.344 1 50.69 294 MET B O 1
ATOM 4618 N N . GLU B 1 295 ? 6.531 34.188 16.984 1 52.88 295 GLU B N 1
ATOM 4619 C CA . GLU B 1 295 ? 7.383 35.156 16.281 1 52.88 295 GLU B CA 1
ATOM 4620 C C . GLU B 1 295 ? 7.125 35.125 14.773 1 52.88 295 GLU B C 1
ATOM 4622 O O . GLU B 1 295 ? 7.797 34.406 14.039 1 52.88 295 GLU B O 1
ATOM 4627 N N . PRO B 1 296 ? 5.945 35.719 14.414 1 45.66 296 PRO B N 1
ATOM 4628 C CA . PRO B 1 296 ? 5.652 35.719 12.977 1 45.66 296 PRO B CA 1
ATOM 4629 C C . PRO B 1 296 ? 6.812 36.25 12.133 1 45.66 296 PRO B C 1
ATOM 4631 O O . PRO B 1 296 ? 7.602 37.062 12.609 1 45.66 296 PRO B O 1
ATOM 4634 N N . TYR B 1 297 ? 7.402 35.469 11.211 1 45.41 297 TYR B N 1
ATOM 4635 C CA . TYR B 1 297 ? 8.516 35.844 10.352 1 45.41 297 TYR B CA 1
ATOM 4636 C C . TYR B 1 297 ? 8.375 37.281 9.875 1 45.41 297 TYR B C 1
ATOM 4638 O O . TYR B 1 297 ? 7.379 37.625 9.242 1 45.41 297 TYR B O 1
ATOM 4646 N N . LYS B 1 298 ? 8.883 38.25 10.547 1 39.81 298 LYS B N 1
ATOM 4647 C CA . LYS B 1 298 ? 9.227 39.438 9.758 1 39.81 298 LYS B CA 1
ATOM 4648 C C . LYS B 1 298 ? 9.93 39.031 8.453 1 39.81 298 LYS B C 1
ATOM 4650 O O . LYS B 1 298 ? 10.641 38.031 8.414 1 39.81 298 LYS B O 1
ATOM 4655 N N . PRO B 1 299 ? 9.617 39.438 7.25 1 37.41 299 PRO B N 1
ATOM 4656 C CA . PRO B 1 299 ? 10.312 39.25 5.98 1 37.41 299 PRO B CA 1
ATOM 4657 C C . PRO B 1 299 ? 11.828 39.188 6.141 1 37.41 299 PRO B C 1
ATOM 4659 O O . PRO B 1 299 ? 12.562 39.438 5.184 1 37.41 299 PRO B O 1
ATOM 4662 N N . THR B 1 300 ? 12.445 39.156 7.367 1 33.22 300 THR B N 1
ATOM 4663 C CA . THR B 1 300 ? 13.898 39.281 7.336 1 33.22 300 THR B CA 1
ATOM 4664 C C . THR B 1 300 ? 14.508 38.094 6.566 1 3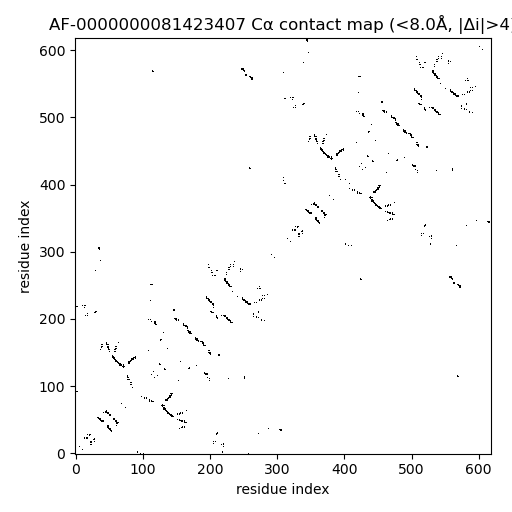3.22 300 THR B C 1
ATOM 4666 O O . THR B 1 300 ? 13.883 37.031 6.441 1 33.22 300 THR B O 1
ATOM 4669 N N . ILE B 1 301 ? 15.852 38.156 6.016 1 33.62 301 ILE B N 1
ATOM 4670 C CA . ILE B 1 301 ? 16.797 37.25 5.383 1 33.62 301 ILE B CA 1
ATOM 4671 C C . ILE B 1 301 ? 16.859 35.938 6.164 1 33.62 301 ILE B C 1
ATOM 4673 O O . ILE B 1 301 ? 17.266 35.906 7.324 1 33.62 301 ILE B O 1
ATOM 4677 N N . HIS B 1 302 ? 15.945 35.125 6.125 1 34.38 302 HIS B N 1
ATOM 4678 C CA . HIS B 1 302 ? 15.594 33.844 6.785 1 34.38 302 HIS B CA 1
ATOM 4679 C C . HIS B 1 302 ? 16.828 32.969 6.977 1 34.38 302 HIS B C 1
ATOM 4681 O O . HIS B 1 302 ? 17.422 32.531 6 1 34.38 302 HIS B O 1
ATOM 4687 N N . ARG B 1 303 ? 17.594 33.125 8.031 1 29.78 303 ARG B N 1
ATOM 4688 C CA . ARG B 1 303 ? 18.688 32.281 8.484 1 29.78 303 ARG B CA 1
ATOM 4689 C C . ARG B 1 303 ? 18.219 30.828 8.648 1 29.78 303 ARG B C 1
ATOM 4691 O O . ARG B 1 303 ? 17.156 30.578 9.227 1 29.78 303 ARG B O 1
ATOM 4698 N N . SER B 1 304 ? 18.672 29.797 7.891 1 31.89 304 SER B N 1
ATOM 4699 C CA . SER B 1 304 ? 18.656 28.328 7.891 1 31.89 304 SER B CA 1
ATOM 4700 C C . SER B 1 304 ? 18.781 27.781 9.305 1 31.89 304 SER B C 1
ATOM 4702 O O . SER B 1 304 ? 19.844 27.859 9.922 1 31.89 304 SER B O 1
ATOM 4704 N N . GLN B 1 305 ? 17.953 28.016 10.289 1 30.61 305 GLN B N 1
ATOM 4705 C CA . GLN B 1 305 ? 18.172 27.375 11.578 1 30.61 305 GLN B CA 1
ATOM 4706 C C . GLN B 1 305 ? 18.078 25.859 11.445 1 30.61 305 GLN B C 1
ATOM 4708 O O . GLN B 1 305 ? 17.125 25.328 10.891 1 30.61 305 GLN B O 1
ATOM 4713 N N . THR B 1 306 ? 19.141 25.141 11.453 1 30.41 306 THR B N 1
ATOM 4714 C CA . THR B 1 306 ? 19.391 23.703 11.508 1 30.41 306 THR B CA 1
ATOM 4715 C C . THR B 1 306 ? 18.688 23.078 12.719 1 30.41 306 THR B C 1
ATOM 4717 O O . THR B 1 306 ? 18.875 23.531 13.844 1 30.41 306 THR B O 1
ATOM 4720 N N . PHE B 1 307 ? 17.562 22.641 12.625 1 30.34 307 PHE B N 1
ATOM 4721 C CA . PHE B 1 307 ? 16.766 22 13.656 1 30.34 307 PHE B CA 1
ATOM 4722 C C . PHE B 1 307 ? 17.594 20.984 14.445 1 30.34 307 PHE B C 1
ATOM 4724 O O . PHE B 1 307 ? 17.5 20.938 15.672 1 30.34 307 PHE B O 1
ATOM 4731 N N . LEU B 1 308 ? 17.875 19.781 13.883 1 26.62 308 LEU B N 1
ATOM 4732 C CA . LEU B 1 308 ? 18.312 18.656 14.68 1 26.62 308 LEU B CA 1
ATOM 4733 C C . LEU B 1 308 ? 19.781 18.812 15.078 1 26.62 308 LEU B C 1
ATOM 4735 O O . LEU B 1 308 ? 20.656 18.797 14.211 1 26.62 308 LEU B O 1
ATOM 4739 N N . HIS B 1 309 ? 20.297 19.875 15.773 1 24.53 309 HIS B N 1
ATOM 4740 C CA . HIS B 1 309 ? 21.594 19.594 16.375 1 24.53 309 HIS B CA 1
ATOM 4741 C C . HIS B 1 309 ? 21.484 18.516 17.453 1 24.53 309 HIS B C 1
ATOM 4743 O O . HIS B 1 309 ? 20.484 18.469 18.172 1 24.53 309 HIS B O 1
#

Foldseek 3Di:
DQLPDDDDPVRLVVQLVCQVVQQGPVGHGQQDWAFKDKDWPPDPVALIWIWIDTPFWIKIKGKHKDKFFAPFPVPDFQQEFEFEEEDCVAPVSCPDPNVVVVRVVLRVQLSQLRRDCPQFVCLVVQDQDGTIGIHMYMYMYTPHAFDWVNQRSLLGVLRRLQSGKDWDWDWDADPPRDIDIHGDPDTDIDGTDRLFHKGKFKWFARNHATHGNDTSSRNNRTQWIKIWIWGADPCLQPVVDDDDDLVRTHTSDIDIDDDHDDDPVRSVRRNSSRSVSRSVVSSLSNVVVVVCVVPVDPPPDPDSPRRPD/DQLPDDDDPVRLVVQLVCQVVQQGPVRHGQQDWAFKDKDWPPDPVALIWIWIDTPFWIKIKGKHKDKFFAPFPVPDFQQEFEFEEEDCVAPVSCPDPNVVVVRVVLRVQLSQLRRDCPQFVCLVVQDQDGTIGIHMYMYMYTPHAFDWVNQRSLLGVLRRLQSGKDWDWDWDADPPRDIDIHGDPDTDIDGTDRLFHKGKFKWFARNNATHGNATSSRNNRTQWIKIWIWGADPCLQPVVDDDDDLVRTHTSDIDIDDDHDDDPVRSVRRNSSGSVSRSVVSSLSNVVVVVCVVPVDPPPPDPSPRRPD